Protein AF-0000000066278088 (afdb_homodimer)

Solvent-accessible surface area (backbone atoms only — not comparable to full-atom values): 30980 Å² total; per-residue (Å²): 120,44,60,29,30,32,33,33,37,39,35,31,40,43,88,44,20,31,36,42,60,39,72,58,55,70,66,58,51,49,52,48,48,49,47,31,18,70,74,55,50,83,42,47,40,24,43,49,34,44,49,68,38,63,86,48,47,46,78,40,85,68,41,81,42,78,31,87,44,71,65,58,44,49,56,46,18,45,3,29,18,60,60,17,46,69,38,49,45,57,57,69,74,70,63,68,76,54,70,72,69,80,68,68,74,64,67,61,84,84,80,57,62,74,58,71,77,78,72,58,66,72,55,47,44,51,52,55,56,70,71,38,96,59,87,71,50,62,65,61,52,48,52,75,73,47,53,78,91,60,44,66,78,55,74,53,64,61,95,52,88,46,39,73,71,42,69,67,56,41,44,68,53,22,44,65,77,59,60,71,60,46,50,52,51,48,50,49,54,34,52,76,66,72,45,72,70,44,74,40,46,69,82,42,77,70,51,78,77,35,64,70,55,52,56,53,51,71,78,48,53,71,73,55,44,66,72,37,71,47,45,31,30,44,35,67,60,48,64,47,54,52,43,50,42,59,21,46,22,14,62,26,51,32,36,36,54,52,48,52,56,49,45,54,54,48,44,42,52,41,52,51,52,51,50,57,71,72,98,121,43,60,28,32,32,32,34,35,40,36,31,42,45,89,42,21,31,37,42,60,39,71,58,55,68,66,60,50,50,50,49,50,50,48,31,20,72,74,54,50,84,42,47,40,23,44,50,35,46,50,70,36,63,87,46,48,46,79,40,86,69,42,82,42,79,31,87,46,69,64,59,43,47,56,48,17,47,4,30,18,58,60,18,45,71,38,49,44,58,58,67,74,70,62,67,76,56,67,74,69,77,67,68,73,62,69,63,83,82,79,60,61,75,60,72,75,79,72,56,67,73,56,48,43,51,52,56,57,70,74,37,96,59,85,70,50,64,65,61,53,48,53,74,74,46,53,78,90,60,44,67,76,57,74,53,66,58,96,52,86,48,38,74,69,41,70,65,55,42,44,68,52,23,46,66,78,60,61,72,58,47,50,51,52,48,49,50,54,35,51,75,66,72,45,73,70,45,74,39,45,68,82,42,76,70,52,77,77,35,64,71,56,51,57,53,52,69,79,48,54,71,72,57,44,67,72,38,68,45,45,31,31,43,37,68,60,48,64,46,54,52,42,51,42,59,22,47,22,13,63,26,51,32,36,38,54,52,48,52,57,49,46,54,55,48,46,45,52,43,52,51,53,51,51,58,72,74,96

InterPro domains:
  IPR000305 GIY-YIG endonuclease [PF01541] (4-91)
  IPR000305 GIY-YIG endonuclease [PS50164] (2-90)
  IPR000305 GIY-YIG endonuclease [SM00465] (3-96)
  IPR018879 MSV199 domain [PF10553] (135-264)
  IPR035901 GIY-YIG endonuclease superfamily [G3DSA:3.40.1440.10] (3-99)
  IPR035901 GIY-YIG endonuclease superfamily [SSF82771] (4-91)

Radius of gyration: 26.07 Å; Cα contacts (8 Å, |Δi|>4): 800; chains: 2; bounding box: 74×78×59 Å

pLDDT: mean 78.49, std 18.4, range [25.53, 97.06]

Secondary structure (DSSP, 8-state):
-EEEEEEEEEESSSS-EEEEEESS-HHHHHHHHHHHHHH---SHHHHHHHHH-GGGEEEEEEEEEEES-HHHHHHHHHHHHTTSTGGG--TTSS-TTS--S----------PPPPP-PPPHHHHHHHHHHH-SSPPPHHHHHHTTS-GGG-GGGTT--SSSSEE--HHHHHHTT--S-HHHHHHHHHHHHHHTT--EEEE-TT-GGGGG-HHHHHHHHTS-HHHHHH--EEEE-HHHHHHHGGG--STTHHHHHHHHHHHHHHHHHHHHHHHHHHHHH-/-EEEEEEEEEESSSS-EEEEEESS-HHHHHHHHHHHHHH---SHHHHHHHHH-GGGEEEEEEEEEEES-HHHHHHHHHHHHTTSTGGG--TTSS-TTS-------------PPPPP-PPPHHHHHHHHHHH-SSPPPHHHHHHTTS-GGG-GGGGG--SSSSEE--HHHHHHTT--S-HHHHHHHHHHHHHHTT--EEEE-TT-GGGGG-HHHHHHHHTS-HHHHHH--EEEE-HHHHHHHGGG--STTHHHHHHHHHHHHHHHHHHHHHHHHHHHHH-

Organism: Invertebrate iridescent virus 6 (NCBI:txid176652)

Structure (mmCIF, N/CA/C/O backbone):
data_AF-0000000066278088-model_v1
#
loop_
_entity.id
_entity.type
_entity.pdbx_description
1 polymer 'Uncharacterized protein 019R'
#
loop_
_atom_site.group_PDB
_atom_site.id
_atom_site.type_symbol
_atom_site.label_atom_id
_atom_site.label_alt_id
_atom_site.label_comp_id
_atom_site.label_asym_id
_atom_site.label_entity_id
_atom_site.label_seq_id
_atom_site.pdbx_PDB_ins_code
_atom_site.Cartn_x
_atom_site.Cartn_y
_atom_site.Cartn_z
_atom_site.occupancy
_atom_site.B_iso_or_equiv
_atom_site.auth_seq_id
_atom_site.auth_comp_id
_atom_site.auth_asym_id
_atom_site.auth_atom_id
_atom_site.pdbx_PDB_model_num
ATOM 1 N N . MET A 1 1 ? 15.164 24.781 27.109 1 73.62 1 MET A N 1
ATOM 2 C CA . MET A 1 1 ? 14.641 24.031 25.969 1 73.62 1 MET A CA 1
ATOM 3 C C . MET A 1 1 ? 14 22.719 26.438 1 73.62 1 MET A C 1
ATOM 5 O O . MET A 1 1 ? 14.508 22.047 27.328 1 73.62 1 MET A O 1
ATOM 9 N N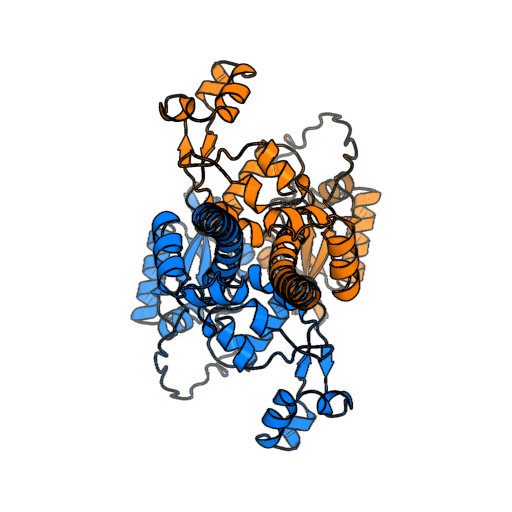 . LYS A 1 2 ? 12.695 22.578 26.125 1 79.31 2 LYS A N 1
ATOM 10 C CA . LYS A 1 2 ? 12 21.328 26.469 1 79.31 2 LYS A CA 1
ATOM 11 C C . LYS A 1 2 ? 11.82 20.453 25.234 1 79.31 2 LYS A C 1
ATOM 13 O O . LYS A 1 2 ? 11.773 20.953 24.109 1 79.31 2 LYS A O 1
ATOM 18 N N . ILE A 1 3 ? 11.797 19.156 25.5 1 87 3 ILE A N 1
ATOM 19 C CA . ILE A 1 3 ? 11.57 18.219 24.422 1 87 3 ILE A CA 1
ATOM 20 C C . ILE A 1 3 ? 10.078 18.078 24.156 1 87 3 ILE A C 1
ATOM 22 O O . ILE A 1 3 ? 9.289 17.906 25.094 1 87 3 ILE A O 1
ATOM 26 N N . GLY A 1 4 ? 9.656 18.438 22.969 1 85.44 4 GLY A N 1
ATOM 27 C CA . GLY A 1 4 ? 8.281 18.234 22.531 1 85.44 4 GLY A CA 1
ATOM 28 C C . GLY A 1 4 ? 8.141 17.172 21.453 1 85.44 4 GLY A C 1
ATOM 29 O O . GLY A 1 4 ? 9.125 16.797 20.812 1 85.44 4 GLY A O 1
ATOM 30 N N . TYR A 1 5 ? 6.84 16.562 21.391 1 83.19 5 TYR A N 1
ATOM 31 C CA . TYR A 1 5 ? 6.531 15.539 20.406 1 83.19 5 TYR A CA 1
ATOM 32 C C . TYR A 1 5 ? 5.312 15.93 19.562 1 83.19 5 TYR A C 1
ATOM 34 O O . TYR A 1 5 ? 4.336 16.453 20.109 1 83.19 5 TYR A O 1
ATOM 42 N N . ILE A 1 6 ? 5.457 15.758 18.297 1 75.69 6 ILE A N 1
ATOM 43 C CA . ILE A 1 6 ? 4.289 15.703 17.422 1 75.69 6 ILE A CA 1
ATOM 44 C C . ILE A 1 6 ? 3.945 14.242 17.125 1 75.69 6 ILE A C 1
ATOM 46 O O . ILE A 1 6 ? 4.828 13.445 16.797 1 75.69 6 ILE A O 1
ATOM 50 N N . TYR A 1 7 ? 2.615 13.945 17.344 1 79.88 7 TYR A N 1
ATOM 51 C CA . TYR A 1 7 ? 2.236 12.555 17.172 1 79.88 7 TYR A CA 1
ATOM 52 C C . TYR A 1 7 ? 0.973 12.438 16.328 1 79.88 7 TYR A C 1
ATOM 54 O O . TYR A 1 7 ? 0.246 13.414 16.141 1 79.88 7 TYR A O 1
ATOM 62 N N . ALA A 1 8 ? 0.879 11.289 15.695 1 76.75 8 ALA A N 1
ATOM 63 C CA . ALA A 1 8 ? -0.348 10.914 15 1 76.75 8 ALA A CA 1
ATOM 64 C C . ALA A 1 8 ? -1.018 9.719 15.672 1 76.75 8 ALA A C 1
ATOM 66 O O . ALA A 1 8 ? -0.339 8.828 16.188 1 76.75 8 ALA A O 1
ATOM 67 N N . ILE A 1 9 ? -2.309 9.938 15.75 1 79.06 9 ILE A N 1
ATOM 68 C CA . ILE A 1 9 ? -3.086 8.773 16.156 1 79.06 9 ILE A CA 1
ATOM 69 C C . ILE A 1 9 ? -3.885 8.25 14.961 1 79.06 9 ILE A C 1
ATOM 71 O O . ILE A 1 9 ? -4.734 8.961 14.414 1 79.06 9 ILE A O 1
ATOM 75 N N . GLU A 1 10 ? -3.424 7.148 14.484 1 75.31 10 GLU A N 1
ATOM 76 C CA . GLU A 1 10 ? -4.07 6.488 13.359 1 75.31 10 GLU A CA 1
ATOM 77 C C . GLU A 1 10 ? -5.047 5.414 13.828 1 75.31 10 GLU A C 1
ATOM 79 O O . GLU A 1 10 ? -5.008 5 14.984 1 75.31 10 GLU A O 1
ATOM 84 N N . ASN A 1 11 ? -6.008 5.207 12.938 1 70.88 11 ASN A N 1
ATOM 85 C CA . ASN A 1 11 ? -6.953 4.133 13.219 1 70.88 11 ASN A CA 1
ATOM 86 C C . ASN A 1 11 ? -7.031 3.139 12.062 1 70.88 11 ASN A C 1
ATOM 88 O O . ASN A 1 11 ? -6.488 3.389 10.984 1 70.88 11 ASN A O 1
ATOM 92 N N . ASN A 1 12 ? -7.504 2.062 12.336 1 66.12 12 ASN A N 1
ATOM 93 C CA . ASN A 1 12 ? -7.629 1.062 11.281 1 66.12 12 ASN A CA 1
ATOM 94 C C . ASN A 1 12 ? -9.062 0.979 10.758 1 66.12 12 ASN A C 1
ATOM 96 O O . ASN A 1 12 ? -9.492 -0.073 10.281 1 66.12 12 ASN A O 1
ATOM 100 N N . LEU A 1 13 ? -9.82 2.004 10.992 1 62.44 13 LEU A N 1
ATOM 101 C CA . LEU A 1 13 ? -11.219 2.059 10.586 1 62.44 13 LEU A CA 1
ATOM 102 C C . LEU A 1 13 ? -11.383 2.863 9.297 1 62.44 13 LEU A C 1
ATOM 104 O O . LEU A 1 13 ? -12.328 2.646 8.539 1 62.44 13 LEU A O 1
ATOM 108 N N . ASN A 1 14 ? -10.531 3.816 9.211 1 59.16 14 ASN A N 1
ATOM 109 C CA . ASN A 1 14 ? -10.5 4.684 8.039 1 59.16 14 ASN A CA 1
ATOM 110 C C . ASN A 1 14 ? -9.141 5.355 7.875 1 59.16 14 ASN A C 1
ATOM 112 O O . ASN A 1 14 ? -8.172 4.969 8.531 1 59.16 14 ASN A O 1
ATOM 116 N N . ASP A 1 15 ? -9.086 6.262 6.973 1 59.03 15 ASP A N 1
ATOM 117 C CA . ASP A 1 15 ? -7.793 6.871 6.664 1 59.03 15 ASP A CA 1
ATOM 118 C C . ASP A 1 15 ? -7.609 8.18 7.426 1 59.03 15 ASP A C 1
ATOM 120 O O . ASP A 1 15 ? -6.676 8.938 7.148 1 59.03 15 ASP A O 1
ATOM 124 N N . GLU A 1 16 ? -8.484 8.336 8.43 1 61.44 16 GLU A N 1
ATOM 125 C CA . GLU A 1 16 ? -8.336 9.586 9.172 1 61.44 16 GLU A CA 1
ATOM 126 C C . GLU A 1 16 ? -7.254 9.469 10.242 1 61.44 16 GLU A C 1
ATOM 128 O O . GLU A 1 16 ? -7.047 8.391 10.805 1 61.44 16 GLU A O 1
ATOM 133 N N . VAL A 1 17 ? -6.543 10.531 10.422 1 65.19 17 VAL A N 1
ATOM 134 C CA . VAL A 1 17 ? -5.453 10.555 11.391 1 65.19 17 VAL A CA 1
ATOM 135 C C . VAL A 1 17 ? -5.605 11.758 12.312 1 65.19 17 VAL A C 1
ATOM 137 O O . VAL A 1 17 ? -5.957 12.852 11.859 1 65.19 17 VAL A O 1
ATOM 140 N N . TYR A 1 18 ? -5.543 11.484 13.656 1 74.38 18 TYR A N 1
ATOM 141 C CA . TYR A 1 18 ? -5.477 12.562 14.633 1 74.38 18 TYR A CA 1
ATOM 142 C C . TYR A 1 18 ? -4.035 13.008 14.852 1 74.38 18 TYR A C 1
ATOM 144 O O . TYR A 1 18 ? -3.141 12.18 15.039 1 74.38 18 TYR A O 1
ATOM 152 N N . ILE A 1 19 ? -3.893 14.328 14.711 1 71.38 19 ILE A N 1
ATOM 153 C CA . ILE A 1 19 ? -2.568 14.891 14.961 1 71.38 19 ILE A CA 1
ATOM 154 C C . ILE A 1 19 ? -2.584 15.695 16.266 1 71.38 19 ILE A C 1
ATOM 156 O O . ILE A 1 19 ? -3.475 16.516 16.484 1 71.38 19 ILE A O 1
ATOM 160 N N . GLY A 1 20 ? -1.609 15.383 17.141 1 74.88 20 GLY A N 1
ATOM 161 C CA . GLY A 1 20 ? -1.474 16.109 18.391 1 74.88 20 GLY A CA 1
ATOM 162 C C . GLY A 1 20 ? -0.03 16.406 18.766 1 74.88 20 GLY A C 1
ATOM 163 O O . GLY A 1 20 ? 0.888 16.062 18.016 1 74.88 20 GLY A O 1
ATOM 164 N N . SER A 1 21 ? 0.137 17.25 19.766 1 79.88 21 SER A N 1
ATOM 165 C CA . SER A 1 21 ? 1.458 17.547 20.312 1 79.88 21 SER A CA 1
ATOM 166 C C . SER A 1 21 ? 1.462 17.469 21.828 1 79.88 21 SER A C 1
ATOM 168 O O . SER A 1 21 ? 0.413 17.578 22.469 1 79.88 21 SER A O 1
ATOM 170 N N . THR A 1 22 ? 2.68 17.156 22.312 1 84.19 22 THR A N 1
ATOM 171 C CA . THR A 1 22 ? 2.811 17.078 23.766 1 84.19 22 THR A CA 1
ATOM 172 C C . THR A 1 22 ? 4.234 17.406 24.203 1 84.19 22 THR A C 1
ATOM 174 O O . THR A 1 22 ? 5.188 17.172 23.453 1 84.19 22 THR A O 1
ATOM 177 N N . LEU A 1 23 ? 4.348 18.016 25.359 1 85.12 23 LEU A N 1
ATOM 178 C CA . LEU A 1 23 ? 5.652 18.234 25.984 1 85.12 23 LEU A CA 1
ATOM 179 C C . LEU A 1 23 ? 6.043 17.078 26.875 1 85.12 23 LEU A C 1
ATOM 181 O O . LEU A 1 23 ? 7.129 17.062 27.453 1 85.12 23 LEU A O 1
ATOM 185 N N . ARG A 1 24 ? 5.145 16.109 26.922 1 84 24 ARG A N 1
ATOM 186 C CA . ARG A 1 24 ? 5.41 14.875 27.656 1 84 24 ARG A CA 1
ATOM 187 C C . ARG A 1 24 ? 5.746 13.727 26.703 1 84 24 ARG A C 1
ATOM 189 O O . ARG A 1 24 ? 6.148 13.969 25.562 1 84 24 ARG A O 1
ATOM 196 N N . THR A 1 25 ? 5.703 12.531 27.219 1 88.56 25 THR A N 1
ATOM 197 C CA . THR A 1 25 ? 5.918 11.406 26.297 1 88.56 25 THR A CA 1
ATOM 198 C C . THR A 1 25 ? 4.648 11.109 25.516 1 88.56 25 THR A C 1
ATOM 200 O O . THR A 1 25 ? 3.539 11.383 25.969 1 88.56 25 THR A O 1
ATOM 203 N N . ILE A 1 26 ? 4.832 10.555 24.328 1 88.88 26 ILE A N 1
ATOM 204 C CA . ILE A 1 26 ? 3.672 10.266 23.484 1 88.88 26 ILE A CA 1
ATOM 205 C C . ILE A 1 26 ? 2.83 9.172 24.141 1 88.88 26 ILE A C 1
ATOM 207 O O . ILE A 1 26 ? 1.606 9.148 23.984 1 88.88 26 ILE A O 1
ATOM 211 N N . GLU A 1 27 ? 3.537 8.305 24.906 1 90.5 27 GLU A N 1
ATOM 212 C CA . GLU A 1 27 ? 2.811 7.242 25.594 1 90.5 27 GLU A CA 1
ATOM 213 C C . GLU A 1 27 ? 1.868 7.812 26.656 1 90.5 27 GLU A C 1
ATOM 215 O O . GLU A 1 27 ? 0.719 7.383 26.766 1 90.5 27 GLU A O 1
ATOM 220 N N . GLU A 1 28 ? 2.375 8.719 27.344 1 89.88 28 GLU A N 1
ATOM 221 C CA . GLU A 1 28 ? 1.555 9.359 28.375 1 89.88 28 GLU A CA 1
ATOM 222 C C . GLU A 1 28 ? 0.37 10.094 27.75 1 89.88 28 GLU A C 1
ATOM 224 O O . GLU A 1 28 ? -0.756 9.992 28.25 1 89.88 28 GLU A O 1
ATOM 229 N N . ARG A 1 29 ? 0.648 10.812 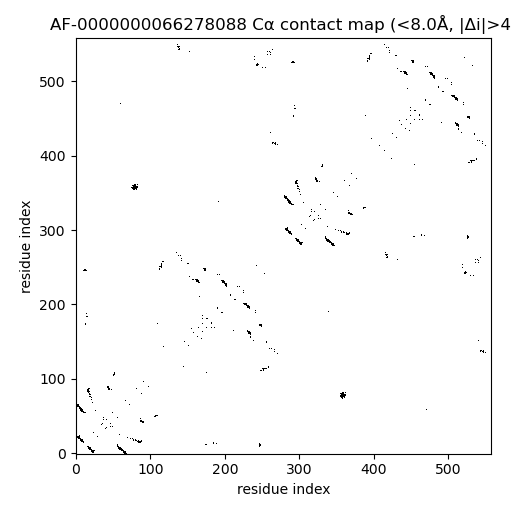26.688 1 89 29 ARG A N 1
ATOM 230 C CA . ARG A 1 29 ? -0.412 11.555 26.016 1 89 29 ARG A CA 1
ATOM 231 C C . ARG A 1 29 ? -1.465 10.617 25.438 1 89 29 ARG A C 1
ATOM 233 O O . ARG A 1 29 ? -2.662 10.906 25.5 1 89 29 ARG A O 1
ATOM 240 N N . PHE A 1 30 ? -1.032 9.562 24.875 1 91.19 30 PHE A N 1
ATOM 241 C CA . PHE A 1 30 ? -1.957 8.586 24.312 1 91.19 30 PHE A CA 1
ATOM 242 C C . PHE A 1 30 ? -2.852 8.008 25.406 1 91.19 30 PHE A C 1
ATOM 244 O O . PHE A 1 30 ? -4.059 7.844 25.203 1 91.19 30 PHE A O 1
ATOM 251 N N . SER A 1 31 ? -2.246 7.738 26.547 1 92.44 31 SER A N 1
ATOM 252 C CA . SER A 1 31 ? -3.012 7.234 27.688 1 92.44 31 SER A CA 1
ATOM 253 C C . SER A 1 31 ? -4.078 8.234 28.109 1 92.44 31 SER A C 1
ATOM 255 O O . SER A 1 31 ? -5.191 7.844 28.469 1 92.44 31 SER A O 1
ATOM 257 N N . GLU A 1 32 ? -3.77 9.461 28.062 1 87.56 32 GLU A N 1
ATOM 258 C CA . GLU A 1 32 ? -4.73 10.508 28.406 1 87.56 32 GLU A CA 1
ATOM 259 C C . GLU A 1 32 ? -5.891 10.539 27.406 1 87.56 32 GLU A C 1
ATOM 261 O O . GLU A 1 32 ? -7.047 10.695 27.812 1 87.56 32 GLU A O 1
ATOM 266 N N . HIS A 1 33 ? -5.535 10.461 26.125 1 87 33 HIS A N 1
ATOM 267 C CA . HIS A 1 33 ? -6.586 10.414 25.109 1 87 33 HIS A CA 1
ATOM 268 C C . HIS A 1 33 ? -7.52 9.227 25.344 1 87 33 HIS A C 1
ATOM 270 O O . HIS A 1 33 ? -8.742 9.367 25.266 1 87 33 HIS A O 1
ATOM 276 N N . LYS A 1 34 ? -6.895 8.125 25.641 1 91.75 34 LYS A N 1
ATOM 277 C CA . LYS A 1 34 ? -7.684 6.922 25.891 1 91.75 34 LYS A CA 1
ATOM 278 C C . LYS A 1 34 ? -8.586 7.09 27.109 1 91.75 34 LYS A C 1
ATOM 280 O O . LYS A 1 34 ? -9.75 6.688 27.078 1 91.75 34 LYS A O 1
ATOM 285 N N . ALA A 1 35 ? -8.023 7.648 28.094 1 88.75 35 ALA A N 1
ATOM 286 C CA . ALA A 1 35 ? -8.797 7.883 29.312 1 88.75 35 ALA A CA 1
ATOM 287 C C . ALA A 1 35 ? -9.961 8.828 29.047 1 88.75 35 ALA A C 1
ATOM 289 O O . ALA A 1 35 ? -11.086 8.594 29.5 1 88.75 35 ALA A O 1
ATOM 290 N N . SER A 1 36 ? -9.664 9.898 28.312 1 81.19 36 SER A N 1
ATOM 291 C CA . SER A 1 36 ? -10.711 10.852 27.984 1 81.19 36 SER A CA 1
ATOM 292 C C . SER A 1 36 ? -11.805 10.203 27.141 1 81.19 36 SER A C 1
ATOM 294 O O . SER A 1 36 ? -12.992 10.461 27.328 1 81.19 36 SER A O 1
ATOM 296 N N . ALA A 1 37 ? -11.391 9.398 26.234 1 82.69 37 ALA A N 1
ATOM 297 C CA . ALA A 1 37 ? -12.352 8.711 25.375 1 82.69 37 ALA A CA 1
ATOM 298 C C . ALA A 1 37 ? -13.258 7.797 26.203 1 82.69 37 ALA A C 1
ATOM 300 O O . ALA A 1 37 ? -14.453 7.68 25.906 1 82.69 37 ALA A O 1
ATOM 301 N N . ARG A 1 38 ? -12.75 7.191 27.219 1 86.75 38 ARG A N 1
ATOM 302 C CA . ARG A 1 38 ? -13.477 6.242 28.047 1 86.75 38 ARG A CA 1
ATOM 303 C C . ARG A 1 38 ? -14.391 6.961 29.031 1 86.75 38 ARG A C 1
ATOM 305 O O . ARG A 1 38 ? -15.516 6.523 29.281 1 86.75 38 ARG A O 1
ATOM 312 N N . ARG A 1 39 ? -13.914 8 29.562 1 82 39 ARG A N 1
ATOM 313 C CA . ARG A 1 39 ? -14.633 8.633 30.672 1 82 39 ARG A CA 1
ATOM 314 C C . ARG A 1 39 ? -15.516 9.773 30.172 1 82 39 ARG A C 1
ATOM 316 O O . ARG A 1 39 ? -16.734 9.773 30.375 1 82 39 ARG A O 1
ATOM 323 N N . ARG A 1 40 ? -14.852 10.781 29.547 1 74.38 40 ARG A N 1
ATOM 324 C CA . ARG A 1 40 ? -15.531 11.992 29.094 1 74.38 40 ARG A CA 1
ATOM 325 C C . ARG A 1 40 ? -14.922 12.5 27.797 1 74.38 40 ARG A C 1
ATOM 327 O O . ARG A 1 40 ? -14.023 13.352 27.812 1 74.38 40 ARG A O 1
ATOM 334 N N . PRO A 1 41 ? -15.477 11.945 26.719 1 70.31 41 PRO A N 1
ATOM 335 C CA . PRO A 1 41 ? -14.953 12.461 25.453 1 70.31 41 PRO A CA 1
ATOM 336 C C . PRO A 1 41 ? -15.094 13.977 25.328 1 70.31 41 PRO A C 1
ATOM 338 O O . PRO A 1 41 ? -16.188 14.523 25.531 1 70.31 41 PRO A O 1
ATOM 341 N N . THR A 1 42 ? -13.992 14.688 25.141 1 60.81 42 THR A N 1
ATOM 342 C CA . THR A 1 42 ? -13.992 16.141 25.156 1 60.81 42 THR A CA 1
ATOM 343 C C . THR A 1 42 ? -13.914 16.703 23.734 1 60.81 42 THR A C 1
ATOM 345 O O . THR A 1 42 ? -14.023 17.906 23.516 1 60.81 42 THR A O 1
ATOM 348 N N . CYS A 1 43 ? -13.594 15.859 22.797 1 64.75 43 CYS A N 1
ATOM 349 C CA . CYS A 1 43 ? -13.469 16.312 21.422 1 64.75 43 CYS A CA 1
ATOM 350 C C . CYS A 1 43 ? -13.938 15.227 20.453 1 64.75 43 CYS A C 1
ATOM 352 O O . CYS A 1 43 ? -14.273 14.117 20.875 1 64.75 43 CYS A O 1
ATOM 354 N N . THR A 1 44 ? -13.992 15.578 19.172 1 63.5 44 THR A N 1
ATOM 355 C CA . THR A 1 44 ? -14.461 14.672 18.125 1 63.5 44 THR A CA 1
ATOM 356 C C . THR A 1 44 ? -13.617 13.406 18.078 1 63.5 44 THR A C 1
ATOM 358 O O . THR A 1 44 ? -14.148 12.305 17.906 1 63.5 44 THR A O 1
ATOM 361 N N . PHE A 1 45 ? -12.422 13.586 18.344 1 75.62 45 PHE A N 1
ATOM 362 C CA . PHE A 1 45 ? -11.508 12.445 18.312 1 75.62 45 PHE A CA 1
ATOM 363 C C . PHE A 1 45 ? -11.812 11.484 19.453 1 75.62 45 PHE A C 1
ATOM 365 O O . PHE A 1 45 ? -11.891 10.273 19.25 1 75.62 45 PHE A O 1
ATOM 372 N N . HIS A 1 46 ? -12.016 12.102 20.625 1 74.44 46 HIS A N 1
ATOM 373 C CA . HIS A 1 46 ? -12.328 11.266 21.766 1 74.44 46 HIS A CA 1
ATOM 374 C C . HIS A 1 46 ? -13.641 10.508 21.562 1 74.44 46 HIS A C 1
ATOM 376 O O . HIS A 1 46 ? -13.734 9.32 21.891 1 74.44 46 HIS A O 1
ATOM 382 N N . LYS A 1 47 ? -14.539 11.141 20.969 1 70.88 47 LYS A N 1
ATOM 383 C CA . LYS A 1 47 ? -15.82 10.508 20.688 1 70.88 47 LYS A CA 1
ATOM 384 C C . LYS A 1 47 ? -15.664 9.367 19.688 1 70.88 47 LYS A C 1
ATOM 386 O O . LYS A 1 47 ? -16.266 8.297 19.844 1 70.88 47 LYS A O 1
ATOM 391 N N . PHE A 1 48 ? -14.906 9.68 18.688 1 70.62 48 PHE A N 1
ATOM 392 C CA . PHE A 1 48 ? -14.633 8.672 17.672 1 70.62 48 PHE A CA 1
ATOM 393 C C . PHE A 1 48 ? -13.953 7.457 18.281 1 70.62 48 PHE A C 1
ATOM 395 O O . PHE A 1 48 ? -14.344 6.316 18.016 1 70.62 48 PHE A O 1
ATOM 402 N N . MET A 1 49 ? -13.008 7.715 19.094 1 77.94 49 MET A N 1
ATOM 403 C CA . MET A 1 49 ? -12.266 6.652 19.781 1 77.94 49 MET A CA 1
ATOM 404 C C . MET A 1 49 ? -13.172 5.871 20.719 1 77.94 49 MET A C 1
ATOM 406 O O . MET A 1 49 ? -13.086 4.641 20.797 1 77.94 49 MET A O 1
ATOM 410 N N . SER A 1 50 ? -13.992 6.594 21.359 1 77 50 SER A N 1
ATOM 411 C CA . SER A 1 50 ? -14.93 5.965 22.281 1 77 50 SER A CA 1
ATOM 412 C C . SER A 1 50 ? -15.922 5.07 21.531 1 77 50 SER A C 1
ATOM 414 O O . SER A 1 50 ? -16.219 3.963 21.984 1 77 50 SER A O 1
ATOM 416 N N . LEU A 1 51 ? -16.281 5.531 20.453 1 69.06 51 LEU A N 1
ATOM 417 C CA . LEU A 1 51 ? -17.297 4.848 19.672 1 69.06 51 LEU A CA 1
ATOM 418 C C . LEU A 1 51 ? -16.734 3.568 19.047 1 69.06 51 LEU A C 1
ATOM 420 O O . LEU A 1 51 ? -17.422 2.555 18.984 1 69.06 51 LEU A O 1
ATOM 424 N N . HIS A 1 52 ? -15.555 3.6 18.672 1 71.06 52 HIS A N 1
ATOM 425 C CA . HIS A 1 52 ? -15.023 2.518 17.844 1 71.06 52 HIS A CA 1
ATOM 426 C C . HIS A 1 52 ? -14.078 1.625 18.656 1 71.06 52 HIS A C 1
ATOM 428 O O . HIS A 1 52 ? -13.766 0.511 18.219 1 71.06 52 HIS A O 1
ATOM 434 N N . GLY A 1 53 ? -13.711 2.094 19.828 1 77.56 53 GLY A N 1
ATOM 435 C CA . GLY A 1 53 ? -12.812 1.303 20.656 1 77.56 53 GLY A CA 1
ATOM 436 C C . GLY A 1 53 ? -11.375 1.774 20.594 1 77.56 53 GLY A C 1
ATOM 437 O O . GLY A 1 53 ? -10.836 1.995 19.5 1 77.56 53 GLY A O 1
ATOM 438 N N . ILE A 1 54 ? -10.75 1.874 21.625 1 83.5 54 ILE A N 1
ATOM 439 C CA . ILE A 1 54 ? -9.398 2.422 21.75 1 83.5 54 ILE A CA 1
ATOM 440 C C . ILE A 1 54 ? -8.398 1.476 21.094 1 83.5 54 ILE A C 1
ATOM 442 O O . ILE A 1 54 ? -7.309 1.895 20.703 1 83.5 54 ILE A O 1
ATOM 446 N N . GLU A 1 55 ? -8.781 0.179 20.953 1 80.06 55 GLU A N 1
ATOM 447 C CA . GLU A 1 55 ? -7.875 -0.831 20.422 1 80.06 55 GLU A CA 1
ATOM 448 C C . GLU A 1 55 ? -7.605 -0.605 18.938 1 80.06 55 GLU A C 1
ATOM 450 O O . GLU A 1 55 ? -6.641 -1.143 18.391 1 80.06 55 GLU A O 1
ATOM 455 N N . HIS A 1 56 ? -8.375 0.221 18.375 1 77.94 56 HIS A N 1
ATOM 456 C CA . HIS A 1 56 ? -8.242 0.437 16.938 1 77.94 56 HIS A CA 1
ATOM 457 C C . HIS A 1 56 ? -7.32 1.617 16.641 1 77.94 56 HIS A C 1
ATOM 459 O O . HIS A 1 56 ? -7.113 1.971 15.477 1 77.94 56 HIS A O 1
ATOM 465 N N . PHE A 1 57 ? -6.809 2.176 17.703 1 82.31 57 PHE A N 1
ATOM 466 C CA . PHE A 1 57 ? -6 3.373 17.516 1 82.31 57 PHE A CA 1
ATOM 467 C C . PHE A 1 57 ? -4.562 3.129 17.969 1 82.31 57 PHE A C 1
ATOM 469 O O . PHE A 1 57 ? -4.316 2.387 18.922 1 82.31 57 PHE A O 1
ATOM 476 N N . LYS A 1 58 ? -3.691 3.693 17.234 1 82.75 58 LYS A N 1
ATOM 477 C CA . LYS A 1 58 ? -2.273 3.656 17.578 1 82.75 58 LYS A CA 1
ATOM 478 C C . LYS A 1 58 ? -1.634 5.035 17.422 1 82.75 58 LYS A C 1
ATOM 480 O O . LYS A 1 58 ? -2.027 5.812 16.547 1 82.75 58 LYS A O 1
ATOM 485 N N . ILE A 1 59 ? -0.726 5.227 18.375 1 84.38 59 ILE A N 1
ATOM 486 C CA . ILE A 1 59 ? -0.034 6.508 18.328 1 84.38 59 ILE A CA 1
ATOM 487 C C . ILE A 1 59 ? 1.333 6.328 17.672 1 84.38 59 ILE A C 1
ATOM 489 O O . ILE A 1 59 ? 2.02 5.332 17.906 1 84.38 59 ILE A O 1
ATOM 493 N N . ILE A 1 60 ? 1.652 7.238 16.828 1 75.5 60 ILE A N 1
ATOM 494 C CA . ILE A 1 60 ? 2.938 7.234 16.141 1 75.5 60 ILE A CA 1
ATOM 495 C C . ILE A 1 60 ? 3.648 8.562 16.375 1 75.5 60 ILE A C 1
ATOM 497 O O . ILE A 1 60 ? 3.033 9.633 16.266 1 75.5 60 ILE A O 1
ATOM 501 N N . GLU A 1 61 ? 4.918 8.375 16.828 1 78.75 61 GLU A N 1
ATOM 502 C CA . GLU A 1 61 ? 5.719 9.586 16.922 1 78.75 61 GLU A CA 1
ATOM 503 C C . GLU A 1 61 ? 6.078 10.125 15.539 1 78.75 61 GLU A C 1
ATOM 505 O O . GLU A 1 61 ? 6.656 9.414 14.719 1 78.75 61 GLU A O 1
ATOM 510 N N . LEU A 1 62 ? 5.605 11.297 15.422 1 67.38 62 LEU A N 1
ATOM 511 C CA . LEU A 1 62 ? 5.934 11.906 14.141 1 67.38 62 LEU A CA 1
ATOM 512 C C . LEU A 1 62 ? 7.242 12.688 14.227 1 67.38 62 LEU A C 1
ATOM 514 O O . LEU A 1 62 ? 8.055 12.641 13.305 1 67.38 62 LEU A O 1
ATOM 518 N N . LYS A 1 63 ? 7.414 13.461 15.359 1 68.69 63 LYS A N 1
ATOM 519 C CA . LYS A 1 63 ? 8.586 14.32 15.5 1 68.69 63 LYS A CA 1
ATOM 520 C C . LYS A 1 63 ? 8.898 14.586 16.969 1 68.69 63 LYS A C 1
ATOM 522 O O . LYS A 1 63 ? 7.992 14.82 17.766 1 68.69 63 LYS A O 1
ATOM 527 N N . LYS A 1 64 ? 10.219 14.375 17.234 1 81 64 LYS A N 1
ATOM 528 C CA . LYS A 1 64 ? 10.75 14.836 18.516 1 81 64 LYS A CA 1
ATOM 529 C C . LYS A 1 64 ? 11.539 16.141 18.344 1 81 64 LYS A C 1
ATOM 531 O O . LYS A 1 64 ? 12.453 16.203 17.531 1 81 64 LYS A O 1
ATOM 536 N N . ILE A 1 65 ? 11.117 17.172 19.047 1 76.12 65 ILE A N 1
ATOM 537 C CA . ILE A 1 65 ? 11.727 18.469 18.781 1 76.12 65 ILE A CA 1
ATOM 538 C C . ILE A 1 65 ? 11.992 19.203 20.109 1 76.12 65 ILE A C 1
ATOM 540 O O . ILE A 1 65 ? 11.25 19.016 21.078 1 76.12 65 ILE A O 1
ATOM 544 N N . GLU A 1 66 ? 13.07 19.922 20.047 1 80.75 66 GLU A N 1
ATOM 545 C CA . GLU A 1 66 ? 13.328 20.812 21.172 1 80.75 66 GLU A CA 1
ATOM 546 C C . GLU A 1 66 ? 12.656 22.172 20.969 1 80.75 66 GLU A C 1
ATOM 548 O O . GLU A 1 66 ? 12.82 22.797 19.922 1 80.75 66 GLU A O 1
ATOM 553 N N . VAL A 1 67 ? 11.82 22.453 21.875 1 76.69 67 VAL A N 1
ATOM 554 C CA . VAL A 1 67 ? 11.086 23.703 21.734 1 76.69 67 VAL A CA 1
ATOM 555 C C . VAL A 1 67 ? 11.32 24.578 22.984 1 76.69 67 VAL A C 1
ATOM 557 O O . VAL A 1 67 ? 11.656 24.062 24.047 1 76.69 67 VAL A O 1
ATOM 560 N N . ASN A 1 68 ? 11.109 25.922 22.734 1 72.38 68 ASN A N 1
ATOM 561 C CA . ASN A 1 68 ? 11.273 26.859 23.844 1 72.38 68 ASN A CA 1
ATOM 562 C C . ASN A 1 68 ? 9.969 27.078 24.594 1 72.38 68 ASN A C 1
ATOM 564 O O . ASN A 1 68 ? 9.969 27.562 25.719 1 72.38 68 ASN A O 1
ATOM 568 N N . SER A 1 69 ? 8.82 26.812 23.875 1 69.19 69 SER A N 1
ATOM 569 C CA . SER A 1 69 ? 7.512 27.016 24.484 1 69.19 69 SER A CA 1
ATOM 570 C C . SER A 1 69 ? 6.477 26.062 23.906 1 69.19 69 SER A C 1
ATOM 572 O O . SER A 1 69 ? 6.699 25.469 22.844 1 69.19 69 SER A O 1
ATOM 574 N N . PHE A 1 70 ? 5.371 25.969 24.703 1 69.62 70 PHE A N 1
ATOM 575 C CA . PHE A 1 70 ? 4.25 25.156 24.25 1 69.62 70 PHE A CA 1
ATOM 576 C C . PHE A 1 70 ? 3.623 25.75 23 1 69.62 70 PHE A C 1
ATOM 578 O O . PHE A 1 70 ? 3.141 25 22.125 1 69.62 70 PHE A O 1
ATOM 585 N N . PHE A 1 71 ? 3.721 26.984 22.859 1 62.03 71 PHE A N 1
ATOM 586 C CA . PHE A 1 71 ? 3.131 27.656 21.703 1 62.03 71 PHE A CA 1
ATOM 587 C C . PHE A 1 71 ? 3.865 27.266 20.422 1 62.03 71 PHE A C 1
ATOM 589 O O . PHE A 1 71 ? 3.24 27.062 19.375 1 62.03 71 PHE A O 1
ATOM 596 N N . GLU A 1 72 ? 5.145 27.156 20.656 1 67.38 72 GLU A N 1
ATOM 597 C CA . GLU A 1 72 ? 5.93 26.719 19.5 1 67.38 72 GLU A CA 1
ATOM 598 C C . GLU A 1 72 ? 5.535 25.297 19.078 1 67.38 72 GLU A C 1
ATOM 600 O O . GLU A 1 72 ? 5.434 25.016 17.875 1 67.38 72 GLU A O 1
ATOM 605 N N . LEU A 1 73 ? 5.305 24.5 20.047 1 73.38 73 LEU A N 1
ATOM 606 C CA . LEU A 1 73 ? 4.898 23.125 19.781 1 73.38 73 LEU A CA 1
ATOM 607 C C . LEU A 1 73 ? 3.518 23.078 19.141 1 73.38 73 LEU A C 1
ATOM 609 O O . LEU A 1 73 ? 3.283 22.297 18.203 1 73.38 73 LEU A O 1
ATOM 613 N N . GLN A 1 74 ? 2.633 23.922 19.656 1 64.19 74 GLN A N 1
ATOM 614 C CA . GLN A 1 74 ? 1.277 23.969 19.109 1 64.19 74 GLN A CA 1
ATOM 615 C C . GLN A 1 74 ? 1.276 24.453 17.672 1 64.19 74 GLN A C 1
ATOM 617 O O . GLN A 1 74 ? 0.5 23.969 16.844 1 64.19 74 GLN A O 1
ATOM 622 N N . ALA A 1 75 ? 2.107 25.297 17.516 1 59.56 75 ALA A N 1
ATOM 623 C CA . ALA A 1 75 ? 2.217 25.812 16.156 1 59.56 75 ALA A CA 1
ATOM 624 C C . ALA A 1 75 ? 2.695 24.734 15.203 1 59.56 75 ALA A C 1
ATOM 626 O O . ALA A 1 75 ? 2.191 24.609 14.078 1 59.56 75 ALA A O 1
ATOM 627 N N . LEU A 1 76 ? 3.602 23.922 15.812 1 60.41 76 LEU A N 1
ATOM 628 C CA . LEU A 1 76 ? 4.105 22.812 15.023 1 60.41 76 LEU A CA 1
ATOM 629 C C . LEU A 1 76 ? 3.018 21.766 14.812 1 60.41 76 LEU A C 1
ATOM 631 O O . LEU A 1 76 ? 2.879 21.219 13.711 1 60.41 76 LEU A O 1
ATOM 635 N N . GLU A 1 77 ? 2.225 21.438 15.828 1 62.34 77 GLU A N 1
ATOM 636 C CA . GLU A 1 77 ? 1.111 20.5 15.773 1 62.34 77 GLU A CA 1
ATOM 637 C C . GLU A 1 77 ? 0.111 20.875 14.688 1 62.34 77 GLU A C 1
ATOM 639 O O . GLU A 1 77 ? -0.34 20.031 13.922 1 62.34 77 GLU A O 1
ATOM 644 N N . GLU A 1 78 ? -0.365 22.109 14.82 1 55.25 78 GLU A N 1
ATOM 645 C CA . GLU A 1 78 ? -1.336 22.609 13.852 1 55.25 78 GLU A CA 1
ATOM 646 C C . GLU A 1 78 ? -0.86 22.375 12.422 1 55.25 78 GLU A C 1
ATOM 648 O O . GLU A 1 78 ? -1.66 22.062 11.531 1 55.25 78 GLU A O 1
ATOM 653 N N . SER A 1 79 ? 0.441 22.344 12.469 1 49.97 79 SER A N 1
ATOM 654 C CA . SER A 1 79 ? 1.03 22.125 11.156 1 49.97 79 SER A CA 1
ATOM 655 C C . SER A 1 79 ? 0.885 20.656 10.734 1 49.97 79 SER A C 1
ATOM 657 O O . SER A 1 79 ? 0.771 20.359 9.547 1 49.97 79 SER A O 1
ATOM 659 N N . TYR A 1 80 ? 0.768 19.703 11.789 1 54.69 80 TYR A N 1
ATOM 660 C CA . TYR A 1 80 ? 0.645 18.266 11.562 1 54.69 80 TYR A CA 1
ATOM 661 C C . TYR A 1 80 ? -0.809 17.875 11.32 1 54.69 80 TYR A C 1
ATOM 663 O O . TYR A 1 80 ? -1.091 16.922 10.578 1 54.69 80 TYR A O 1
ATOM 671 N N . ILE A 1 81 ? -1.886 18.422 12.102 1 51.75 81 ILE A N 1
ATOM 672 C CA . ILE A 1 81 ? -3.307 18.078 12.086 1 51.75 81 ILE A CA 1
ATOM 673 C C . ILE A 1 81 ? -3.871 18.328 10.688 1 51.75 81 ILE A C 1
ATOM 675 O O . ILE A 1 81 ? -4.695 17.547 10.195 1 51.75 81 ILE A O 1
ATOM 679 N N . ARG A 1 82 ? -3.611 19.266 10.188 1 40.97 82 ARG A N 1
ATOM 680 C CA . ARG A 1 82 ? -4.195 19.719 8.93 1 40.97 82 ARG A CA 1
ATOM 681 C C . ARG A 1 82 ? -4.078 18.641 7.852 1 40.97 82 ARG A C 1
ATOM 683 O O . ARG A 1 82 ? -4.945 18.531 6.98 1 40.97 82 ARG A O 1
ATOM 690 N N . ASP A 1 83 ? -3.109 17.719 8.086 1 38 83 ASP A N 1
ATOM 691 C CA . ASP A 1 83 ? -2.826 16.734 7.051 1 38 83 ASP A CA 1
ATOM 692 C C . ASP A 1 83 ? -3.584 15.43 7.312 1 38 83 ASP A C 1
ATOM 694 O O . ASP A 1 83 ? -3.488 14.477 6.527 1 38 83 ASP A O 1
ATOM 698 N N . TYR A 1 84 ? -4.145 15.414 8.445 1 38.22 84 TYR A N 1
ATOM 699 C CA . TYR A 1 84 ? -4.711 14.133 8.859 1 38.22 84 TYR A CA 1
ATOM 700 C C . TYR A 1 84 ? -6.156 14.305 9.312 1 38.22 84 TYR A C 1
ATOM 702 O O . TYR A 1 84 ? -6.422 14.891 10.359 1 38.22 84 TYR A O 1
ATOM 710 N N . GLY A 1 85 ? -7.086 14.094 8.492 1 42.12 85 GLY A N 1
ATOM 711 C CA . GLY A 1 85 ? -8.516 13.852 8.617 1 42.12 85 GLY A CA 1
ATOM 712 C C . GLY A 1 85 ? -9.188 14.719 9.664 1 42.12 85 GLY A C 1
ATOM 713 O O . GLY A 1 85 ? -8.586 15.672 10.164 1 42.12 85 GLY A O 1
ATOM 714 N N . SER A 1 86 ? -10.578 14.688 9.727 1 44.22 86 SER A N 1
ATOM 715 C CA . SER A 1 86 ? -11.539 15.438 10.531 1 44.22 86 SER A CA 1
ATOM 716 C C . SER A 1 86 ? -11.383 15.109 12.016 1 44.22 86 SER A C 1
ATOM 718 O O . SER A 1 86 ? -12.055 15.711 12.859 1 44.22 86 SER A O 1
ATOM 720 N N . LEU A 1 87 ? -10.523 14.227 12.195 1 44.97 87 LEU A N 1
ATOM 721 C CA . LEU A 1 87 ? -10.539 13.82 13.594 1 44.97 87 LEU A CA 1
ATOM 722 C C . LEU A 1 87 ? -10.016 14.938 14.492 1 44.97 87 LEU A C 1
ATOM 724 O O . LEU A 1 87 ? -10.305 14.969 15.688 1 44.97 87 LEU A O 1
ATOM 728 N N . ASN A 1 88 ? -9.227 15.836 13.844 1 46.47 88 ASN A N 1
ATOM 729 C CA . ASN A 1 88 ? -8.758 16.953 14.648 1 46.47 88 ASN A CA 1
ATOM 730 C C . ASN A 1 88 ? -9.836 18.031 14.789 1 46.47 88 ASN A C 1
ATOM 732 O O . ASN A 1 88 ? -9.68 18.969 15.562 1 46.47 88 ASN A O 1
ATOM 736 N N . THR A 1 89 ? -10.781 18.094 13.844 1 40 89 THR A N 1
ATOM 737 C CA . THR A 1 89 ? -11.797 19.141 13.914 1 40 89 THR A CA 1
ATOM 738 C C . THR A 1 89 ? -12.492 19.109 15.273 1 40 89 THR A C 1
ATOM 740 O O . THR A 1 89 ? -12.758 18.047 15.828 1 40 89 THR A O 1
ATOM 743 N N . ILE A 1 90 ? -12.148 20.047 16.016 1 33.12 90 ILE A N 1
ATOM 744 C CA . ILE A 1 90 ? -12.945 20.359 17.203 1 33.12 90 ILE A CA 1
ATOM 745 C C . ILE A 1 90 ? -14.391 20.625 16.797 1 33.12 90 ILE A C 1
ATOM 747 O O . ILE A 1 90 ? -14.656 21.5 15.969 1 33.12 90 ILE A O 1
ATOM 751 N N . ASN A 1 91 ? -15.383 19.797 16.469 1 32.06 91 ASN A N 1
ATOM 752 C CA . ASN A 1 91 ? -16.719 20.391 16.516 1 32.06 91 ASN A CA 1
ATOM 753 C C . ASN A 1 91 ? -16.812 21.469 17.578 1 32.06 91 ASN A C 1
ATOM 755 O O . ASN A 1 91 ? -17.906 21.812 18.031 1 32.06 91 ASN A O 1
ATOM 759 N N . GLY A 1 92 ? -16 22.141 18.219 1 29.06 92 GLY A N 1
ATOM 760 C CA . GLY A 1 92 ? -16.719 23.188 18.938 1 29.06 92 GLY A CA 1
ATOM 761 C C . GLY A 1 92 ? -17.469 24.125 18.016 1 29.06 92 GLY A C 1
ATOM 762 O O . GLY A 1 92 ? -18.391 24.828 18.453 1 29.06 92 GLY A O 1
ATOM 763 N N . VAL A 1 93 ? -17.094 24.797 16.938 1 28.94 93 VAL A N 1
ATOM 764 C CA . VAL A 1 93 ? -17.984 25.828 16.406 1 28.94 93 VAL A CA 1
ATOM 765 C C . VAL A 1 93 ? -19.141 25.188 15.633 1 28.94 93 VAL A C 1
ATOM 767 O O . VAL A 1 93 ? -20.25 25.703 15.617 1 28.94 93 VAL A O 1
ATOM 770 N N . ASN A 1 94 ? -19.141 24.5 14.469 1 29.5 94 ASN A N 1
ATOM 771 C CA . ASN A 1 94 ? -20.547 24.188 14.227 1 29.5 94 ASN A CA 1
ATOM 772 C C . ASN A 1 94 ? -21.094 23.234 15.281 1 29.5 94 ASN A C 1
ATOM 774 O O . ASN A 1 94 ? -20.688 22.078 15.352 1 29.5 94 ASN A O 1
ATOM 778 N N . LYS A 1 95 ? -21.547 23.625 16.516 1 31.64 95 LYS A N 1
ATOM 779 C CA . LYS A 1 95 ? -22.5 23.156 17.5 1 31.64 95 LYS A CA 1
ATOM 780 C C . LYS A 1 95 ? -23.391 22.047 16.953 1 31.64 95 LYS A C 1
ATOM 782 O O . LYS A 1 95 ? -23.797 21.141 17.672 1 31.64 95 LYS A O 1
ATOM 787 N N . ALA A 1 96 ? -24.156 22.328 15.844 1 28.05 96 ALA A N 1
ATOM 788 C CA . ALA A 1 96 ? -25.375 21.625 15.453 1 28.05 96 ALA A CA 1
ATOM 789 C C . ALA A 1 96 ? -25.047 20.219 14.945 1 28.05 96 ALA A C 1
ATOM 791 O O . ALA A 1 96 ? -25.922 19.344 14.922 1 28.05 96 ALA A O 1
ATOM 792 N N . ALA A 1 97 ? -24.031 20.125 14.141 1 26.64 97 ALA A N 1
ATOM 793 C CA . ALA A 1 97 ? -24.172 18.797 13.555 1 26.64 97 ALA A CA 1
ATOM 794 C C . ALA A 1 97 ? -23.703 17.719 14.523 1 26.64 97 ALA A C 1
ATOM 796 O O . ALA A 1 97 ? -23.312 16.625 14.102 1 26.64 97 ALA A O 1
ATOM 797 N N . VAL A 1 98 ? -23.234 18.094 15.773 1 28.47 98 VAL A N 1
ATOM 798 C CA . VAL A 1 98 ? -23.344 17.094 16.812 1 28.47 98 VAL A CA 1
ATOM 799 C C . VAL A 1 98 ? -24.688 16.359 16.672 1 28.47 98 VAL A C 1
ATOM 801 O O . VAL A 1 98 ? -25.75 16.984 16.812 1 28.47 98 VAL A O 1
ATOM 804 N N . HIS A 1 99 ? -24.891 15.562 15.617 1 28.19 99 HIS A N 1
ATOM 805 C CA . HIS A 1 99 ? -26.156 14.836 15.742 1 28.19 99 HIS A CA 1
ATOM 806 C C . HIS A 1 99 ? -26.547 14.656 17.203 1 28.19 99 HIS A C 1
ATOM 808 O O . HIS A 1 99 ? -25.734 14.188 18.016 1 28.19 99 HIS A O 1
ATOM 814 N N . THR A 1 100 ? -27.109 15.57 18 1 27.39 100 THR A N 1
ATOM 815 C CA . THR A 1 100 ? -27.984 15.297 19.141 1 27.39 100 THR A CA 1
ATOM 816 C C . THR A 1 100 ? -28.547 13.883 19.062 1 27.39 100 THR A C 1
ATOM 818 O O . THR A 1 100 ? -29.344 13.484 19.906 1 27.39 100 THR A O 1
ATOM 821 N N . ARG A 1 101 ? -29.031 13.422 17.766 1 25.53 101 ARG A N 1
ATOM 822 C CA . ARG A 1 101 ? -29.891 12.281 18.016 1 25.53 101 ARG A CA 1
ATOM 823 C C . ARG A 1 101 ? -29.203 11.242 18.891 1 25.53 101 ARG A C 1
ATOM 825 O O . ARG A 1 101 ? -28 11.008 18.75 1 25.53 101 ARG A O 1
ATOM 832 N N . ASN A 1 102 ? -29.625 10.82 20.078 1 27.36 102 ASN A N 1
ATOM 833 C CA . ASN A 1 102 ? -29.656 9.609 20.891 1 27.36 102 ASN A CA 1
ATOM 834 C C . ASN A 1 102 ? -29.094 8.406 20.141 1 27.36 102 ASN A C 1
ATOM 836 O O . ASN A 1 102 ? -29.516 7.273 20.359 1 27.36 102 ASN A O 1
ATOM 840 N N . GLU A 1 103 ? -28.734 8.602 18.922 1 29.77 103 GLU A N 1
ATOM 841 C CA . GLU A 1 103 ? -28.484 7.289 18.328 1 29.77 103 GLU A CA 1
ATOM 842 C C . GLU A 1 103 ? -27.438 6.52 19.125 1 29.77 103 GLU A C 1
ATOM 844 O O . GLU A 1 103 ? -26.391 7.074 19.484 1 29.77 103 GLU A O 1
ATOM 849 N N . ILE A 1 104 ? -27.766 5.703 19.922 1 28.41 104 ILE A N 1
ATOM 850 C CA . ILE A 1 104 ? -27.125 4.625 20.656 1 28.41 104 ILE A CA 1
ATOM 851 C C . ILE A 1 104 ? -25.828 4.23 19.953 1 28.41 104 ILE A C 1
ATOM 853 O O . ILE A 1 104 ? -25.828 3.836 18.797 1 28.41 104 ILE A O 1
ATOM 857 N N . LEU A 1 105 ? -24.734 4.938 20.172 1 33.59 105 LEU A N 1
ATOM 858 C CA . LEU A 1 105 ? -23.391 4.445 19.891 1 33.59 105 LEU A CA 1
ATOM 859 C C . LEU A 1 105 ? -23.344 2.922 19.953 1 33.59 105 LEU A C 1
ATOM 861 O O . LEU A 1 105 ? -23.438 2.336 21.031 1 33.59 105 LEU A O 1
ATOM 865 N N . VAL A 1 106 ? -24.281 2.34 19.328 1 29.72 106 VAL A N 1
ATOM 866 C CA . VAL A 1 106 ? -24.172 0.885 19.359 1 29.72 106 VAL A CA 1
ATOM 867 C C . VAL A 1 106 ? -22.75 0.469 18.953 1 29.72 106 VAL A C 1
ATOM 869 O O . VAL A 1 106 ? -22.281 0.837 17.875 1 29.72 106 VAL A O 1
ATOM 872 N N . LYS A 1 107 ? -21.859 0.258 20.016 1 33.88 107 LYS A N 1
ATOM 873 C CA . LYS A 1 107 ? -20.594 -0.449 19.797 1 33.88 107 LYS A CA 1
ATOM 874 C C . LYS A 1 107 ? -20.734 -1.502 18.703 1 33.88 107 LYS A C 1
ATOM 876 O O . LYS A 1 107 ? -21.547 -2.424 18.812 1 33.88 107 LYS A O 1
ATOM 881 N N . ARG A 1 108 ? -20.562 -1.015 17.531 1 34.91 108 ARG A N 1
ATOM 882 C CA . ARG A 1 108 ? -20.578 -2.072 16.516 1 34.91 108 ARG A CA 1
ATOM 883 C C . ARG A 1 108 ? -19.312 -2.92 16.609 1 34.91 108 ARG A C 1
ATOM 885 O O . ARG A 1 108 ? -18.234 -2.404 16.891 1 34.91 108 ARG A O 1
ATOM 892 N N . LYS A 1 109 ? -19.406 -4.121 16.828 1 37.88 109 LYS A N 1
ATOM 893 C CA . LYS A 1 109 ? -18.328 -5.094 16.75 1 37.88 109 LYS A CA 1
ATOM 894 C C . LYS A 1 109 ? -17.578 -4.98 15.422 1 37.88 109 LYS A C 1
ATOM 896 O O . LYS A 1 109 ? -18.172 -5.059 14.352 1 37.88 109 LYS A O 1
ATOM 901 N N . ILE A 1 110 ? -16.438 -4.312 15.406 1 44.28 110 ILE A N 1
ATOM 902 C CA . ILE A 1 110 ? -15.578 -4.223 14.234 1 44.28 110 ILE A CA 1
ATOM 903 C C . ILE A 1 110 ? -14.977 -5.594 13.922 1 44.28 110 ILE A C 1
ATOM 905 O O . ILE A 1 110 ? -14.344 -6.211 14.781 1 44.28 110 ILE A O 1
ATOM 909 N N . TYR A 1 111 ? -15.438 -6.176 12.883 1 46.38 111 TYR A N 1
ATOM 910 C CA . TYR A 1 111 ? -14.93 -7.473 12.445 1 46.38 111 TYR A CA 1
ATOM 911 C C . TYR A 1 111 ? -13.836 -7.309 11.398 1 46.38 111 TYR A C 1
ATOM 913 O O . TYR A 1 111 ? -13.961 -6.5 10.477 1 46.38 111 TYR A O 1
ATOM 921 N N . SER A 1 112 ? -12.578 -7.703 11.734 1 59.69 112 SER A N 1
ATOM 922 C CA . SER A 1 112 ? -11.477 -7.758 10.781 1 59.69 112 SER A CA 1
ATOM 923 C C . SER A 1 112 ? -11.289 -9.172 10.227 1 59.69 112 SER A C 1
ATOM 925 O O . SER A 1 112 ? -11.508 -10.148 10.938 1 59.69 112 SER A O 1
ATOM 927 N N . LYS A 1 113 ? -11.125 -9.195 8.992 1 70.81 113 LYS A N 1
ATOM 928 C CA . LYS A 1 113 ? -10.859 -10.492 8.383 1 70.81 113 LYS A CA 1
ATOM 929 C C . LYS A 1 113 ? -9.508 -11.047 8.844 1 70.81 113 LYS A C 1
ATOM 931 O O . LYS A 1 113 ? -8.531 -10.305 8.961 1 70.81 113 LYS A O 1
ATOM 936 N N . GLU A 1 114 ? -9.562 -12.195 9.172 1 72.5 114 GLU A N 1
ATOM 937 C CA . GLU A 1 114 ? -8.328 -12.859 9.602 1 72.5 114 GLU A CA 1
ATOM 938 C C . GLU A 1 114 ? -7.379 -13.078 8.43 1 72.5 114 GLU A C 1
ATOM 940 O O . GLU A 1 114 ? -7.809 -13.398 7.324 1 72.5 114 GLU A O 1
ATOM 945 N N . CYS A 1 115 ? -6.141 -12.836 8.672 1 77.38 115 CYS A N 1
ATOM 946 C CA . CYS A 1 115 ? -5.117 -13.078 7.664 1 77.38 115 CYS A CA 1
ATOM 947 C C . CYS A 1 115 ? -4.965 -14.562 7.379 1 77.38 115 CYS A C 1
ATOM 949 O O . CYS A 1 115 ? -5.027 -15.383 8.297 1 77.38 115 CYS A O 1
ATOM 951 N N . VAL A 1 116 ? -4.859 -14.875 6.16 1 83.75 116 VAL A N 1
ATOM 952 C CA . VAL A 1 116 ? -4.582 -16.25 5.773 1 83.75 116 VAL A CA 1
ATOM 953 C C . VAL A 1 116 ? -3.195 -16.656 6.266 1 83.75 116 VAL A C 1
ATOM 955 O O . VAL A 1 116 ? -2.219 -15.938 6.062 1 83.75 116 VAL A O 1
ATOM 958 N N . LYS A 1 117 ? -3.139 -17.75 7.008 1 84.81 117 LYS A N 1
ATOM 959 C CA . LYS A 1 117 ? -1.87 -18.328 7.445 1 84.81 117 LYS A CA 1
ATOM 960 C C . LYS A 1 117 ? -1.656 -19.719 6.84 1 84.81 117 LYS A C 1
ATOM 962 O O . LYS A 1 117 ? -2.482 -20.609 7.02 1 84.81 117 LYS A O 1
ATOM 967 N N . LEU A 1 118 ? -0.564 -19.766 6.141 1 93.75 118 LEU A N 1
ATOM 968 C CA . LEU A 1 118 ? -0.282 -21.047 5.496 1 93.75 118 LEU A CA 1
ATOM 969 C C . LEU A 1 118 ? 0.548 -21.938 6.406 1 93.75 118 LEU A C 1
ATOM 971 O O . LEU A 1 118 ? 1.449 -21.453 7.102 1 93.75 118 LEU A O 1
ATOM 975 N N . PRO A 1 119 ? 0.163 -23.172 6.391 1 93.44 119 PRO A N 1
ATOM 976 C CA . PRO A 1 119 ? 1.054 -24.125 7.062 1 93.44 119 PRO A CA 1
ATOM 977 C C . PRO A 1 119 ? 2.404 -24.266 6.363 1 93.44 119 PRO A C 1
ATOM 979 O O . PRO A 1 119 ? 2.588 -23.75 5.258 1 93.44 119 PRO A O 1
ATOM 982 N N . PRO A 1 120 ? 3.395 -24.922 7.082 1 93.88 120 PRO A N 1
ATOM 983 C CA . PRO A 1 120 ? 4.676 -25.156 6.414 1 93.88 120 PRO A CA 1
ATOM 984 C C . PRO A 1 120 ? 4.543 -26.047 5.184 1 93.88 120 PRO A C 1
ATOM 986 O O . PRO A 1 120 ? 3.547 -26.766 5.039 1 93.88 120 PRO A O 1
ATOM 989 N N . LEU A 1 121 ? 5.543 -26.016 4.371 1 94.88 121 LEU A N 1
ATOM 990 C CA . LEU A 1 121 ? 5.531 -26.672 3.074 1 94.88 121 LEU A CA 1
ATOM 991 C C . LEU A 1 121 ? 5.223 -28.172 3.229 1 94.88 121 LEU A C 1
ATOM 993 O O . LEU A 1 121 ? 4.387 -28.703 2.506 1 94.88 121 LEU A O 1
ATOM 997 N N . ASP A 1 122 ? 5.887 -28.781 4.148 1 94.62 122 ASP A N 1
ATOM 998 C CA . ASP A 1 122 ? 5.723 -30.219 4.324 1 94.62 122 ASP A CA 1
ATOM 999 C C . ASP A 1 122 ? 4.273 -30.562 4.648 1 94.62 122 ASP A C 1
ATOM 1001 O O . ASP A 1 122 ? 3.74 -31.562 4.141 1 94.62 122 ASP A O 1
ATOM 1005 N N . GLU A 1 123 ? 3.678 -29.766 5.445 1 96.12 123 GLU A N 1
ATOM 1006 C CA . GLU A 1 123 ? 2.281 -29.984 5.809 1 96.12 123 GLU A CA 1
ATOM 1007 C C . GLU A 1 123 ? 1.354 -29.703 4.629 1 96.12 123 GLU A C 1
ATOM 1009 O O . GLU A 1 123 ? 0.351 -30.391 4.441 1 96.12 123 GLU A O 1
ATOM 1014 N N . VAL A 1 124 ? 1.667 -28.703 3.879 1 95.69 124 VAL A N 1
ATOM 1015 C CA . VAL A 1 124 ? 0.881 -28.344 2.701 1 95.69 124 VAL A CA 1
ATOM 1016 C C . VAL A 1 124 ? 0.863 -29.516 1.719 1 95.69 124 VAL A C 1
ATOM 1018 O O . VAL A 1 124 ? -0.192 -29.875 1.191 1 95.69 124 VAL A O 1
ATOM 1021 N N . ILE A 1 125 ? 1.999 -30.109 1.547 1 94.75 125 ILE A N 1
ATOM 1022 C CA . ILE A 1 125 ? 2.117 -31.203 0.601 1 94.75 125 ILE A CA 1
ATOM 1023 C C . ILE A 1 125 ? 1.321 -32.406 1.107 1 94.75 125 ILE A C 1
ATOM 1025 O O . ILE A 1 125 ? 0.619 -33.062 0.336 1 94.75 125 ILE A O 1
ATOM 1029 N N . LYS A 1 126 ? 1.422 -32.625 2.395 1 95.25 126 LYS A N 1
ATOM 1030 C CA . LYS A 1 126 ? 0.677 -33.75 2.998 1 95.25 126 LYS A CA 1
ATOM 1031 C C . LYS A 1 126 ? -0.827 -33.562 2.816 1 95.25 126 LYS A C 1
ATOM 1033 O O . LYS A 1 126 ? -1.533 -34.469 2.432 1 95.25 126 LYS A O 1
ATOM 1038 N N . ILE A 1 127 ? -1.259 -32.375 3.055 1 96.69 127 ILE A N 1
ATOM 1039 C CA . ILE A 1 127 ? -2.678 -32.062 2.941 1 96.69 127 ILE A CA 1
ATOM 1040 C C . ILE A 1 127 ? -3.129 -32.219 1.491 1 96.69 127 ILE A C 1
ATOM 1042 O O . ILE A 1 127 ? -4.172 -32.812 1.223 1 96.69 127 ILE A O 1
ATOM 1046 N N . ALA A 1 128 ? -2.365 -31.703 0.586 1 96 128 ALA A N 1
ATOM 1047 C CA . ALA A 1 128 ? -2.707 -31.75 -0.833 1 96 128 ALA A CA 1
ATOM 1048 C C . ALA A 1 128 ? -2.738 -33.188 -1.346 1 96 128 ALA A C 1
ATOM 1050 O O . ALA A 1 128 ? -3.613 -33.531 -2.135 1 96 128 ALA A O 1
ATOM 1051 N N . THR A 1 129 ? -1.82 -34.031 -0.915 1 94.12 129 THR A N 1
ATOM 1052 C CA . THR A 1 129 ? -1.729 -35.406 -1.362 1 94.12 129 THR A CA 1
ATOM 1053 C C . THR A 1 129 ? -2.91 -36.219 -0.843 1 94.12 129 THR A C 1
ATOM 1055 O O . THR A 1 129 ? -3.396 -37.125 -1.527 1 94.12 129 THR A O 1
ATOM 1058 N N . LYS A 1 130 ? -3.34 -35.844 0.31 1 94.19 130 LYS A N 1
ATOM 1059 C CA . LYS A 1 130 ? -4.445 -36.594 0.928 1 94.19 130 LYS A CA 1
ATOM 1060 C C . LYS A 1 130 ? -5.785 -36.156 0.339 1 94.19 130 LYS A C 1
ATOM 1062 O O . LYS A 1 130 ? -6.766 -36.875 0.391 1 94.19 130 LYS A O 1
ATOM 1067 N N . ALA A 1 131 ? -5.832 -35 -0.173 1 94.44 131 ALA A N 1
ATOM 1068 C CA . ALA A 1 131 ? -7.086 -34.406 -0.636 1 94.44 131 ALA A CA 1
ATOM 1069 C C . ALA A 1 131 ? -7.598 -35.125 -1.89 1 94.44 131 ALA A C 1
ATOM 1071 O O . ALA A 1 131 ? -8.805 -35.125 -2.146 1 94.44 131 ALA A O 1
ATOM 1072 N N . SER A 1 132 ? -6.711 -35.625 -2.717 1 90.62 132 SER A N 1
ATOM 1073 C CA . SER A 1 132 ? -7.102 -36.25 -3.971 1 90.62 132 SER A CA 1
ATOM 1074 C C . SER A 1 132 ? -6.105 -37.312 -4.379 1 90.62 132 SER A C 1
ATOM 1076 O O . SER A 1 132 ? -4.898 -37.188 -4.164 1 90.62 132 SER A O 1
ATOM 1078 N N . LEU A 1 133 ? -6.578 -38.344 -5.039 1 88.19 133 LEU A N 1
ATOM 1079 C CA . LEU A 1 133 ? -5.723 -39.406 -5.574 1 88.19 133 LEU A CA 1
ATOM 1080 C C . LEU A 1 133 ? -5.066 -38.969 -6.875 1 88.19 133 LEU A C 1
ATOM 1082 O O . LEU A 1 133 ? -3.994 -39.438 -7.238 1 88.19 133 LEU A O 1
ATOM 1086 N N . LYS A 1 134 ? -5.723 -38 -7.539 1 91.25 134 LYS A N 1
ATOM 1087 C CA . LYS A 1 134 ? -5.172 -37.406 -8.758 1 91.25 134 LYS A CA 1
ATOM 1088 C C . LYS A 1 134 ? -4.441 -36.125 -8.469 1 91.25 134 LYS A C 1
ATOM 1090 O O . LYS A 1 134 ? -4.668 -35.5 -7.434 1 91.25 134 LYS A O 1
ATOM 1095 N N . LYS A 1 135 ? -3.6 -35.812 -9.383 1 92.56 135 LYS A N 1
ATOM 1096 C CA . LYS A 1 135 ? -2.877 -34.562 -9.242 1 92.56 135 LYS A CA 1
ATOM 1097 C C . LYS A 1 135 ? -3.836 -33.375 -9.273 1 92.56 135 LYS A C 1
ATOM 1099 O O . LYS A 1 135 ? -4.652 -33.25 -10.188 1 92.56 135 LYS A O 1
ATOM 1104 N N . LEU A 1 136 ? -3.727 -32.5 -8.312 1 94.94 136 LEU A N 1
ATOM 1105 C CA . LEU A 1 136 ? -4.602 -31.344 -8.227 1 94.94 136 LEU A CA 1
ATOM 1106 C C . LEU A 1 136 ? -4.199 -30.281 -9.25 1 94.94 136 LEU A C 1
ATOM 1108 O O . LEU A 1 136 ? -3.012 -30.031 -9.453 1 94.94 136 LEU A O 1
ATOM 1112 N N . GLU A 1 137 ? -5.227 -29.75 -9.82 1 94.88 137 GLU A N 1
ATOM 1113 C CA . GLU A 1 137 ? -5.004 -28.531 -10.586 1 94.88 137 GLU A CA 1
ATOM 1114 C C . GLU A 1 137 ? -4.699 -27.344 -9.664 1 94.88 137 GLU A C 1
ATOM 1116 O O . GLU A 1 137 ? -5.066 -27.359 -8.492 1 94.88 137 GLU A O 1
ATOM 1121 N N . ILE A 1 138 ? -4.074 -26.406 -10.211 1 96.38 138 ILE A N 1
ATOM 1122 C CA . ILE A 1 138 ? -3.533 -25.328 -9.391 1 96.38 138 ILE A CA 1
ATOM 1123 C C . ILE A 1 138 ? -4.668 -24.641 -8.633 1 96.38 138 ILE A C 1
ATOM 1125 O O . ILE A 1 138 ? -4.531 -24.328 -7.453 1 96.38 138 ILE A O 1
ATOM 1129 N N . ASN A 1 139 ? -5.773 -24.406 -9.219 1 94.69 139 ASN A N 1
ATOM 1130 C CA . ASN A 1 139 ? -6.875 -23.719 -8.539 1 94.69 139 ASN A CA 1
ATOM 1131 C C . ASN A 1 139 ? -7.465 -24.594 -7.43 1 94.69 139 ASN A C 1
ATOM 1133 O O . ASN A 1 139 ? -7.852 -24.078 -6.379 1 94.69 139 ASN A O 1
ATOM 1137 N N . GLU A 1 140 ? -7.523 -25.875 -7.734 1 95.75 140 GLU A N 1
ATOM 1138 C CA . GLU A 1 140 ? -7.977 -26.797 -6.703 1 95.75 140 GLU A CA 1
ATOM 1139 C C . GLU A 1 140 ? -7.023 -26.797 -5.512 1 95.75 140 GLU A C 1
ATOM 1141 O O . GLU A 1 140 ? -7.461 -26.859 -4.359 1 95.75 140 GLU A O 1
ATOM 1146 N N . PHE A 1 141 ? -5.781 -26.828 -5.855 1 97 141 PHE A N 1
ATOM 1147 C CA . PHE A 1 141 ? -4.742 -26.781 -4.836 1 97 141 PHE A CA 1
ATOM 1148 C C . PHE A 1 141 ? -4.879 -25.531 -3.979 1 97 141 PHE A C 1
ATOM 1150 O O . PHE A 1 141 ? -4.867 -25.609 -2.748 1 97 141 PHE A O 1
ATOM 1157 N N . ILE A 1 142 ? -5.043 -24.375 -4.562 1 96.25 142 ILE A N 1
ATOM 1158 C CA . ILE A 1 142 ? -5.145 -23.094 -3.877 1 96.25 142 ILE A CA 1
ATOM 1159 C C . ILE A 1 142 ? -6.406 -23.062 -3.021 1 96.25 142 ILE A C 1
ATOM 1161 O O . ILE A 1 142 ? -6.391 -22.562 -1.896 1 96.25 142 ILE A O 1
ATOM 1165 N N . ASP A 1 143 ? -7.465 -23.641 -3.451 1 95 143 ASP A N 1
ATOM 1166 C CA . ASP A 1 143 ? -8.75 -23.641 -2.762 1 95 143 ASP A CA 1
ATOM 1167 C C . ASP A 1 143 ? -8.664 -24.391 -1.435 1 95 143 ASP A C 1
ATOM 1169 O O . ASP A 1 143 ? -9.492 -24.188 -0.544 1 95 143 ASP A O 1
ATOM 1173 N N . LEU A 1 144 ? -7.695 -25.25 -1.307 1 95.5 144 LEU A N 1
ATOM 1174 C CA . LEU A 1 144 ? -7.512 -25.984 -0.066 1 95.5 144 LEU A CA 1
ATOM 1175 C C . LEU A 1 144 ? -7.039 -25.062 1.056 1 95.5 144 LEU A C 1
ATOM 1177 O O . LEU A 1 144 ? -7.242 -25.375 2.234 1 95.5 144 LEU A O 1
ATOM 1181 N N . PHE A 1 145 ? -6.445 -23.938 0.687 1 95 145 PHE A N 1
ATOM 1182 C CA . PHE A 1 145 ? -5.738 -23.188 1.713 1 95 145 PHE A CA 1
ATOM 1183 C C . PHE A 1 145 ? -6.281 -21.766 1.806 1 95 145 PHE A C 1
ATOM 1185 O O . PHE A 1 145 ? -6.039 -21.062 2.791 1 95 145 PHE A O 1
ATOM 1192 N N . ILE A 1 146 ? -6.91 -21.312 0.752 1 93.69 146 ILE A N 1
ATOM 1193 C CA . ILE A 1 146 ? -7.508 -19.984 0.761 1 93.69 146 ILE A CA 1
ATOM 1194 C C . ILE A 1 146 ? -9.008 -20.094 0.496 1 93.69 146 ILE A C 1
ATOM 1196 O O . ILE A 1 146 ? -9.422 -20.484 -0.592 1 93.69 146 ILE A O 1
ATOM 1200 N N . GLY A 1 147 ? -9.773 -19.625 1.459 1 89.62 147 GLY A N 1
ATOM 1201 C CA . GLY A 1 147 ? -11.219 -19.625 1.297 1 89.62 147 GLY A CA 1
ATOM 1202 C C . GLY A 1 147 ? -11.711 -18.562 0.331 1 89.62 147 GLY A C 1
ATOM 1203 O O . GLY A 1 147 ? -11.016 -17.578 0.086 1 89.62 147 GLY A O 1
ATOM 1204 N N . GLU A 1 148 ? -12.867 -18.766 -0.173 1 87.62 148 GLU A N 1
ATOM 1205 C CA . GLU A 1 148 ? -13.453 -17.859 -1.162 1 87.62 148 GLU A CA 1
ATOM 1206 C C . GLU A 1 148 ? -13.562 -16.438 -0.621 1 87.62 148 GLU A C 1
ATOM 1208 O O . GLU A 1 148 ? -13.367 -15.477 -1.359 1 87.62 148 GLU A O 1
ATOM 1213 N N . GLU A 1 149 ? -13.758 -16.312 0.622 1 84.44 149 GLU A N 1
ATOM 1214 C CA . GLU A 1 149 ? -13.969 -15.008 1.246 1 84.44 149 GLU A CA 1
ATOM 1215 C C . GLU A 1 149 ? -12.656 -14.242 1.383 1 84.44 149 GLU A C 1
ATOM 1217 O O . GLU A 1 149 ? -12.664 -13.031 1.591 1 84.44 149 GLU A O 1
ATOM 1222 N N . ASN A 1 150 ? -11.57 -14.992 1.183 1 86.56 150 ASN A N 1
ATOM 1223 C CA . ASN A 1 150 ? -10.266 -14.367 1.345 1 86.56 150 ASN A CA 1
ATOM 1224 C C . ASN A 1 150 ? -9.594 -14.117 -0.002 1 86.56 150 ASN A C 1
ATOM 1226 O O . ASN A 1 150 ? -8.438 -13.688 -0.053 1 86.56 150 ASN A O 1
ATOM 1230 N N . LYS A 1 151 ? -10.328 -14.406 -1.008 1 87.81 151 LYS A N 1
ATOM 1231 C CA . LYS A 1 151 ? -9.781 -14.172 -2.342 1 87.81 151 LYS A CA 1
ATOM 1232 C C . LYS A 1 151 ? -10.055 -12.742 -2.799 1 87.81 151 LYS A C 1
ATOM 1234 O O . LYS A 1 151 ? -11.016 -12.492 -3.527 1 87.81 151 LYS A O 1
ATOM 1239 N N . TRP A 1 152 ? -9.188 -11.898 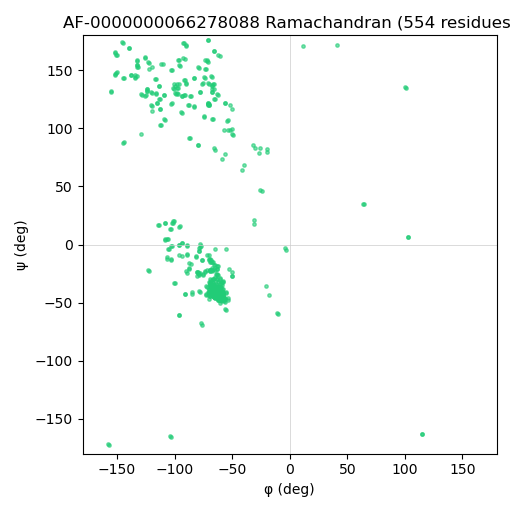-2.551 1 85.25 152 TRP A N 1
ATOM 1240 C CA . TRP A 1 152 ? -9.352 -10.461 -2.744 1 85.25 152 TRP A CA 1
ATOM 1241 C C . TRP A 1 152 ? -9.305 -10.102 -4.227 1 85.25 152 TRP A C 1
ATOM 1243 O O . TRP A 1 152 ? -9.867 -9.086 -4.645 1 85.25 152 TRP A O 1
ATOM 1253 N N . ASN A 1 153 ? -8.688 -10.953 -5.008 1 77.88 153 ASN A N 1
ATOM 1254 C CA . ASN A 1 153 ? -8.594 -10.719 -6.445 1 77.88 153 ASN A CA 1
ATOM 1255 C C . ASN A 1 153 ? -9.961 -10.82 -7.113 1 77.88 153 ASN A C 1
ATOM 1257 O O . ASN A 1 153 ? -10.18 -10.25 -8.188 1 77.88 153 ASN A O 1
ATOM 1261 N N . LYS A 1 154 ? -10.828 -11.477 -6.5 1 83.75 154 LYS A N 1
ATOM 1262 C CA . LYS A 1 154 ? -12.133 -11.719 -7.102 1 83.75 154 LYS A CA 1
ATOM 1263 C C . LYS A 1 154 ? -13.102 -10.578 -6.789 1 83.75 154 LYS A C 1
ATOM 1265 O O . LYS A 1 154 ? -14.133 -10.43 -7.449 1 83.75 154 LYS A O 1
ATOM 1270 N N . MET A 1 155 ? -12.742 -9.852 -5.879 1 84.12 155 MET A N 1
ATOM 1271 C CA . MET A 1 155 ? -13.609 -8.773 -5.426 1 84.12 155 MET A CA 1
ATOM 1272 C C . MET A 1 155 ? -13.906 -7.805 -6.566 1 84.12 155 MET A C 1
ATOM 1274 O O . MET A 1 155 ? -15.016 -7.277 -6.664 1 84.12 155 MET A O 1
ATOM 1278 N N . PHE A 1 156 ? -12.938 -7.676 -7.43 1 86.62 156 PHE A N 1
ATOM 1279 C CA . PHE A 1 156 ? -13.117 -6.676 -8.477 1 86.62 156 PHE A CA 1
ATOM 1280 C C . PHE A 1 156 ? -13.219 -7.344 -9.844 1 86.62 156 PHE A C 1
ATOM 1282 O O . PHE A 1 156 ? -12.984 -6.707 -10.875 1 86.62 156 PHE A O 1
ATOM 1289 N N . ASP A 1 157 ? -13.469 -8.586 -9.75 1 81.31 157 ASP A N 1
ATOM 1290 C CA . ASP A 1 157 ? -13.688 -9.266 -11.023 1 81.31 157 ASP A CA 1
ATOM 1291 C C . ASP A 1 157 ? -15.047 -8.914 -11.609 1 81.31 157 ASP A C 1
ATOM 1293 O O . ASP A 1 157 ? -16.078 -9.117 -10.969 1 81.31 157 ASP A O 1
ATOM 1297 N N . SER A 1 158 ? -15.008 -8.18 -12.688 1 76 158 SER A N 1
ATOM 1298 C CA . SER A 1 158 ? -16.25 -7.789 -13.367 1 76 158 SER A CA 1
ATOM 1299 C C . SER A 1 158 ? -16.047 -7.75 -14.875 1 76 158 SER A C 1
ATOM 1301 O O . SER A 1 158 ? -14.953 -7.492 -15.367 1 76 158 SER A O 1
ATOM 1303 N N . ASP A 1 159 ? -17.062 -8.156 -15.461 1 72.56 159 ASP A N 1
ATOM 1304 C CA . ASP A 1 159 ? -17.078 -8.055 -16.922 1 72.56 159 ASP A CA 1
ATOM 1305 C C . ASP A 1 159 ? -17.344 -6.621 -17.375 1 72.56 159 ASP A C 1
ATOM 1307 O O . ASP A 1 159 ? -17.281 -6.316 -18.562 1 72.56 159 ASP A O 1
ATOM 1311 N N . LEU A 1 160 ? -17.516 -5.875 -16.406 1 77.25 160 LEU A N 1
ATOM 1312 C CA . LEU A 1 160 ? -17.844 -4.488 -16.719 1 77.25 160 LEU A CA 1
ATOM 1313 C C . LEU A 1 160 ? -16.578 -3.639 -16.781 1 77.25 160 LEU A C 1
ATOM 1315 O O . LEU A 1 160 ? -15.508 -4.074 -16.359 1 77.25 160 LEU A O 1
ATOM 1319 N N . SER A 1 161 ? -16.75 -2.471 -17.469 1 79.5 161 SER A N 1
ATOM 1320 C CA . SER A 1 161 ? -15.633 -1.546 -17.641 1 79.5 161 SER A CA 1
ATOM 1321 C C . SER A 1 161 ? -15.258 -0.876 -16.328 1 79.5 161 SER A C 1
ATOM 1323 O O . SER A 1 161 ? -14.18 -0.294 -16.203 1 79.5 161 SER A O 1
ATOM 1325 N N . GLY A 1 162 ? -16.203 -1.048 -15.375 1 90.5 162 GLY A N 1
ATOM 1326 C CA . GLY A 1 162 ? -15.93 -0.405 -14.094 1 90.5 162 GLY A CA 1
ATOM 1327 C C . GLY A 1 162 ? -16.578 -1.115 -12.922 1 90.5 162 GLY A C 1
ATOM 1328 O O . GLY A 1 162 ? -17.359 -2.043 -13.109 1 90.5 162 GLY A O 1
ATOM 1329 N N . ILE A 1 163 ? -16.125 -0.752 -11.75 1 93.25 163 ILE A N 1
ATOM 1330 C CA . ILE A 1 163 ? -16.672 -1.289 -10.508 1 93.25 163 ILE A CA 1
ATOM 1331 C C . ILE A 1 163 ? -17.391 -0.185 -9.742 1 93.25 163 ILE A C 1
ATOM 1333 O O . ILE A 1 163 ? -16.844 0.901 -9.539 1 93.25 163 ILE A O 1
ATOM 1337 N N . HIS A 1 164 ? -18.641 -0.5 -9.438 1 94.69 164 HIS A N 1
ATOM 1338 C CA . HIS A 1 164 ? -19.406 0.392 -8.57 1 94.69 164 HIS A CA 1
ATOM 1339 C C . HIS A 1 164 ? -18.906 0.338 -7.137 1 94.69 164 HIS A C 1
ATOM 1341 O O . HIS A 1 164 ? -18.891 -0.729 -6.52 1 94.69 164 HIS A O 1
ATOM 1347 N N . ILE A 1 165 ? -18.484 1.484 -6.633 1 93.44 165 ILE A N 1
ATOM 1348 C CA . ILE A 1 165 ? -18.016 1.564 -5.258 1 93.44 165 ILE A CA 1
ATOM 1349 C C . ILE A 1 165 ? -19.203 1.626 -4.305 1 93.44 165 ILE A C 1
ATOM 1351 O O . ILE A 1 165 ? -19.594 2.707 -3.855 1 93.44 165 ILE A O 1
ATOM 1355 N N . SER A 1 166 ? -19.672 0.49 -3.967 1 92.44 166 SER A N 1
ATOM 1356 C CA . SER A 1 166 ? -20.859 0.357 -3.127 1 92.44 166 SER A CA 1
ATOM 1357 C C . SER A 1 166 ? -20.484 0.245 -1.653 1 92.44 166 SER A C 1
ATOM 1359 O O . SER A 1 166 ? -19.297 0.161 -1.314 1 92.44 166 SER A O 1
ATOM 1361 N N . SER A 1 167 ? -21.562 0.254 -0.793 1 89.25 167 SER A N 1
ATOM 1362 C CA . SER A 1 167 ? -21.344 0.059 0.637 1 89.25 167 SER A CA 1
ATOM 1363 C C . SER A 1 167 ? -20.75 -1.318 0.927 1 89.25 167 SER A C 1
ATOM 1365 O O . SER A 1 167 ? -19.953 -1.474 1.846 1 89.25 167 SER A O 1
ATOM 1367 N N . LEU A 1 168 ? -21.109 -2.26 0.144 1 89.56 168 LEU A N 1
ATOM 1368 C CA . LEU A 1 168 ? -20.609 -3.619 0.315 1 89.56 168 LEU A CA 1
ATOM 1369 C C . LEU A 1 168 ? -19.094 -3.674 0.074 1 89.56 168 LEU A C 1
ATOM 1371 O O . LEU A 1 168 ? -18.359 -4.285 0.852 1 89.56 168 LEU A O 1
ATOM 1375 N N . ILE A 1 169 ? -18.656 -3.035 -0.983 1 91.19 169 ILE A N 1
ATOM 1376 C CA . ILE A 1 169 ? -17.25 -3.018 -1.327 1 91.19 169 ILE A CA 1
ATOM 1377 C C . ILE A 1 169 ? -16.453 -2.33 -0.218 1 91.19 169 ILE A C 1
ATOM 1379 O O . ILE A 1 169 ? -15.414 -2.838 0.221 1 91.19 169 ILE A O 1
ATOM 1383 N N . LEU A 1 170 ? -16.969 -1.225 0.227 1 89.44 170 LEU A N 1
ATOM 1384 C CA . LEU A 1 170 ? -16.281 -0.479 1.275 1 89.44 170 LEU A CA 1
ATOM 1385 C C . LEU A 1 170 ? -16.188 -1.301 2.557 1 89.44 170 LEU A C 1
ATOM 1387 O O . LEU A 1 170 ? -15.141 -1.325 3.209 1 89.44 170 LEU A O 1
ATOM 1391 N N . ASN A 1 171 ? -17.234 -1.986 2.848 1 85.19 171 ASN A N 1
ATOM 1392 C CA . ASN A 1 171 ? -17.234 -2.846 4.027 1 85.19 171 ASN A CA 1
ATOM 1393 C C . ASN A 1 171 ? -16.219 -3.979 3.893 1 85.19 171 ASN A C 1
ATOM 1395 O O . ASN A 1 171 ? -15.523 -4.309 4.852 1 85.19 171 ASN A O 1
ATOM 1399 N N . GLN A 1 172 ? -16.172 -4.508 2.795 1 88.31 172 GLN A N 1
ATOM 1400 C CA . GLN A 1 172 ? -15.227 -5.582 2.541 1 88.31 172 GLN A CA 1
ATOM 1401 C C . GLN A 1 172 ? -13.789 -5.082 2.648 1 88.31 172 GLN A C 1
ATOM 1403 O O . GLN A 1 172 ? -12.898 -5.812 3.102 1 88.31 172 GLN A O 1
ATOM 1408 N N . LEU A 1 173 ? -13.617 -3.865 2.256 1 90.5 173 LEU A N 1
ATOM 1409 C CA . LEU A 1 173 ? -12.281 -3.281 2.295 1 90.5 173 LEU A CA 1
ATOM 1410 C C . LEU A 1 173 ? -11.914 -2.85 3.711 1 90.5 173 LEU A C 1
ATOM 1412 O O . LEU A 1 173 ? -10.797 -2.395 3.957 1 90.5 173 LEU A O 1
ATOM 1416 N N . GLY A 1 174 ? -12.844 -2.945 4.629 1 83.38 174 GLY A N 1
ATOM 1417 C CA . GLY A 1 174 ? -12.539 -2.725 6.035 1 83.38 174 GLY A CA 1
ATOM 1418 C C . GLY A 1 174 ? -12.984 -1.362 6.535 1 83.38 174 GLY A C 1
ATOM 1419 O O . GLY A 1 174 ? -12.648 -0.969 7.652 1 83.38 174 GLY A O 1
ATOM 1420 N N . TYR A 1 175 ? -13.688 -0.648 5.652 1 81.38 175 TYR A N 1
ATOM 1421 C CA . TYR A 1 175 ? -14.211 0.635 6.105 1 81.38 175 TYR A CA 1
ATOM 1422 C C . TYR A 1 175 ? -15.391 0.438 7.051 1 81.38 175 TYR A C 1
ATOM 1424 O O . TYR A 1 175 ? -16.203 -0.474 6.867 1 81.38 175 TYR A O 1
ATOM 1432 N N . GLU A 1 176 ? -15.445 1.317 8.039 1 72.38 176 GLU A N 1
ATOM 1433 C CA . GLU A 1 176 ? -16.516 1.231 9.039 1 72.38 176 GLU A CA 1
ATOM 1434 C C . GLU A 1 176 ? -17.156 2.596 9.281 1 72.38 176 GLU A C 1
ATOM 1436 O O . GLU A 1 176 ? -16.469 3.621 9.25 1 72.38 176 GLU A O 1
ATOM 1441 N N . GLY A 1 177 ? -18.531 2.533 9.547 1 69 177 GLY A N 1
ATOM 1442 C CA . GLY A 1 177 ? -19.234 3.768 9.852 1 69 177 GLY A CA 1
ATOM 1443 C C . GLY A 1 177 ? -20.266 4.145 8.797 1 69 177 GLY A C 1
ATOM 1444 O O . GLY A 1 177 ? -20.703 3.291 8.023 1 69 177 GLY A O 1
ATOM 1445 N N . GLU A 1 178 ? -20.672 5.336 8.82 1 73.44 178 GLU A N 1
ATOM 1446 C CA . GLU A 1 178 ? -21.703 5.82 7.895 1 73.44 178 GLU A CA 1
ATOM 1447 C C . GLU A 1 178 ? -21.188 5.809 6.457 1 73.44 178 GLU A C 1
ATOM 1449 O O . GLU A 1 178 ? -20.062 6.23 6.184 1 73.44 178 GLU A O 1
ATOM 1454 N N . PHE A 1 179 ? -22.016 5.395 5.547 1 81.94 179 PHE A N 1
ATOM 1455 C CA . PHE A 1 179 ? -21.641 5.164 4.16 1 81.94 179 PHE A CA 1
ATOM 1456 C C . PHE A 1 179 ? -21.109 6.441 3.523 1 81.94 179 PHE A C 1
ATOM 1458 O O . PHE A 1 179 ? -20.062 6.422 2.871 1 81.94 179 PHE A O 1
ATOM 1465 N N . LYS A 1 180 ? -21.797 7.477 3.752 1 77.94 180 LYS A N 1
ATOM 1466 C CA . LYS A 1 180 ? -21.406 8.727 3.109 1 77.94 180 LYS A CA 1
ATOM 1467 C C . LYS A 1 180 ? -20 9.141 3.516 1 77.94 180 LYS A C 1
ATOM 1469 O O . LYS A 1 180 ? -19.203 9.562 2.676 1 77.94 180 LYS A O 1
ATOM 1474 N N . ASN A 1 181 ? -19.703 8.977 4.699 1 70.44 181 ASN A N 1
ATOM 1475 C CA . ASN A 1 181 ? -18.375 9.312 5.203 1 70.44 181 ASN A CA 1
ATOM 1476 C C . ASN A 1 181 ? -17.312 8.375 4.637 1 70.44 181 ASN A C 1
ATOM 1478 O O . ASN A 1 181 ? -16.234 8.828 4.234 1 70.44 181 ASN A O 1
ATOM 1482 N N . GLN A 1 182 ? -17.641 7.098 4.602 1 78.31 182 GLN A N 1
ATOM 1483 C CA . GLN A 1 182 ? -16.688 6.113 4.105 1 78.31 182 GLN A CA 1
ATOM 1484 C C . GLN A 1 182 ? -16.422 6.312 2.615 1 78.31 182 GLN A C 1
ATOM 1486 O O . GLN A 1 182 ? -15.281 6.148 2.156 1 78.31 182 GLN A O 1
ATOM 1491 N N . GLN A 1 183 ? -17.438 6.684 1.92 1 84.81 183 GLN A N 1
ATOM 1492 C CA . GLN A 1 183 ? -17.281 6.945 0.494 1 84.81 183 GLN A CA 1
ATOM 1493 C C . GLN A 1 183 ? -16.375 8.148 0.253 1 84.81 183 GLN A C 1
ATOM 1495 O O . GLN A 1 183 ? -15.516 8.117 -0.635 1 84.81 183 GLN A O 1
ATOM 1500 N N . THR A 1 184 ? -16.562 9.117 1.078 1 75.5 184 THR A N 1
ATOM 1501 C CA . THR A 1 184 ? -15.727 10.312 0.974 1 75.5 184 THR A CA 1
ATOM 1502 C C . THR A 1 184 ? -14.266 9.992 1.28 1 75.5 184 THR A C 1
ATOM 1504 O O . THR A 1 184 ? -13.367 10.43 0.565 1 75.5 184 THR A O 1
ATOM 1507 N N . CYS A 1 185 ? -14.086 9.234 2.314 1 74.31 185 CYS A N 1
ATOM 1508 C CA . CYS A 1 185 ? -12.734 8.82 2.695 1 74.31 185 CYS A CA 1
ATOM 1509 C C . CYS A 1 185 ? -12.078 8 1.591 1 74.31 185 CYS A C 1
ATOM 1511 O O . CYS A 1 185 ? -10.914 8.227 1.256 1 74.31 185 CYS A O 1
ATOM 1513 N N . PHE A 1 186 ? -12.805 7.109 1.037 1 86.06 186 PHE A N 1
ATOM 1514 C CA . PHE A 1 186 ? -12.258 6.258 -0.013 1 86.06 186 PHE A CA 1
ATOM 1515 C C . PHE A 1 186 ? -11.969 7.07 -1.271 1 86.06 186 PHE A C 1
ATOM 1517 O O . PHE A 1 186 ? -10.961 6.848 -1.944 1 86.06 186 PHE A O 1
ATOM 1524 N N . LYS A 1 187 ? -12.859 7.953 -1.57 1 80.94 187 LYS A N 1
ATOM 1525 C CA . LYS A 1 187 ? -12.633 8.836 -2.709 1 80.94 187 LYS A CA 1
ATOM 1526 C C . LYS A 1 187 ? -11.336 9.625 -2.551 1 80.94 187 LYS A C 1
ATOM 1528 O O . LYS A 1 187 ? -10.562 9.75 -3.502 1 80.94 187 LYS A O 1
ATOM 1533 N N . ARG A 1 188 ? -11.102 10.078 -1.388 1 71.88 188 ARG A N 1
ATOM 1534 C CA . ARG A 1 188 ? -9.875 10.805 -1.095 1 71.88 188 ARG A CA 1
ATOM 1535 C C . ARG A 1 188 ? -8.656 9.898 -1.261 1 71.88 188 ARG A C 1
ATOM 1537 O O . ARG A 1 188 ? -7.637 10.32 -1.818 1 71.88 188 ARG A O 1
ATOM 1544 N N . PHE A 1 189 ? -8.781 8.688 -0.773 1 79.81 189 PHE A N 1
ATOM 1545 C CA . PHE A 1 189 ? -7.727 7.688 -0.917 1 79.81 189 PHE A CA 1
ATOM 1546 C C . PHE A 1 189 ? -7.402 7.453 -2.387 1 79.81 189 PHE A C 1
ATOM 1548 O O . PHE A 1 189 ? -6.23 7.426 -2.771 1 79.81 189 PHE A O 1
ATOM 1555 N N . LEU A 1 190 ? -8.461 7.336 -3.227 1 82.56 190 LEU A N 1
ATOM 1556 C CA . LEU A 1 190 ? -8.266 7.105 -4.656 1 82.56 190 LEU A CA 1
ATOM 1557 C C . LEU A 1 190 ? -7.605 8.312 -5.312 1 82.56 190 LEU A C 1
ATOM 1559 O O . LEU A 1 190 ? -6.664 8.156 -6.094 1 82.56 190 LEU A O 1
ATOM 1563 N N . LYS A 1 191 ? -8.008 9.445 -4.938 1 71.31 191 LYS A N 1
ATOM 1564 C CA . LYS A 1 191 ? -7.461 10.672 -5.512 1 71.31 191 LYS A CA 1
ATOM 1565 C C . LYS A 1 191 ? -5.992 10.844 -5.137 1 71.31 191 LYS A C 1
ATOM 1567 O O . LYS A 1 191 ? -5.168 11.211 -5.977 1 71.31 191 LYS A O 1
ATOM 1572 N N . ARG A 1 192 ? -5.695 10.539 -3.916 1 66.19 192 ARG A N 1
ATOM 1573 C CA . ARG A 1 192 ? -4.324 10.664 -3.43 1 66.19 192 ARG A CA 1
ATOM 1574 C C . ARG A 1 192 ? -3.391 9.711 -4.176 1 66.19 192 ARG A C 1
ATOM 1576 O O . ARG A 1 192 ? -2.189 9.969 -4.277 1 66.19 192 ARG A O 1
ATOM 1583 N N . ASN A 1 193 ? -3.979 8.68 -4.672 1 74.19 193 ASN A N 1
ATOM 1584 C CA . ASN A 1 193 ? -3.176 7.691 -5.383 1 74.19 193 ASN A CA 1
ATOM 1585 C C . ASN A 1 193 ? -3.363 7.805 -6.895 1 74.19 193 ASN A C 1
ATOM 1587 O O . ASN A 1 193 ? -3.076 6.859 -7.633 1 74.19 193 ASN A O 1
ATOM 1591 N N . ASN A 1 194 ? -3.939 8.859 -7.352 1 71.38 194 ASN A N 1
ATOM 1592 C CA . ASN A 1 194 ? -4.086 9.219 -8.758 1 71.38 194 ASN A CA 1
ATOM 1593 C C . ASN A 1 194 ? -4.945 8.203 -9.508 1 71.38 194 ASN A C 1
ATOM 1595 O O . ASN A 1 194 ? -4.629 7.828 -10.633 1 71.38 194 ASN A O 1
ATOM 1599 N N . ILE A 1 195 ? -5.891 7.727 -8.766 1 83.06 195 ILE A N 1
ATOM 1600 C CA . ILE A 1 195 ? -6.855 6.844 -9.414 1 83.06 195 ILE A CA 1
ATOM 1601 C C . ILE A 1 195 ? -8.031 7.66 -9.93 1 83.06 195 ILE A C 1
ATOM 1603 O O . ILE A 1 195 ? -8.633 8.445 -9.195 1 83.06 195 ILE A O 1
ATOM 1607 N N . ILE A 1 196 ? -8.312 7.457 -11.125 1 84.88 196 ILE A N 1
ATOM 1608 C CA . ILE A 1 196 ? -9.406 8.18 -11.758 1 84.88 196 ILE A CA 1
ATOM 1609 C C . ILE A 1 196 ? -10.742 7.559 -11.344 1 84.88 196 ILE A C 1
ATOM 1611 O O . ILE A 1 196 ? -10.914 6.34 -11.414 1 84.88 196 ILE A O 1
ATOM 1615 N N . ILE A 1 197 ? -11.656 8.383 -10.93 1 87.12 197 ILE A N 1
ATOM 1616 C CA . ILE A 1 197 ? -12.984 7.957 -10.508 1 87.12 197 ILE A CA 1
ATOM 1617 C C . ILE A 1 197 ? -14.039 8.617 -11.391 1 87.12 197 ILE A C 1
ATOM 1619 O O . ILE A 1 197 ? -13.969 9.82 -11.648 1 87.12 197 ILE A O 1
ATOM 1623 N N . GLN A 1 198 ? -14.883 7.848 -11.852 1 90.88 198 GLN A N 1
ATOM 1624 C CA . GLN A 1 198 ? -16.031 8.367 -12.594 1 90.88 198 GLN A CA 1
ATOM 1625 C C . GLN A 1 198 ? -17.25 8.5 -11.703 1 90.88 198 GLN A C 1
ATOM 1627 O O . GLN A 1 198 ? -17.516 7.629 -10.867 1 90.88 198 GLN A O 1
ATOM 1632 N N . GLU A 1 199 ? -17.938 9.602 -11.883 1 91.25 199 GLU A N 1
ATOM 1633 C CA . GLU A 1 199 ? -19.188 9.836 -11.148 1 91.25 199 GLU A CA 1
ATOM 1634 C C . GLU A 1 199 ? -20.391 9.836 -12.094 1 91.25 199 GLU A C 1
ATOM 1636 O O . GLU A 1 199 ? -20.516 10.711 -12.945 1 91.25 199 GLU A O 1
ATOM 1641 N N . PHE A 1 200 ? -21.219 8.891 -11.867 1 93.06 200 PHE A N 1
ATOM 1642 C CA . PHE A 1 200 ? -22.406 8.773 -12.695 1 93.06 200 PHE A CA 1
ATOM 1643 C C . PHE A 1 200 ? -23.609 9.414 -12.016 1 93.06 200 PHE A C 1
ATOM 1645 O O . PHE A 1 200 ? -23.906 9.125 -10.852 1 93.06 200 PHE A O 1
ATOM 1652 N N . SER A 1 201 ? -24.281 10.242 -12.734 1 92.38 201 SER A N 1
ATOM 1653 C CA . SER A 1 201 ? -25.578 10.758 -12.273 1 92.38 201 SER A CA 1
ATOM 1654 C C . SER A 1 201 ? -26.719 9.867 -12.742 1 92.38 201 SER A C 1
ATOM 1656 O O . SER A 1 201 ? -26.516 8.938 -13.531 1 92.38 201 SER A O 1
ATOM 1658 N N . SER A 1 202 ? -27.891 10.18 -12.203 1 90.56 202 SER A N 1
ATOM 1659 C CA . SER A 1 202 ? -29.062 9.375 -12.523 1 90.56 202 SER A CA 1
ATOM 1660 C C . SER A 1 202 ? -29.391 9.445 -14.008 1 90.56 202 SER A C 1
ATOM 1662 O O . SER A 1 202 ? -30.047 8.555 -14.547 1 90.56 202 SER A O 1
ATOM 1664 N N . SER A 1 203 ? -28.891 10.422 -14.695 1 90.69 203 SER A N 1
ATOM 1665 C CA . SER A 1 203 ? -29.188 10.609 -16.109 1 90.69 203 SER A CA 1
ATOM 1666 C C . SER A 1 203 ? -28.203 9.852 -16.984 1 90.69 203 SER A C 1
ATOM 1668 O O . SER A 1 203 ? -28.375 9.758 -18.203 1 90.69 203 SER A O 1
ATOM 1670 N N . ASN A 1 204 ? -27.141 9.297 -16.438 1 92.38 204 ASN A N 1
ATOM 1671 C CA . ASN A 1 204 ? -26.141 8.562 -17.203 1 92.38 204 ASN A CA 1
ATOM 1672 C C . ASN A 1 204 ? -26.688 7.23 -17.703 1 92.38 204 ASN A C 1
ATOM 1674 O O . ASN A 1 204 ? -27.094 6.383 -16.906 1 92.38 204 ASN A O 1
ATOM 1678 N N . PRO A 1 205 ? -26.688 7.031 -18.969 1 91.56 205 PRO A N 1
ATOM 1679 C CA . PRO A 1 205 ? -27.266 5.805 -19.516 1 91.56 205 PRO A CA 1
ATOM 1680 C C . PRO A 1 205 ? -26.469 4.559 -19.141 1 91.56 205 PRO A C 1
ATOM 1682 O O . PRO A 1 205 ? -27.016 3.451 -19.125 1 91.56 205 PRO A O 1
ATOM 1685 N N . GLU A 1 206 ? -25.266 4.637 -18.781 1 90.94 206 GLU A N 1
ATOM 1686 C CA . GLU A 1 206 ? -24.406 3.502 -18.453 1 90.94 206 GLU A CA 1
ATOM 1687 C C . GLU A 1 206 ? -24.812 2.875 -17.125 1 90.94 206 GLU A C 1
ATOM 1689 O O . GLU A 1 206 ? -24.375 1.763 -16.812 1 90.94 206 GLU A O 1
ATOM 1694 N N . LEU A 1 207 ? -25.688 3.48 -16.391 1 91.25 207 LEU A N 1
ATOM 1695 C CA . LEU A 1 207 ? -26.109 2.984 -15.07 1 91.25 207 LEU A CA 1
ATOM 1696 C C . LEU A 1 207 ? -26.797 1.637 -15.195 1 91.25 207 LEU A C 1
ATOM 1698 O O . LEU A 1 207 ? -26.766 0.824 -14.266 1 91.25 207 LEU A O 1
ATOM 1702 N N . LYS A 1 208 ? -27.406 1.472 -16.312 1 90.12 208 LYS A N 1
ATOM 1703 C CA . LYS A 1 208 ? -28.188 0.252 -16.516 1 90.12 208 LYS A CA 1
ATOM 1704 C C . LYS A 1 208 ? -27.281 -0.975 -16.547 1 90.12 208 LYS A C 1
ATOM 1706 O O . LYS A 1 208 ? -27.734 -2.096 -16.297 1 90.12 208 LYS A O 1
ATOM 1711 N N . LEU A 1 209 ? -26.016 -0.749 -16.75 1 91.31 209 LEU A N 1
ATOM 1712 C CA . LEU A 1 209 ? -25.062 -1.842 -16.859 1 91.31 209 LEU A CA 1
ATOM 1713 C C . LEU A 1 209 ? -24.641 -2.334 -15.484 1 91.31 209 LEU A C 1
ATOM 1715 O O . LEU A 1 209 ? -24.031 -3.4 -15.359 1 91.31 209 LEU A O 1
ATOM 1719 N N . TYR A 1 210 ? -25.016 -1.613 -14.414 1 92.38 210 TYR A N 1
ATOM 1720 C CA . TYR A 1 210 ? -24.547 -1.94 -13.07 1 92.38 210 TYR A CA 1
ATOM 1721 C C . TYR A 1 210 ? -25.703 -2.418 -12.203 1 92.38 210 TYR A C 1
ATOM 1723 O O . TYR A 1 210 ? -26.438 -1.607 -11.625 1 92.38 210 TYR A O 1
ATOM 1731 N N . PRO A 1 211 ? -25.75 -3.682 -12.023 1 89.12 211 PRO A N 1
ATOM 1732 C CA . PRO A 1 211 ? -26.875 -4.234 -11.25 1 89.12 211 PRO A CA 1
ATOM 1733 C C . PRO A 1 211 ? -26.906 -3.721 -9.812 1 89.12 211 PRO A C 1
ATOM 1735 O O . PRO A 1 211 ? -27.984 -3.506 -9.25 1 89.12 211 PRO A O 1
ATOM 1738 N N . SER A 1 212 ? -25.781 -3.59 -9.211 1 89.38 212 SER A N 1
ATOM 1739 C CA . SER A 1 212 ? -25.719 -3.111 -7.836 1 89.38 212 SER A CA 1
ATOM 1740 C C . SER A 1 212 ? -26.328 -1.718 -7.707 1 89.38 212 SER A C 1
ATOM 1742 O O . SER A 1 212 ? -26.984 -1.406 -6.707 1 89.38 212 SER A O 1
ATOM 1744 N N . ILE A 1 213 ? -26.125 -0.896 -8.703 1 93.06 213 ILE A N 1
ATOM 1745 C CA . ILE A 1 213 ? -26.672 0.454 -8.68 1 93.06 213 ILE A CA 1
ATOM 1746 C C . ILE A 1 213 ? -28.203 0.392 -8.852 1 93.06 213 ILE A C 1
ATOM 1748 O O . ILE A 1 213 ? -28.938 1.089 -8.148 1 93.06 213 ILE A O 1
ATOM 1752 N N . GLN A 1 214 ? -28.609 -0.475 -9.734 1 91.88 214 GLN A N 1
ATOM 1753 C CA . GLN A 1 214 ? -30.031 -0.648 -9.961 1 91.88 214 GLN A CA 1
ATOM 1754 C C . GLN A 1 214 ? -30.734 -1.12 -8.688 1 91.88 214 GLN A C 1
ATOM 1756 O O . GLN A 1 214 ? -31.828 -0.647 -8.367 1 91.88 214 GLN A O 1
ATOM 1761 N N . GLU A 1 215 ? -30.078 -1.991 -8.07 1 92.06 215 GLU A N 1
ATOM 1762 C CA . GLU A 1 215 ? -30.641 -2.5 -6.82 1 92.06 215 GLU A CA 1
ATOM 1763 C C . GLU A 1 215 ? -30.734 -1.4 -5.766 1 92.06 215 GLU A C 1
ATOM 1765 O O . GLU A 1 215 ? -31.719 -1.302 -5.039 1 92.06 215 GLU A O 1
ATOM 1770 N N . GLU A 1 216 ? -29.719 -0.61 -5.648 1 90.31 216 GLU A N 1
ATOM 1771 C CA . GLU A 1 216 ? -29.703 0.495 -4.695 1 90.31 216 GLU A CA 1
ATOM 1772 C C . GLU A 1 216 ? -30.812 1.504 -5 1 90.31 216 GLU A C 1
ATOM 1774 O O . GLU A 1 216 ? -31.438 2.035 -4.086 1 90.31 216 GLU A O 1
ATOM 1779 N N . MET A 1 217 ? -31.031 1.747 -6.23 1 91.56 217 MET A N 1
ATOM 1780 C CA . MET A 1 217 ? -32 2.748 -6.668 1 91.56 217 MET A CA 1
ATOM 1781 C C . MET A 1 217 ? -33.406 2.303 -6.348 1 91.56 217 MET A C 1
ATOM 1783 O O . MET A 1 217 ? -34.281 3.135 -6.105 1 91.56 217 MET A O 1
ATOM 1787 N N . LYS A 1 218 ? -33.594 1.041 -6.355 1 91.31 218 LYS A N 1
ATOM 1788 C CA . LYS A 1 218 ? -34.938 0.514 -6.07 1 91.31 218 LYS A CA 1
ATOM 1789 C C . LYS A 1 218 ? -35.406 0.927 -4.68 1 91.31 218 LYS A C 1
ATOM 1791 O O . LYS A 1 218 ? -36.594 1.083 -4.445 1 91.31 218 LYS A O 1
ATOM 1796 N N . ASN A 1 219 ? -34.5 1.111 -3.779 1 88.5 219 ASN A N 1
ATOM 1797 C CA . ASN A 1 219 ? -34.844 1.393 -2.387 1 88.5 219 ASN A CA 1
ATOM 1798 C C . ASN A 1 219 ? -34.688 2.877 -2.064 1 88.5 219 ASN A C 1
ATOM 1800 O O . ASN A 1 219 ? -34.688 3.266 -0.895 1 88.5 219 ASN A O 1
ATOM 1804 N N . MET A 1 220 ? -34.656 3.664 -3.092 1 90.5 220 MET A N 1
ATOM 1805 C CA . MET A 1 220 ? -34.438 5.09 -2.875 1 90.5 220 MET A CA 1
ATOM 1806 C C . MET A 1 220 ? -35.625 5.906 -3.404 1 90.5 220 MET A C 1
ATOM 1808 O O . MET A 1 220 ? -36.312 5.492 -4.348 1 90.5 220 MET A O 1
ATOM 1812 N N . LYS A 1 221 ? -35.812 7.078 -2.771 1 90.94 221 LYS A N 1
ATOM 1813 C CA . LYS A 1 221 ? -36.781 8.031 -3.25 1 90.94 221 LYS A CA 1
ATOM 1814 C C . LYS A 1 221 ? -36.312 8.727 -4.523 1 90.94 221 LYS A C 1
ATOM 1816 O O . LYS A 1 221 ? -35.125 8.898 -4.734 1 90.94 221 LYS A O 1
ATOM 1821 N N . THR A 1 222 ? -37.219 9.102 -5.305 1 90.5 222 THR A N 1
ATOM 1822 C CA . THR A 1 222 ? -36.938 9.695 -6.609 1 90.5 222 THR A CA 1
ATOM 1823 C C . THR A 1 222 ? -36.094 10.953 -6.453 1 90.5 222 THR A C 1
ATOM 1825 O O . THR A 1 222 ? -35.188 11.203 -7.242 1 90.5 222 THR A O 1
ATOM 1828 N N . ASN A 1 223 ? -36.406 11.727 -5.453 1 89.81 223 ASN A N 1
ATOM 1829 C CA . ASN 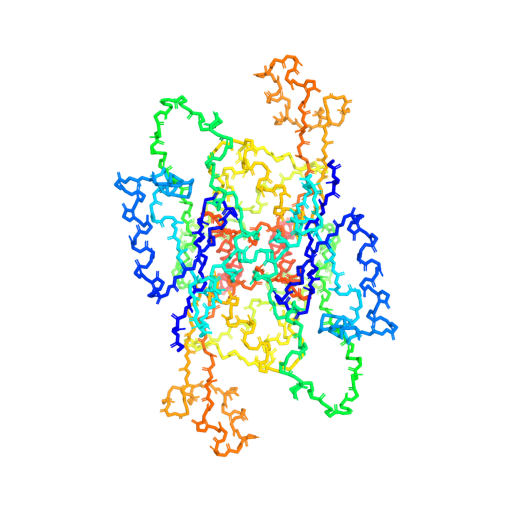A 1 223 ? -35.688 12.969 -5.238 1 89.81 223 ASN A CA 1
ATOM 1830 C C . ASN A 1 223 ? -34.219 12.703 -4.832 1 89.81 223 ASN A C 1
ATOM 1832 O O . ASN A 1 223 ? -33.312 13.469 -5.195 1 89.81 223 ASN A O 1
ATOM 1836 N N . VAL A 1 224 ? -34 11.688 -4.105 1 89.06 224 VAL A N 1
ATOM 1837 C CA . VAL A 1 224 ? -32.656 11.305 -3.676 1 89.06 224 VAL A CA 1
ATOM 1838 C C . VAL A 1 224 ? -31.859 10.805 -4.875 1 89.06 224 VAL A C 1
ATOM 1840 O O . VAL A 1 224 ? -30.672 11.148 -5.027 1 89.06 224 VAL A O 1
ATOM 1843 N N . ILE A 1 225 ? -32.5 10.047 -5.703 1 91.88 225 ILE A N 1
ATOM 1844 C CA . ILE A 1 225 ? -31.875 9.477 -6.887 1 91.88 225 ILE A CA 1
ATOM 1845 C C . ILE A 1 225 ? -31.391 10.602 -7.797 1 91.88 225 ILE A C 1
ATOM 1847 O O . ILE A 1 225 ? -30.281 10.539 -8.344 1 91.88 225 ILE A O 1
ATOM 1851 N N . ALA A 1 226 ? -32.188 11.594 -7.922 1 90.44 226 ALA A N 1
ATOM 1852 C CA . ALA A 1 226 ? -31.875 12.695 -8.836 1 90.44 226 ALA A CA 1
ATOM 1853 C C . ALA A 1 226 ? -30.609 13.43 -8.414 1 90.44 226 ALA A C 1
ATOM 1855 O O . ALA A 1 226 ? -29.875 13.953 -9.258 1 90.44 226 ALA A O 1
ATOM 1856 N N . ASN A 1 227 ? -30.297 13.375 -7.152 1 89.31 227 ASN A N 1
ATOM 1857 C CA . ASN A 1 227 ? -29.156 14.133 -6.648 1 89.31 227 ASN A CA 1
ATOM 1858 C C . ASN A 1 227 ? -27.984 13.227 -6.293 1 89.31 227 ASN A C 1
ATOM 1860 O O . ASN A 1 227 ? -26.938 13.695 -5.844 1 89.31 227 ASN A O 1
ATOM 1864 N N . ARG A 1 228 ? -28.141 11.984 -6.578 1 90 228 ARG A N 1
ATOM 1865 C CA . ARG A 1 228 ? -27.141 11.016 -6.172 1 90 228 ARG A CA 1
ATOM 1866 C C . ARG A 1 228 ? -26.094 10.812 -7.27 1 90 228 ARG A C 1
ATOM 1868 O O . ARG A 1 228 ? -26.438 10.844 -8.453 1 90 228 ARG A O 1
ATOM 1875 N N . LYS A 1 229 ? -24.828 10.664 -6.848 1 91.31 229 LYS A N 1
ATOM 1876 C CA . LYS A 1 229 ? -23.75 10.281 -7.754 1 91.31 229 LYS A CA 1
ATOM 1877 C C . LYS A 1 229 ? -23.156 8.93 -7.363 1 91.31 229 LYS A C 1
ATOM 1879 O O . LYS A 1 229 ? -22.938 8.656 -6.184 1 91.31 229 LYS A O 1
ATOM 1884 N N . TRP A 1 230 ? -23.062 8.094 -8.336 1 93.94 230 TRP A N 1
ATOM 1885 C CA . TRP A 1 230 ? -22.453 6.785 -8.109 1 93.94 230 TRP A CA 1
ATOM 1886 C C . TRP A 1 230 ? -21.016 6.754 -8.609 1 93.94 230 TRP A C 1
ATOM 1888 O O . TRP A 1 230 ? -20.734 7.195 -9.719 1 93.94 230 TRP A O 1
ATOM 1898 N N . LEU A 1 231 ? -20.156 6.23 -7.789 1 93.88 231 LEU A N 1
ATOM 1899 C CA . LEU A 1 231 ? -18.734 6.211 -8.102 1 93.88 231 LEU A CA 1
ATOM 1900 C C . LEU A 1 231 ? -18.344 4.906 -8.789 1 93.88 231 LEU A C 1
ATOM 1902 O O . LEU A 1 231 ? -18.703 3.822 -8.32 1 93.88 231 LEU 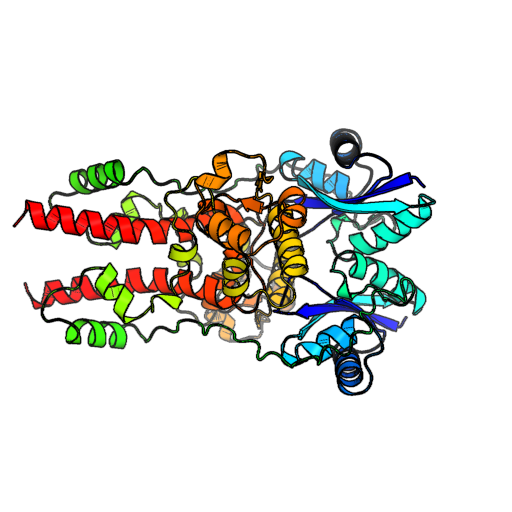A O 1
ATOM 1906 N N . ILE A 1 232 ? -17.688 5.082 -9.914 1 94 232 ILE A N 1
ATOM 1907 C CA . ILE A 1 232 ? -17.203 3.949 -10.703 1 94 232 ILE A CA 1
ATOM 1908 C C . ILE A 1 232 ? -15.703 4.066 -10.914 1 94 232 ILE A C 1
ATOM 1910 O O . ILE A 1 232 ? -15.195 5.141 -11.234 1 94 232 ILE A O 1
ATOM 1914 N N . ALA A 1 233 ? -14.984 2.965 -10.672 1 93.06 233 ALA A N 1
ATOM 1915 C CA . ALA A 1 233 ? -13.539 2.973 -10.867 1 93.06 233 ALA A CA 1
ATOM 1916 C C . ALA A 1 233 ? -13.086 1.746 -11.656 1 93.06 233 ALA A C 1
ATOM 1918 O O . ALA A 1 233 ? -13.805 0.744 -11.719 1 93.06 233 ALA A O 1
ATOM 1919 N N . ASN A 1 234 ? -11.93 1.879 -12.25 1 92.75 234 ASN A N 1
ATOM 1920 C CA . ASN A 1 234 ? -11.359 0.792 -13.039 1 92.75 234 ASN A CA 1
ATOM 1921 C C . ASN A 1 234 ? -10.969 -0.392 -12.164 1 92.75 234 ASN A C 1
ATOM 1923 O O . ASN A 1 234 ? -10.32 -0.215 -11.133 1 92.75 234 ASN A O 1
ATOM 1927 N N . PRO A 1 235 ? -11.367 -1.578 -12.547 1 91.94 235 PRO A N 1
ATOM 1928 C CA . PRO A 1 235 ? -11.125 -2.75 -11.703 1 91.94 235 PRO A CA 1
ATOM 1929 C C . PRO A 1 235 ? -9.633 -2.982 -11.43 1 91.94 235 PRO A C 1
ATOM 1931 O O . PRO A 1 235 ? -9.25 -3.244 -10.289 1 91.94 235 PRO A O 1
ATOM 1934 N N . ARG A 1 236 ? -8.812 -2.895 -12.391 1 90.88 236 ARG A N 1
ATOM 1935 C CA . ARG A 1 236 ? -7.387 -3.168 -12.219 1 90.88 236 ARG A CA 1
ATOM 1936 C C . ARG A 1 236 ? -6.73 -2.111 -11.336 1 90.88 236 ARG A C 1
ATOM 1938 O O . ARG A 1 236 ? -5.875 -2.43 -10.508 1 90.88 236 ARG A O 1
ATOM 1945 N N . ASP A 1 237 ? -7.137 -0.857 -11.516 1 91.56 237 ASP A N 1
ATOM 1946 C CA . ASP A 1 237 ? -6.637 0.209 -10.656 1 91.56 237 ASP A CA 1
ATOM 1947 C C . ASP A 1 237 ? -7.012 -0.046 -9.195 1 91.56 237 ASP A C 1
ATOM 1949 O O . ASP A 1 237 ? -6.195 0.165 -8.297 1 91.56 237 ASP A O 1
ATOM 1953 N N . LEU A 1 238 ? -8.219 -0.543 -9.039 1 92.94 238 LEU A N 1
ATOM 1954 C CA . LEU A 1 238 ? -8.672 -0.827 -7.68 1 92.94 238 LEU A CA 1
ATOM 1955 C C . LEU A 1 238 ? -7.867 -1.967 -7.066 1 92.94 238 LEU A C 1
ATOM 1957 O O . LEU A 1 238 ? -7.43 -1.875 -5.918 1 92.94 238 LEU A O 1
ATOM 1961 N N . LYS A 1 239 ? -7.625 -2.977 -7.836 1 92.44 239 LYS A N 1
ATOM 1962 C CA . LYS A 1 239 ? -6.832 -4.098 -7.344 1 92.44 239 LYS A CA 1
ATOM 1963 C C . LYS A 1 239 ? -5.449 -3.641 -6.891 1 92.44 239 LYS A C 1
ATOM 1965 O O . LYS A 1 239 ? -4.938 -4.109 -5.871 1 92.44 239 LYS A O 1
ATOM 1970 N N . LYS A 1 240 ? -4.961 -2.762 -7.609 1 91.69 240 LYS A N 1
ATOM 1971 C CA . LYS A 1 240 ? -3.605 -2.285 -7.348 1 91.69 240 LYS A CA 1
ATOM 1972 C C . LYS A 1 240 ? -3.559 -1.415 -6.094 1 91.69 240 LYS A C 1
ATOM 1974 O O . LYS A 1 240 ? -2.703 -1.61 -5.23 1 91.69 240 LYS A O 1
ATOM 1979 N N . ILE A 1 241 ? -4.508 -0.555 -5.934 1 90.31 241 ILE A N 1
ATOM 1980 C CA . ILE A 1 241 ? -4.352 0.496 -4.938 1 90.31 241 ILE A CA 1
ATOM 1981 C C . ILE A 1 241 ? -4.848 -0.002 -3.58 1 90.31 241 ILE A C 1
ATOM 1983 O O . ILE A 1 241 ? -4.461 0.527 -2.537 1 90.31 241 ILE A O 1
ATOM 1987 N N . ILE A 1 242 ? -5.68 -1.024 -3.559 1 92.88 242 ILE A N 1
ATOM 1988 C CA . ILE A 1 242 ? -6.211 -1.479 -2.279 1 92.88 242 ILE A CA 1
ATOM 1989 C C . ILE A 1 242 ? -5.098 -2.115 -1.454 1 92.88 242 ILE A C 1
ATOM 1991 O O . ILE A 1 242 ? -5.234 -2.283 -0.24 1 92.88 242 ILE A O 1
ATOM 1995 N N . MET A 1 243 ? -4.004 -2.432 -2.066 1 93.25 243 MET A N 1
ATOM 1996 C CA . MET A 1 243 ? -2.85 -2.957 -1.342 1 93.25 243 MET A CA 1
ATOM 1997 C C . MET A 1 243 ? -2.258 -1.896 -0.42 1 93.25 243 MET A C 1
ATOM 1999 O O . MET A 1 243 ? -1.487 -2.217 0.488 1 93.25 243 MET A O 1
ATOM 2003 N N . LYS A 1 244 ? -2.627 -0.685 -0.614 1 88.56 244 LYS A N 1
ATOM 2004 C CA . LYS A 1 244 ? -2.062 0.414 0.164 1 88.56 244 LYS A CA 1
ATOM 2005 C C . LYS A 1 244 ? -2.965 0.775 1.34 1 88.56 244 LYS A C 1
ATOM 2007 O O . LYS A 1 244 ? -2.635 1.66 2.133 1 88.56 244 LYS A O 1
ATOM 2012 N N . LEU A 1 245 ? -4.051 0.095 1.465 1 85.94 245 LEU A N 1
ATOM 2013 C CA . LEU A 1 245 ? -5.051 0.468 2.459 1 85.94 245 LEU A CA 1
ATOM 2014 C C . LEU A 1 245 ? -4.527 0.231 3.873 1 85.94 245 LEU A C 1
ATOM 2016 O O . LEU A 1 245 ? -3.854 -0.769 4.129 1 85.94 245 LEU A O 1
ATOM 2020 N N . ASN A 1 246 ? -4.914 1.109 4.809 1 75.62 246 ASN A N 1
ATOM 2021 C CA . ASN A 1 246 ? -4.613 0.956 6.227 1 75.62 246 ASN A CA 1
ATOM 2022 C C . ASN A 1 246 ? -5.859 0.596 7.031 1 75.62 246 ASN A C 1
ATOM 2024 O O . ASN A 1 246 ? -5.879 0.746 8.25 1 75.62 246 ASN A O 1
ATOM 2028 N N . THR A 1 247 ? -6.871 0.118 6.324 1 80.44 247 THR A N 1
ATOM 2029 C CA . THR A 1 247 ? -8.086 -0.297 7.012 1 80.44 247 THR A CA 1
ATOM 2030 C C . THR A 1 247 ? -7.855 -1.585 7.797 1 80.44 247 THR A C 1
ATOM 2032 O O . THR A 1 247 ? -6.781 -2.182 7.715 1 80.44 247 THR A O 1
ATOM 2035 N N . LYS A 1 248 ? -8.82 -2.016 8.508 1 78.19 248 LYS A N 1
ATOM 2036 C CA . LYS A 1 248 ? -8.688 -3.211 9.344 1 78.19 248 LYS A CA 1
ATOM 2037 C C . LYS A 1 248 ? -8.43 -4.449 8.484 1 78.19 248 LYS A C 1
ATOM 2039 O O . LYS A 1 248 ? -7.91 -5.449 8.977 1 78.19 248 LYS A O 1
ATOM 2044 N N . ASN A 1 249 ? -8.805 -4.348 7.203 1 85.94 249 ASN A N 1
ATOM 2045 C CA . ASN A 1 249 ? -8.594 -5.5 6.336 1 85.94 249 ASN A CA 1
ATOM 2046 C C . ASN A 1 249 ? -7.375 -5.309 5.434 1 85.94 249 ASN A C 1
ATOM 2048 O O . ASN A 1 249 ? -7.07 -6.172 4.605 1 85.94 249 ASN A O 1
ATOM 2052 N N . GLY A 1 250 ? -6.727 -4.129 5.562 1 87.88 250 GLY A N 1
ATOM 2053 C CA . GLY A 1 250 ? -5.562 -3.85 4.734 1 87.88 250 GLY A CA 1
ATOM 2054 C C . GLY A 1 250 ? -4.48 -4.906 4.848 1 87.88 250 GLY A C 1
ATOM 2055 O O . GLY A 1 250 ? -3.936 -5.355 3.836 1 87.88 250 GLY A O 1
ATOM 2056 N N . ASP A 1 251 ? -4.25 -5.363 6.027 1 87.12 251 ASP A N 1
ATOM 2057 C CA . ASP A 1 251 ? -3.229 -6.383 6.262 1 87.12 251 ASP A CA 1
ATOM 2058 C C . ASP A 1 251 ? -3.631 -7.715 5.633 1 87.12 251 ASP A C 1
ATOM 2060 O O . ASP A 1 251 ? -2.797 -8.406 5.051 1 87.12 251 ASP A O 1
ATOM 2064 N N . ALA A 1 252 ? -4.871 -7.984 5.785 1 90.5 252 ALA A N 1
ATOM 2065 C CA . ALA A 1 252 ? -5.371 -9.234 5.223 1 90.5 252 ALA A CA 1
ATOM 2066 C C . ALA A 1 252 ? -5.242 -9.242 3.701 1 90.5 252 ALA A C 1
ATOM 2068 O O . ALA A 1 252 ? -4.938 -10.273 3.102 1 90.5 252 ALA A O 1
ATOM 2069 N N . ILE A 1 253 ? -5.457 -8.141 3.09 1 93.12 253 ILE A N 1
ATOM 2070 C CA . ILE A 1 253 ? -5.34 -8.008 1.643 1 93.12 253 ILE A CA 1
ATOM 2071 C C . ILE A 1 253 ? -3.902 -8.289 1.212 1 93.12 253 ILE A C 1
ATOM 2073 O O . ILE A 1 253 ? -3.666 -9.094 0.31 1 93.12 253 ILE A O 1
ATOM 2077 N N . ARG A 1 254 ? -2.988 -7.711 1.852 1 93.62 254 ARG A N 1
ATOM 2078 C CA . ARG A 1 254 ? -1.585 -7.891 1.492 1 93.62 254 ARG A CA 1
ATOM 2079 C C . ARG A 1 254 ? -1.127 -9.32 1.779 1 93.62 254 ARG A C 1
ATOM 2081 O O . ARG A 1 254 ? -0.377 -9.906 0.995 1 93.62 254 ARG A O 1
ATOM 2088 N N . GLU A 1 255 ? -1.605 -9.859 2.869 1 93.38 255 GLU A N 1
ATOM 2089 C CA . GLU A 1 255 ? -1.267 -11.234 3.211 1 93.38 255 GLU A CA 1
ATOM 2090 C C . GLU A 1 255 ? -1.751 -12.203 2.137 1 93.38 255 GLU A C 1
ATOM 2092 O O . GLU A 1 255 ? -1.091 -13.211 1.853 1 93.38 255 GLU A O 1
ATOM 2097 N N . TYR A 1 256 ? -2.855 -11.914 1.585 1 94.62 256 TYR A N 1
ATOM 2098 C CA . TYR A 1 256 ? -3.387 -12.742 0.514 1 94.62 256 TYR A CA 1
ATOM 2099 C C . TYR A 1 256 ? -2.396 -12.852 -0.639 1 94.62 256 TYR A C 1
ATOM 2101 O O . TYR A 1 256 ? -2.115 -13.945 -1.127 1 94.62 256 TYR A O 1
ATOM 2109 N N . TYR A 1 257 ? -1.832 -11.75 -1.053 1 93.88 257 TYR A N 1
ATOM 2110 C CA . TYR A 1 257 ? -0.931 -11.75 -2.199 1 93.88 257 TYR A CA 1
ATOM 2111 C C . TYR A 1 257 ? 0.368 -12.477 -1.876 1 93.88 257 TYR A C 1
ATOM 2113 O O . TYR A 1 257 ? 0.932 -13.164 -2.73 1 93.88 257 TYR A O 1
ATOM 2121 N N . ILE A 1 258 ? 0.802 -12.367 -0.685 1 93.38 258 ILE A N 1
ATOM 2122 C CA . ILE A 1 258 ? 1.999 -13.094 -0.264 1 93.38 258 ILE A CA 1
ATOM 2123 C C . ILE A 1 258 ? 1.721 -14.594 -0.254 1 93.38 258 ILE A C 1
ATOM 2125 O O . ILE A 1 258 ? 2.529 -15.383 -0.746 1 93.38 258 ILE A O 1
ATOM 2129 N N . CYS A 1 259 ? 0.583 -14.93 0.261 1 94.31 259 CYS A N 1
ATOM 2130 C CA . CYS A 1 259 ? 0.209 -16.328 0.33 1 94.31 259 CYS A CA 1
ATOM 2131 C C . CYS A 1 259 ? 0.057 -16.922 -1.065 1 94.31 259 CYS A C 1
ATOM 2133 O O . CYS A 1 259 ? 0.451 -18.078 -1.306 1 94.31 259 CYS A O 1
ATOM 2135 N N . MET A 1 260 ? -0.527 -16.156 -1.911 1 93.69 260 MET A N 1
ATOM 2136 C CA . MET A 1 260 ? -0.668 -16.625 -3.289 1 93.69 260 MET A CA 1
ATOM 2137 C C . MET A 1 260 ? 0.694 -16.906 -3.906 1 93.69 260 MET A C 1
ATOM 2139 O O . MET A 1 260 ? 0.87 -17.938 -4.574 1 93.69 260 MET A O 1
ATOM 2143 N N . ASP A 1 261 ? 1.607 -16.016 -3.676 1 92.94 261 ASP A N 1
ATOM 2144 C CA . ASP A 1 261 ? 2.971 -16.188 -4.168 1 92.94 261 ASP A CA 1
ATOM 2145 C C . ASP A 1 261 ? 3.6 -17.453 -3.584 1 92.94 261 ASP A C 1
ATOM 2147 O O . ASP A 1 261 ? 4.234 -18.234 -4.305 1 92.94 261 ASP A O 1
ATOM 2151 N N . GLU A 1 262 ? 3.416 -17.688 -2.359 1 93.12 262 GLU A N 1
ATOM 2152 C CA . GLU A 1 262 ? 3.951 -18.859 -1.678 1 93.12 262 GLU A CA 1
ATOM 2153 C C . GLU A 1 262 ? 3.303 -20.141 -2.195 1 93.12 262 GLU A C 1
ATOM 2155 O O . GLU A 1 262 ? 3.98 -21.156 -2.385 1 93.12 262 GLU A O 1
ATOM 2160 N N . LEU A 1 263 ? 2.082 -20.062 -2.414 1 95.38 263 LEU A N 1
ATOM 2161 C CA . LEU A 1 263 ? 1.342 -21.234 -2.848 1 95.38 263 LEU A CA 1
ATOM 2162 C C . LEU A 1 263 ? 1.775 -21.672 -4.246 1 95.38 263 LEU A C 1
ATOM 2164 O O . LEU A 1 263 ? 1.763 -22.859 -4.566 1 95.38 263 LEU A O 1
ATOM 2168 N N . VAL A 1 264 ? 2.123 -20.719 -5.027 1 95.38 264 VAL A N 1
ATOM 2169 C CA . VAL A 1 264 ? 2.654 -21.047 -6.344 1 95.38 264 VAL A CA 1
ATOM 2170 C C . VAL A 1 264 ? 3.924 -21.875 -6.195 1 95.38 264 VAL A C 1
ATOM 2172 O O . VAL A 1 264 ? 4.098 -22.891 -6.883 1 95.38 264 VAL A O 1
ATOM 2175 N N . GLN A 1 265 ? 4.754 -21.5 -5.293 1 93.56 265 GLN A N 1
ATOM 2176 C CA . GLN A 1 265 ? 5.977 -22.25 -5.043 1 93.56 265 GLN A CA 1
ATOM 2177 C C . GLN A 1 265 ? 5.672 -23.625 -4.449 1 93.56 265 GLN A C 1
ATOM 2179 O O . GLN A 1 265 ? 6.293 -24.625 -4.824 1 93.56 265 GLN A O 1
ATOM 2184 N N . PHE A 1 266 ? 4.77 -23.625 -3.574 1 95.94 266 PHE A N 1
ATOM 2185 C CA . PHE A 1 266 ? 4.371 -24.875 -2.949 1 95.94 266 PHE A CA 1
ATOM 2186 C C . PHE A 1 266 ? 3.789 -25.844 -3.98 1 95.94 266 PHE A C 1
ATOM 2188 O O . PHE A 1 266 ? 4.066 -27.031 -3.945 1 95.94 266 PHE A O 1
ATOM 2195 N N . TYR A 1 267 ? 3.014 -25.281 -4.816 1 97.06 267 TYR A N 1
ATOM 2196 C CA . TYR A 1 267 ? 2.412 -26.094 -5.863 1 97.06 267 TYR A CA 1
ATOM 2197 C C . TYR A 1 267 ? 3.48 -26.703 -6.762 1 97.06 267 TYR A C 1
ATOM 2199 O O . TYR A 1 267 ? 3.346 -27.844 -7.215 1 97.06 267 TYR A O 1
ATOM 2207 N N . SER A 1 268 ? 4.438 -25.906 -7.109 1 95.62 268 SER A N 1
ATOM 2208 C CA . SER A 1 268 ? 5.547 -26.422 -7.914 1 95.62 268 SER A CA 1
ATOM 2209 C C . SER A 1 268 ? 6.188 -27.641 -7.27 1 95.62 268 SER A C 1
ATOM 2211 O O . SER A 1 268 ? 6.43 -28.641 -7.938 1 95.62 268 SER A O 1
ATOM 2213 N N . GLN A 1 269 ? 6.43 -27.547 -6.035 1 95.06 269 GLN A N 1
ATOM 2214 C CA . GLN A 1 269 ? 7.043 -28.641 -5.305 1 95.06 269 GLN A CA 1
ATOM 2215 C C . GLN A 1 269 ? 6.094 -29.844 -5.203 1 95.06 269 GLN A C 1
ATOM 2217 O O . GLN A 1 269 ? 6.512 -30.984 -5.352 1 95.06 269 GLN A O 1
ATOM 2222 N N . TYR A 1 270 ? 4.898 -29.516 -4.93 1 95.44 270 TYR A N 1
ATOM 2223 C CA . TYR A 1 270 ? 3.867 -30.547 -4.891 1 95.44 270 TYR A CA 1
ATOM 2224 C C . TYR A 1 270 ? 3.791 -31.297 -6.219 1 95.44 270 TYR A C 1
ATOM 2226 O O . TYR A 1 270 ? 3.775 -32.531 -6.242 1 95.44 270 TYR A O 1
ATOM 2234 N N . SER A 1 271 ? 3.744 -30.531 -7.285 1 94.06 271 SER A N 1
ATOM 2235 C CA . SER A 1 271 ? 3.637 -31.094 -8.625 1 94.06 271 SER A CA 1
ATOM 2236 C C . SER A 1 271 ? 4.828 -32 -8.945 1 94.06 271 SER A C 1
ATOM 2238 O O . SER A 1 271 ? 4.664 -33.094 -9.492 1 94.06 271 SER A O 1
ATOM 2240 N N . LEU A 1 272 ? 5.973 -31.562 -8.594 1 91.44 272 LEU A N 1
ATOM 2241 C CA . LEU A 1 272 ? 7.188 -32.344 -8.836 1 91.44 272 LEU A CA 1
ATOM 2242 C C . LEU A 1 272 ? 7.176 -33.625 -8.023 1 91.44 272 LEU A C 1
ATOM 2244 O O . LEU A 1 272 ? 7.562 -34.688 -8.531 1 91.44 272 LEU A O 1
ATOM 2248 N N . SER A 1 273 ? 6.816 -33.469 -6.82 1 90.44 273 SER A N 1
ATOM 2249 C CA . SER A 1 273 ? 6.754 -34.656 -5.945 1 90.44 273 SER A CA 1
ATOM 2250 C C . SER A 1 273 ? 5.746 -35.656 -6.457 1 90.44 273 SER A C 1
ATOM 2252 O O . SER A 1 273 ? 5.996 -36.875 -6.41 1 90.44 273 SER A O 1
ATOM 2254 N N . TYR A 1 274 ? 4.641 -35.188 -6.875 1 90 274 TYR A N 1
ATOM 2255 C CA . TYR A 1 274 ? 3.602 -36.062 -7.406 1 90 274 TYR A CA 1
ATOM 2256 C C . TYR A 1 274 ? 4.094 -36.812 -8.641 1 90 274 TYR A C 1
ATOM 2258 O O . TYR A 1 274 ? 3.896 -38.031 -8.766 1 90 274 TYR A O 1
ATOM 2266 N N . ASP A 1 275 ? 4.695 -36.125 -9.555 1 87.44 275 ASP A N 1
ATOM 2267 C CA . ASP A 1 275 ? 5.168 -36.719 -10.805 1 87.44 275 ASP A CA 1
ATOM 2268 C C . ASP A 1 275 ? 6.297 -37.719 -10.562 1 87.44 275 ASP A C 1
ATOM 2270 O O . ASP A 1 275 ? 6.43 -38.688 -11.289 1 87.44 275 ASP A O 1
ATOM 2274 N N . SER A 1 276 ? 7.078 -37.438 -9.617 1 85.81 276 SER A N 1
ATOM 2275 C CA . SER A 1 276 ? 8.172 -38.344 -9.281 1 85.81 276 SER A CA 1
ATOM 2276 C C . SER A 1 276 ? 7.648 -39.656 -8.695 1 85.81 276 SER A C 1
ATOM 2278 O O . SER A 1 276 ? 8.234 -40.719 -8.906 1 85.81 276 SER A O 1
ATOM 2280 N N . ASN A 1 277 ? 6.609 -39.531 -7.938 1 81.5 277 ASN A N 1
ATOM 2281 C CA . ASN A 1 277 ? 6.039 -40.719 -7.293 1 81.5 277 ASN A CA 1
ATOM 2282 C C . ASN A 1 277 ? 5.207 -41.531 -8.266 1 81.5 277 ASN A C 1
ATOM 2284 O O . ASN A 1 277 ? 4.961 -42.719 -8.031 1 81.5 277 ASN A O 1
ATOM 2288 N N . ASN A 1 278 ? 4.688 -40.906 -9.297 1 73.69 278 ASN A N 1
ATOM 2289 C CA . ASN A 1 278 ? 3.824 -41.625 -10.227 1 73.69 278 ASN A CA 1
ATOM 2290 C C . ASN A 1 278 ? 4.543 -41.906 -11.531 1 73.69 278 ASN A C 1
ATOM 2292 O O . ASN A 1 278 ? 3.941 -42.469 -12.461 1 73.69 278 ASN A O 1
ATOM 2296 N N . ASN A 1 279 ? 5.738 -41.469 -11.766 1 60.16 279 ASN A N 1
ATOM 2297 C CA . ASN A 1 279 ? 6.562 -42 -12.852 1 60.16 279 ASN A CA 1
ATOM 2298 C C . ASN A 1 279 ? 7.48 -43.125 -12.352 1 60.16 279 ASN A C 1
ATOM 2300 O O . ASN A 1 279 ? 7.977 -43.062 -11.227 1 60.16 279 ASN A O 1
ATOM 2304 N N . MET B 1 1 ? -15.211 36.625 0.942 1 73.38 1 MET B N 1
ATOM 2305 C CA . MET B 1 1 ? -14.68 35.281 1.113 1 73.38 1 MET B CA 1
ATOM 2306 C C . MET B 1 1 ? -14.031 34.781 -0.172 1 73.38 1 MET B C 1
ATOM 2308 O O . MET B 1 1 ? -14.539 35 -1.267 1 73.38 1 MET B O 1
ATOM 2312 N N . LYS B 1 2 ? -12.719 34.469 -0.086 1 78.88 2 LYS B N 1
ATOM 2313 C CA . LYS B 1 2 ? -12.016 33.906 -1.245 1 78.88 2 LYS B CA 1
ATOM 2314 C C . LYS B 1 2 ? -11.82 32.406 -1.112 1 78.88 2 LYS B C 1
ATOM 2316 O O . LYS B 1 2 ? -11.781 31.875 0 1 78.88 2 LYS B O 1
ATOM 2321 N N . ILE B 1 3 ? -11.789 31.797 -2.268 1 86.56 3 ILE B N 1
ATOM 2322 C CA . ILE B 1 3 ? -11.547 30.344 -2.277 1 86.56 3 ILE B CA 1
ATOM 2323 C C . ILE B 1 3 ? -10.047 30.078 -2.197 1 86.56 3 ILE B C 1
ATOM 2325 O O . ILE B 1 3 ? -9.258 30.688 -2.924 1 86.56 3 ILE B O 1
ATOM 2329 N N . GLY B 1 4 ? -9.625 29.391 -1.136 1 85.12 4 GLY B N 1
ATOM 2330 C CA . GLY B 1 4 ? -8.25 28.953 -0.99 1 85.12 4 GLY B CA 1
ATOM 2331 C C . GLY B 1 4 ? -8.094 27.438 -1.088 1 85.12 4 GLY B C 1
ATOM 2332 O O . GLY B 1 4 ? -9.07 26.703 -0.961 1 85.12 4 GLY B O 1
ATOM 2333 N N . TYR B 1 5 ? -6.781 27 -1.503 1 83 5 TYR B N 1
ATOM 2334 C CA . TYR B 1 5 ? -6.461 25.594 -1.636 1 83 5 TYR B CA 1
ATOM 2335 C C . TYR B 1 5 ? -5.246 25.219 -0.792 1 83 5 TYR B C 1
ATOM 2337 O O . TYR B 1 5 ? -4.273 25.984 -0.73 1 83 5 TYR B O 1
ATOM 2345 N N . ILE B 1 6 ? -5.387 24.141 -0.094 1 75.81 6 ILE B N 1
ATOM 2346 C CA . ILE B 1 6 ? -4.215 23.469 0.442 1 75.81 6 ILE B CA 1
ATOM 2347 C C . ILE B 1 6 ? -3.857 22.281 -0.452 1 75.81 6 ILE B C 1
ATOM 2349 O O . ILE B 1 6 ? -4.734 21.5 -0.846 1 75.81 6 ILE B O 1
ATOM 2353 N N . TYR B 1 7 ? -2.533 22.25 -0.818 1 79.94 7 TYR B N 1
ATOM 2354 C CA . TYR B 1 7 ? -2.137 21.203 -1.749 1 79.94 7 TYR B CA 1
ATOM 2355 C C . TYR B 1 7 ? -0.869 20.5 -1.273 1 79.94 7 TYR B C 1
ATOM 2357 O O . TYR B 1 7 ? -0.153 21.016 -0.413 1 79.94 7 TYR B O 1
ATOM 2365 N N . ALA B 1 8 ? -0.773 19.281 -1.726 1 77.5 8 ALA B N 1
ATOM 2366 C CA . ALA B 1 8 ? 0.46 18.516 -1.544 1 77.5 8 ALA B CA 1
ATOM 2367 C C . ALA B 1 8 ? 1.145 18.25 -2.883 1 77.5 8 ALA B C 1
ATOM 2369 O O . ALA B 1 8 ? 0.477 18.031 -3.896 1 77.5 8 ALA B O 1
ATOM 2370 N N . ILE B 1 9 ? 2.434 18.453 -2.77 1 79 9 ILE B N 1
ATOM 2371 C CA . ILE B 1 9 ? 3.23 18 -3.906 1 79 9 ILE B CA 1
ATOM 2372 C C . ILE B 1 9 ? 4.043 16.781 -3.514 1 79 9 ILE B C 1
ATOM 2374 O O . ILE B 1 9 ? 4.879 16.844 -2.609 1 79 9 ILE B O 1
ATOM 2378 N N . GLU B 1 10 ? 3.602 15.695 -4.051 1 75.38 10 GLU B N 1
ATOM 2379 C CA . GLU B 1 10 ? 4.262 14.422 -3.805 1 75.38 10 GLU B CA 1
ATOM 2380 C C . GLU B 1 10 ? 5.25 14.086 -4.918 1 75.38 10 GLU B C 1
ATOM 2382 O O . GLU B 1 10 ? 5.215 14.688 -5.992 1 75.38 10 GLU B O 1
ATOM 2387 N N . ASN B 1 11 ? 6.223 13.281 -4.488 1 70.31 11 ASN B N 1
ATOM 2388 C CA . ASN B 1 11 ? 7.184 12.805 -5.477 1 70.31 11 ASN B CA 1
ATOM 2389 C C . ASN B 1 11 ? 7.277 11.281 -5.473 1 70.31 11 ASN B C 1
ATOM 2391 O O . ASN B 1 11 ? 6.742 10.625 -4.574 1 70.31 11 ASN B O 1
ATOM 2395 N N . ASN B 1 12 ? 7.738 10.766 -6.465 1 66 12 ASN B N 1
ATOM 2396 C CA . ASN B 1 12 ? 7.879 9.32 -6.531 1 66 12 ASN B CA 1
ATOM 2397 C C . ASN B 1 12 ? 9.312 8.875 -6.246 1 66 12 ASN B C 1
ATOM 2399 O O . ASN B 1 12 ? 9.758 7.84 -6.734 1 66 12 ASN B O 1
ATOM 2403 N N . LEU B 1 13 ? 10.07 9.742 -5.609 1 60.69 13 LEU B N 1
ATOM 2404 C CA . LEU B 1 13 ? 11.469 9.477 -5.297 1 60.69 13 LEU B CA 1
ATOM 2405 C C . LEU B 1 13 ? 11.625 9.047 -3.842 1 60.69 13 LEU B C 1
ATOM 2407 O O . LEU B 1 13 ? 12.578 8.336 -3.502 1 60.69 13 LEU B O 1
ATOM 2411 N N . ASN B 1 14 ? 10.797 9.594 -3.045 1 58.28 14 ASN B N 1
ATOM 2412 C CA . ASN B 1 14 ? 10.766 9.289 -1.619 1 58.28 14 ASN B CA 1
ATOM 2413 C C . ASN B 1 14 ? 9.398 9.594 -1.012 1 58.28 14 ASN B C 1
ATOM 2415 O O . ASN B 1 14 ? 8.43 9.836 -1.736 1 58.28 14 ASN B O 1
ATOM 2419 N N . ASP B 1 15 ? 9.312 9.5 0.265 1 58.03 15 ASP B N 1
ATOM 2420 C CA . ASP B 1 15 ? 8.016 9.656 0.922 1 58.03 15 ASP B CA 1
ATOM 2421 C C . ASP B 1 15 ? 7.816 11.086 1.412 1 58.03 15 ASP B C 1
ATOM 2423 O O . ASP B 1 15 ? 6.891 11.367 2.178 1 58.03 15 ASP B O 1
ATOM 2427 N N . GLU B 1 16 ? 8.68 11.953 0.86 1 61.38 16 GLU B N 1
ATOM 2428 C CA . GLU B 1 16 ? 8.516 13.336 1.306 1 61.38 16 GLU B CA 1
ATOM 2429 C C . GLU B 1 16 ? 7.426 14.047 0.512 1 61.38 16 GLU B C 1
ATOM 2431 O O . GLU B 1 16 ? 7.219 13.758 -0.668 1 61.38 16 GLU B O 1
ATOM 2436 N N . VAL B 1 17 ? 6.695 14.883 1.218 1 65.38 17 VAL B N 1
ATOM 2437 C CA . VAL B 1 17 ? 5.598 15.617 0.596 1 65.38 17 VAL B CA 1
ATOM 2438 C C . VAL B 1 17 ? 5.73 17.109 0.908 1 65.38 17 VAL B C 1
ATOM 2440 O O . VAL B 1 17 ? 6.086 17.484 2.027 1 65.38 17 VAL B O 1
ATOM 2443 N N . TYR B 1 18 ? 5.641 17.922 -0.19 1 74.25 18 TYR B N 1
ATOM 2444 C CA . TYR B 1 18 ? 5.555 19.375 -0.012 1 74.25 18 TYR B CA 1
ATOM 2445 C C . TYR B 1 18 ? 4.109 19.812 0.174 1 74.25 18 TYR B C 1
ATOM 2447 O O . TYR B 1 18 ? 3.227 19.406 -0.585 1 74.25 18 TYR B O 1
ATOM 2455 N N . ILE B 1 19 ? 3.945 20.562 1.256 1 71.25 19 ILE B N 1
ATOM 2456 C CA . ILE B 1 19 ? 2.617 21.109 1.503 1 71.25 19 ILE B CA 1
ATOM 2457 C C . ILE B 1 19 ? 2.629 22.625 1.266 1 71.25 19 ILE B C 1
ATOM 2459 O O . ILE B 1 19 ? 3.51 23.328 1.762 1 71.25 19 ILE B O 1
ATOM 2463 N N . GLY B 1 20 ? 1.669 23.078 0.45 1 74.44 20 GLY B N 1
ATOM 2464 C CA . GLY B 1 20 ? 1.525 24.5 0.188 1 74.44 20 GLY B CA 1
ATOM 2465 C C . GLY B 1 20 ? 0.078 24.953 0.142 1 74.44 20 GLY B C 1
ATOM 2466 O O . GLY B 1 20 ? -0.836 24.156 0.355 1 74.44 20 GLY B O 1
ATOM 2467 N N . SER B 1 21 ? -0.107 26.266 0.136 1 79.25 21 SER B N 1
ATOM 2468 C CA . SER B 1 21 ? -1.431 26.859 -0.003 1 79.25 21 SER B CA 1
ATOM 2469 C C . SER B 1 21 ? -1.435 27.953 -1.063 1 79.25 21 SER B C 1
ATOM 2471 O O . SER B 1 21 ? -0.387 28.531 -1.381 1 79.25 21 SER B O 1
ATOM 2473 N N . THR B 1 22 ? -2.646 28.109 -1.622 1 83.69 22 THR B N 1
ATOM 2474 C CA . THR B 1 22 ? -2.779 29.156 -2.637 1 83.69 22 THR B CA 1
ATOM 2475 C C . THR B 1 22 ? -4.207 29.688 -2.684 1 83.69 22 THR B C 1
ATOM 2477 O O . THR B 1 22 ? -5.156 28.969 -2.369 1 83.69 22 THR B O 1
ATOM 2480 N N . LEU B 1 23 ? -4.324 30.953 -2.969 1 84.31 23 LEU B N 1
ATOM 2481 C CA . LEU B 1 23 ? -5.629 31.562 -3.207 1 84.31 23 LEU B CA 1
ATOM 2482 C C . LEU B 1 23 ? -6.012 31.469 -4.68 1 84.31 23 LEU B C 1
ATOM 2484 O O . LEU B 1 23 ? -7.098 31.891 -5.07 1 84.31 23 LEU B O 1
ATOM 2488 N N . ARG B 1 24 ? -5.105 30.891 -5.453 1 83.5 24 ARG B N 1
ATOM 2489 C CA . ARG B 1 24 ? -5.359 30.641 -6.867 1 83.5 24 ARG B CA 1
ATOM 2490 C C . ARG B 1 24 ? -5.68 29.172 -7.109 1 83.5 24 ARG B C 1
ATOM 2492 O O . ARG B 1 24 ? -6.07 28.453 -6.188 1 83.5 24 ARG B O 1
ATOM 2499 N N . THR B 1 25 ? -5.629 28.766 -8.367 1 88.5 25 THR B N 1
ATOM 2500 C CA . THR B 1 25 ? -5.824 27.344 -8.633 1 88.5 25 THR B CA 1
ATOM 2501 C C . THR B 1 25 ? -4.551 26.562 -8.328 1 88.5 25 THR B C 1
ATOM 2503 O O . THR B 1 25 ? -3.447 27.109 -8.422 1 88.5 25 THR B O 1
ATOM 2506 N N . ILE B 1 26 ? -4.73 25.297 -7.969 1 88.81 26 ILE B N 1
ATOM 2507 C CA . ILE B 1 26 ? -3.562 24.484 -7.629 1 88.81 26 ILE B CA 1
ATOM 2508 C C . ILE B 1 26 ? -2.707 24.266 -8.875 1 88.81 26 ILE B C 1
ATOM 2510 O O . ILE B 1 26 ? -1.483 24.156 -8.781 1 88.81 26 ILE B O 1
ATOM 2514 N N . GLU B 1 27 ? -3.414 24.266 -10.031 1 90.44 27 GLU B N 1
ATOM 2515 C CA . GLU B 1 27 ? -2.676 24.109 -11.281 1 90.44 27 GLU B CA 1
ATOM 2516 C C . GLU B 1 27 ? -1.745 25.297 -11.531 1 90.44 27 GLU B C 1
ATOM 2518 O O . GLU B 1 27 ? -0.59 25.109 -11.914 1 90.44 27 GLU B O 1
ATOM 2523 N N . GLU B 1 28 ? -2.273 26.406 -11.305 1 89.62 28 GLU B N 1
ATOM 2524 C CA . GLU B 1 28 ? -1.465 27.609 -11.484 1 89.62 28 GLU B CA 1
ATOM 2525 C C . GLU B 1 28 ? -0.29 27.641 -10.508 1 89.62 28 GLU B C 1
ATOM 2527 O O . GLU B 1 28 ? 0.835 27.969 -10.898 1 89.62 28 GLU B O 1
ATOM 2532 N N . ARG B 1 29 ? -0.583 27.297 -9.273 1 88.88 29 ARG B N 1
ATOM 2533 C CA . ARG B 1 29 ? 0.467 27.281 -8.258 1 88.88 29 ARG B CA 1
ATOM 2534 C C . ARG B 1 29 ? 1.537 26.25 -8.578 1 88.88 29 ARG B C 1
ATOM 2536 O O . ARG B 1 29 ? 2.729 26.5 -8.391 1 88.88 29 ARG B O 1
ATOM 2543 N N . PHE B 1 30 ? 1.118 25.125 -9.023 1 90.75 30 PHE B N 1
ATOM 2544 C CA . PHE B 1 30 ? 2.061 24.078 -9.398 1 90.75 30 PHE B CA 1
ATOM 2545 C C . PHE B 1 30 ? 2.959 24.531 -10.539 1 90.75 30 PHE B C 1
ATOM 2547 O O . PHE B 1 30 ? 4.168 24.297 -10.523 1 90.75 30 PHE B O 1
ATOM 2554 N N . SER B 1 31 ? 2.354 25.219 -11.477 1 92.5 31 SER B N 1
ATOM 2555 C CA . SER B 1 31 ? 3.123 25.75 -12.594 1 92.5 31 SER B CA 1
ATOM 2556 C C . SER B 1 31 ? 4.172 26.75 -12.109 1 92.5 31 SER B C 1
ATOM 2558 O O . SER B 1 31 ? 5.289 26.781 -12.625 1 92.5 31 SER B O 1
ATOM 2560 N N . GLU B 1 32 ? 3.838 27.516 -11.141 1 87.12 32 GLU B N 1
ATOM 2561 C CA . GLU B 1 32 ? 4.777 28.469 -10.562 1 87.12 32 GLU B CA 1
ATOM 2562 C C . GLU B 1 32 ? 5.941 27.75 -9.883 1 87.12 32 GLU B C 1
ATOM 2564 O O . GLU B 1 32 ? 7.094 28.172 -10.016 1 87.12 32 GLU B O 1
ATOM 2569 N N . HIS B 1 33 ? 5.586 26.703 -9.109 1 86.62 33 HIS B N 1
ATOM 2570 C CA . HIS B 1 33 ? 6.641 25.922 -8.469 1 86.62 33 HIS B CA 1
ATOM 2571 C C . HIS B 1 33 ? 7.59 25.344 -9.508 1 86.62 33 HIS B C 1
ATOM 2573 O O . HIS B 1 33 ? 8.812 25.391 -9.336 1 86.62 33 HIS B O 1
ATOM 2579 N N . LYS B 1 34 ? 6.977 24.844 -10.547 1 91.69 34 LYS B N 1
ATOM 2580 C CA . LYS B 1 34 ? 7.785 24.25 -11.609 1 91.69 34 LYS B CA 1
ATOM 2581 C C . LYS B 1 34 ? 8.688 25.297 -12.258 1 91.69 34 LYS B C 1
ATOM 2583 O O . LYS B 1 34 ? 9.859 25.031 -12.539 1 91.69 34 LYS B O 1
ATOM 2588 N N . ALA B 1 35 ? 8.109 26.422 -12.492 1 88.75 35 ALA B N 1
ATOM 2589 C CA . ALA B 1 35 ? 8.875 27.5 -13.102 1 88.75 35 ALA B CA 1
ATOM 2590 C C . ALA B 1 35 ? 10.023 27.938 -12.195 1 88.75 35 ALA B C 1
ATOM 2592 O O . ALA B 1 35 ? 11.141 28.141 -12.656 1 88.75 35 ALA B O 1
ATOM 2593 N N . SER B 1 36 ? 9.711 28.062 -10.914 1 80.88 36 SER B N 1
ATOM 2594 C CA . SER B 1 36 ? 10.742 28.453 -9.961 1 80.88 36 SER B CA 1
ATOM 2595 C C . SER B 1 36 ? 11.844 27.406 -9.883 1 80.88 36 SER B C 1
ATOM 2597 O O . SER B 1 36 ? 13.023 27.734 -9.805 1 80.88 36 SER B O 1
ATOM 2599 N N . ALA B 1 37 ? 11.445 26.188 -9.922 1 82 37 ALA B N 1
ATOM 2600 C CA . ALA B 1 37 ? 12.422 25.094 -9.875 1 82 37 ALA B CA 1
ATOM 2601 C C . ALA B 1 37 ? 13.344 25.141 -11.094 1 82 37 ALA B C 1
ATOM 2603 O O . ALA B 1 37 ? 14.539 24.859 -10.984 1 82 37 ALA B O 1
ATOM 2604 N N . ARG B 1 38 ? 12.836 25.5 -12.227 1 86.44 38 ARG B N 1
ATOM 2605 C CA . ARG B 1 38 ? 13.578 25.531 -13.477 1 86.44 38 ARG B CA 1
ATOM 2606 C C . ARG B 1 38 ? 14.477 26.75 -13.562 1 86.44 38 ARG B C 1
ATOM 2608 O O . ARG B 1 38 ? 15.609 26.672 -14.047 1 86.44 38 ARG B O 1
ATOM 2615 N N . ARG B 1 39 ? 13.977 27.844 -13.125 1 81.88 39 ARG B N 1
ATOM 2616 C CA . ARG B 1 39 ? 14.672 29.094 -13.359 1 81.88 39 ARG B CA 1
ATOM 2617 C C . ARG B 1 39 ? 15.523 29.484 -12.156 1 81.88 39 ARG B C 1
ATOM 2619 O O . ARG B 1 39 ? 16.734 29.672 -12.281 1 81.88 39 ARG B O 1
ATOM 2626 N N . ARG B 1 40 ? 14.859 29.672 -11 1 74.25 40 ARG B N 1
ATOM 2627 C CA . ARG B 1 40 ? 15.516 30.125 -9.781 1 74.25 40 ARG B CA 1
ATOM 2628 C C . ARG B 1 40 ? 14.906 29.469 -8.547 1 74.25 40 ARG B C 1
ATOM 2630 O O . ARG B 1 40 ? 13.992 30.016 -7.93 1 74.25 40 ARG B O 1
ATOM 2637 N N . PRO B 1 41 ? 15.484 28.312 -8.266 1 69.25 41 PRO B N 1
ATOM 2638 C CA . PRO B 1 41 ? 14.961 27.672 -7.051 1 69.25 41 PRO B CA 1
ATOM 2639 C C . PRO B 1 41 ? 15.07 28.578 -5.82 1 69.25 41 PRO B C 1
ATOM 2641 O O . PRO B 1 41 ? 16.156 29.094 -5.531 1 69.25 41 PRO B O 1
ATOM 2644 N N . THR B 1 42 ? 13.961 28.875 -5.168 1 60.22 42 THR B N 1
ATOM 2645 C CA . THR B 1 42 ? 13.938 29.828 -4.066 1 60.22 42 THR B CA 1
ATOM 2646 C C . THR B 1 42 ? 13.859 29.109 -2.725 1 60.22 42 THR B C 1
ATOM 2648 O O . THR B 1 42 ? 13.945 29.734 -1.669 1 60.22 42 THR B O 1
ATOM 2651 N N . CYS B 1 43 ? 13.57 27.844 -2.77 1 63.84 43 CYS B N 1
ATOM 2652 C CA . CYS B 1 43 ? 13.453 27.094 -1.529 1 63.84 43 CYS B CA 1
ATOM 2653 C C . CYS B 1 43 ? 13.938 25.656 -1.715 1 63.84 43 CYS B C 1
ATOM 2655 O O . CYS B 1 43 ? 14.289 25.25 -2.824 1 63.84 43 CYS B O 1
ATOM 2657 N N . THR B 1 44 ? 13.984 24.906 -0.605 1 62.78 44 THR B N 1
ATOM 2658 C CA . THR B 1 44 ? 14.477 23.531 -0.607 1 62.78 44 THR B CA 1
ATOM 2659 C C . THR B 1 44 ? 13.648 22.656 -1.553 1 62.78 44 THR B C 1
ATOM 2661 O O . THR B 1 44 ? 14.195 21.812 -2.27 1 62.78 44 THR B O 1
ATOM 2664 N N . PHE B 1 45 ? 12.453 22.969 -1.597 1 74.75 45 PHE B N 1
ATOM 2665 C CA . PHE B 1 45 ? 11.555 22.188 -2.449 1 74.75 45 PHE B CA 1
ATOM 2666 C C . PHE B 1 45 ? 11.867 22.422 -3.92 1 74.75 45 PHE B C 1
ATOM 2668 O O . PHE B 1 45 ? 11.969 21.484 -4.699 1 74.75 45 PHE B O 1
ATOM 2675 N N . HIS B 1 46 ? 12.062 23.703 -4.223 1 73.69 46 HIS B N 1
ATOM 2676 C CA . HIS B 1 46 ? 12.383 24.031 -5.609 1 73.69 46 HIS B CA 1
ATOM 2677 C C . HIS B 1 46 ? 13.703 23.391 -6.031 1 73.69 46 HIS B C 1
ATOM 2679 O O . HIS B 1 46 ? 13.812 22.875 -7.141 1 73.69 46 HIS B O 1
ATOM 2685 N N . LYS B 1 47 ? 14.594 23.375 -5.145 1 70.25 47 LYS B N 1
ATOM 2686 C CA . LYS B 1 47 ? 15.891 22.766 -5.426 1 70.25 47 LYS B CA 1
ATOM 2687 C C . LYS B 1 47 ? 15.766 21.25 -5.633 1 70.25 47 LYS B C 1
ATOM 2689 O O . LYS B 1 47 ? 16.375 20.688 -6.543 1 70.25 47 LYS B O 1
ATOM 2694 N N . PHE B 1 48 ? 15 20.688 -4.75 1 70.44 48 PHE B N 1
ATOM 2695 C CA . PHE B 1 48 ? 14.75 19.266 -4.852 1 70.44 48 PHE B CA 1
ATOM 2696 C C . PHE B 1 48 ? 14.086 18.922 -6.18 1 70.44 48 PHE B C 1
ATOM 2698 O O . PHE B 1 48 ? 14.5 17.984 -6.867 1 70.44 48 PHE B O 1
ATOM 2705 N N . MET B 1 49 ? 13.125 19.688 -6.547 1 77.81 49 MET B N 1
ATOM 2706 C CA . MET B 1 49 ? 12.398 19.5 -7.797 1 77.81 49 MET B CA 1
ATOM 2707 C C . MET B 1 49 ? 13.312 19.719 -9 1 77.81 49 MET B C 1
ATOM 2709 O O . MET B 1 49 ? 13.25 18.969 -9.977 1 77.81 49 MET B O 1
ATOM 2713 N N . SER B 1 50 ? 14.133 20.688 -8.859 1 76.69 50 SER B N 1
ATOM 2714 C CA . SER B 1 50 ? 15.07 20.984 -9.93 1 76.69 50 SER B CA 1
ATOM 2715 C C . SER B 1 50 ? 16.078 19.859 -10.117 1 76.69 50 SER B C 1
ATOM 2717 O O . SER B 1 50 ? 16.391 19.484 -11.242 1 76.69 50 SER B O 1
ATOM 2719 N N . LEU B 1 51 ? 16.438 19.359 -9.055 1 69.06 51 LEU B N 1
ATOM 2720 C CA . LEU B 1 51 ? 17.469 18.328 -9.047 1 69.06 51 LEU B CA 1
ATOM 2721 C C . LEU B 1 51 ? 16.938 17.016 -9.617 1 69.06 51 LEU B C 1
ATOM 2723 O O . LEU B 1 51 ? 17.656 16.312 -10.336 1 69.06 51 LEU B O 1
ATOM 2727 N N . HIS B 1 52 ? 15.758 16.719 -9.352 1 70.88 52 HIS B N 1
ATOM 2728 C CA . HIS B 1 52 ? 15.258 15.383 -9.641 1 70.88 52 HIS B CA 1
ATOM 2729 C C . HIS B 1 52 ? 14.328 15.391 -10.844 1 70.88 52 HIS B C 1
ATOM 2731 O O . HIS B 1 52 ? 14.047 14.336 -11.422 1 70.88 52 HIS B O 1
ATOM 2737 N N . GLY B 1 53 ? 13.945 16.594 -11.281 1 77.5 53 GLY B N 1
ATOM 2738 C CA . GLY B 1 53 ? 13.055 16.688 -12.422 1 77.5 53 GLY B CA 1
ATOM 2739 C C . GLY B 1 53 ? 11.609 16.922 -12.039 1 77.5 53 GLY B C 1
ATOM 2740 O O . GLY B 1 53 ? 11.07 16.219 -11.172 1 77.5 53 GLY B O 1
ATOM 2741 N N . ILE B 1 54 ? 10.969 17.75 -12.641 1 83.69 54 ILE B N 1
ATOM 2742 C CA . ILE B 1 54 ? 9.609 18.172 -12.312 1 83.69 54 ILE B CA 1
ATOM 2743 C C . ILE B 1 54 ? 8.625 17.047 -12.609 1 83.69 54 ILE B C 1
ATOM 2745 O O . ILE B 1 54 ? 7.535 17 -12.039 1 83.69 54 ILE B O 1
ATOM 2749 N N . GLU B 1 55 ? 9.031 16.109 -13.516 1 79.81 55 GLU B N 1
ATOM 2750 C CA . GLU B 1 55 ? 8.141 15.023 -13.938 1 79.81 55 GLU B CA 1
ATOM 2751 C C . GLU B 1 55 ? 7.879 14.047 -12.797 1 79.81 55 GLU B C 1
ATOM 2753 O O . GLU B 1 55 ? 6.93 13.258 -12.852 1 79.81 55 GLU B O 1
ATOM 2758 N N . HIS B 1 56 ? 8.641 14.156 -11.789 1 77.62 56 HIS B N 1
ATOM 2759 C CA . HIS B 1 56 ? 8.508 13.211 -10.688 1 77.62 56 HIS B CA 1
ATOM 2760 C C . HIS B 1 56 ? 7.57 13.75 -9.609 1 77.62 56 HIS B C 1
ATOM 2762 O O . HIS B 1 56 ? 7.359 13.094 -8.586 1 77.62 56 HIS B O 1
ATOM 2768 N N . PHE B 1 57 ? 7.055 14.93 -9.891 1 82.31 57 PHE B N 1
ATOM 2769 C CA . PHE B 1 57 ? 6.227 15.555 -8.867 1 82.31 57 PHE B CA 1
ATOM 2770 C C . PHE B 1 57 ? 4.793 15.719 -9.359 1 82.31 57 PHE B C 1
ATOM 2772 O O . PHE B 1 57 ? 4.559 15.953 -10.547 1 82.31 57 PHE B O 1
ATOM 2779 N N . LYS B 1 58 ? 3.92 15.523 -8.461 1 83.31 58 LYS B N 1
ATOM 2780 C CA . LYS B 1 58 ? 2.5 15.742 -8.727 1 83.31 58 LYS B CA 1
ATOM 2781 C C . LYS B 1 58 ? 1.842 16.516 -7.59 1 83.31 58 LYS B C 1
ATOM 2783 O O . LYS B 1 58 ? 2.234 16.391 -6.43 1 83.31 58 LYS B O 1
ATOM 2788 N N . ILE B 1 59 ? 0.911 17.359 -8.07 1 84.56 59 ILE B N 1
ATOM 2789 C CA . ILE B 1 59 ? 0.203 18.141 -7.066 1 84.56 59 ILE B CA 1
ATOM 2790 C C . ILE B 1 59 ? -1.162 17.516 -6.785 1 84.56 59 ILE B C 1
ATOM 2792 O O . ILE B 1 59 ? -1.835 17.047 -7.707 1 84.56 59 ILE B O 1
ATOM 2796 N N . ILE B 1 60 ? -1.479 17.484 -5.547 1 76.06 60 ILE B N 1
ATOM 2797 C CA . ILE B 1 60 ? -2.764 16.938 -5.117 1 76.06 60 ILE B CA 1
ATOM 2798 C C . ILE B 1 60 ? -3.494 17.969 -4.258 1 76.06 60 ILE B C 1
ATOM 2800 O O . ILE B 1 60 ? -2.895 18.594 -3.379 1 76.06 60 ILE B O 1
ATOM 2804 N N . GLU B 1 61 ? -4.754 18.172 -4.711 1 79.06 61 GLU B N 1
ATOM 2805 C CA . GLU B 1 61 ? -5.578 19.031 -3.867 1 79.06 61 GLU B CA 1
ATOM 2806 C C . GLU B 1 61 ? -5.941 18.344 -2.557 1 79.06 61 GLU B C 1
ATOM 2808 O O . GLU B 1 61 ? -6.512 17.25 -2.564 1 79.06 61 GLU B O 1
ATOM 2813 N N . LEU B 1 62 ? -5.488 19.031 -1.586 1 68.06 62 LEU B N 1
ATOM 2814 C CA . LEU B 1 62 ? -5.824 18.453 -0.286 1 68.06 62 LEU B CA 1
ATOM 2815 C C . LEU B 1 62 ? -7.141 19.016 0.234 1 68.06 62 LEU B C 1
ATOM 2817 O O . LEU B 1 62 ? -7.953 18.297 0.804 1 68.06 62 LEU B O 1
ATOM 2821 N N . LYS B 1 63 ? -7.32 20.391 0.069 1 69.62 63 LYS B N 1
ATOM 2822 C CA . LYS B 1 63 ? -8.5 21.047 0.617 1 69.62 63 LYS B CA 1
ATOM 2823 C C . LYS B 1 63 ? -8.812 22.328 -0.147 1 69.62 63 LYS B C 1
ATOM 2825 O O . LYS B 1 63 ? -7.91 23.094 -0.491 1 69.62 63 LYS B O 1
ATOM 2830 N N . LYS B 1 64 ? -10.125 22.391 -0.482 1 81.06 64 LYS B N 1
ATOM 2831 C CA . LYS B 1 64 ? -10.664 23.656 -0.975 1 81.06 64 LYS B CA 1
ATOM 2832 C C . LYS B 1 64 ? -11.469 24.375 0.111 1 81.06 64 LYS B C 1
ATOM 2834 O O . LYS B 1 64 ? -12.383 23.797 0.695 1 81.06 64 LYS B O 1
ATOM 2839 N N . ILE B 1 65 ? -11.062 25.594 0.449 1 76.06 65 ILE B N 1
ATOM 2840 C CA . ILE B 1 65 ? -11.688 26.234 1.599 1 76.06 65 ILE B CA 1
ATOM 2841 C C . ILE B 1 65 ? -11.953 27.703 1.283 1 76.06 65 ILE B C 1
ATOM 2843 O O . ILE B 1 65 ? -11.219 28.328 0.51 1 76.06 65 ILE B O 1
ATOM 2847 N N . GLU B 1 66 ? -13.039 28.125 1.854 1 80.69 66 GLU B N 1
ATOM 2848 C CA . GLU B 1 66 ? -13.305 29.562 1.796 1 80.69 66 GLU B CA 1
ATOM 2849 C C . GLU B 1 66 ? -12.641 30.297 2.963 1 80.69 66 GLU B C 1
ATOM 2851 O O . GLU B 1 66 ? -12.812 29.906 4.121 1 80.69 66 GLU B O 1
ATOM 2856 N N . VAL B 1 67 ? -11.805 31.172 2.609 1 76.56 67 VAL B N 1
ATOM 2857 C CA . VAL B 1 67 ? -11.094 31.906 3.652 1 76.56 67 VAL B CA 1
ATOM 2858 C C . VAL B 1 67 ? -11.336 33.406 3.496 1 76.56 67 VAL B C 1
ATOM 2860 O O . VAL B 1 67 ? -11.664 33.875 2.402 1 76.56 67 VAL B O 1
ATOM 2863 N N . ASN B 1 68 ? -11.156 34.094 4.684 1 72.31 68 ASN B N 1
ATOM 2864 C CA . ASN B 1 68 ? -11.328 35.562 4.672 1 72.31 68 ASN B CA 1
ATOM 2865 C C . ASN B 1 68 ? -10.023 36.281 4.348 1 72.31 68 ASN B C 1
ATOM 2867 O O . ASN B 1 68 ? -10.031 37.438 3.971 1 72.31 68 ASN B O 1
ATOM 2871 N N . SER B 1 69 ? -8.875 35.594 4.633 1 68.5 69 SER B N 1
ATOM 2872 C CA . SER B 1 69 ? -7.57 36.188 4.395 1 68.5 69 SER B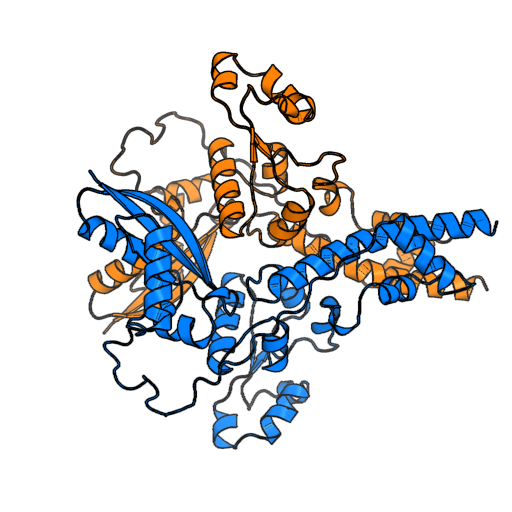 CA 1
ATOM 2873 C C . SER B 1 69 ? -6.523 35.125 4.066 1 68.5 69 SER B C 1
ATOM 2875 O O . SER B 1 69 ? -6.738 33.938 4.312 1 68.5 69 SER B O 1
ATOM 2877 N N . PHE B 1 70 ? -5.422 35.688 3.488 1 68.62 70 PHE B N 1
ATOM 2878 C CA . PHE B 1 70 ? -4.293 34.812 3.176 1 68.62 70 PHE B CA 1
ATOM 2879 C C . PHE B 1 70 ? -3.672 34.25 4.449 1 68.62 70 PHE B C 1
ATOM 2881 O O . PHE B 1 70 ? -3.184 33.125 4.465 1 68.62 70 PHE B O 1
ATOM 2888 N N . PHE B 1 71 ? -3.76 34.969 5.469 1 61.69 71 PHE B N 1
ATOM 2889 C CA . PHE B 1 71 ? -3.174 34.562 6.734 1 61.69 71 PHE B CA 1
ATOM 2890 C C . PHE B 1 71 ? -3.902 33.344 7.281 1 61.69 71 PHE B C 1
ATOM 2892 O O . PHE B 1 71 ? -3.275 32.406 7.812 1 61.69 71 PHE B O 1
ATOM 2899 N N . GLU B 1 72 ? -5.188 33.438 7.039 1 66.81 72 GLU B N 1
ATOM 2900 C CA . GLU B 1 72 ? -5.969 32.25 7.457 1 66.81 72 GLU B CA 1
ATOM 2901 C C . GLU B 1 72 ? -5.566 31.016 6.676 1 66.81 72 GLU B C 1
ATOM 2903 O O . GLU B 1 72 ? -5.465 29.922 7.242 1 66.81 72 GLU B O 1
ATOM 2908 N N . LEU B 1 73 ? -5.328 31.219 5.418 1 73 73 LEU B N 1
ATOM 2909 C CA . LEU B 1 73 ? -4.91 30.125 4.555 1 73 73 LEU B CA 1
ATOM 2910 C C . LEU B 1 73 ? -3.527 29.609 4.949 1 73 73 LEU B C 1
ATOM 2912 O O . LEU B 1 73 ? -3.287 28.406 4.969 1 73 73 LEU B O 1
ATOM 2916 N N . GLN B 1 74 ? -2.656 30.562 5.254 1 63.91 74 GLN B N 1
ATOM 2917 C CA . GLN B 1 74 ? -1.3 30.203 5.656 1 63.91 74 GLN B CA 1
ATOM 2918 C C . GLN B 1 74 ? -1.304 29.422 6.973 1 63.91 74 GLN B C 1
ATOM 2920 O O . GLN B 1 74 ? -0.521 28.5 7.152 1 63.91 74 GLN B O 1
ATOM 2925 N N . ALA B 1 75 ? -2.131 29.875 7.688 1 59.16 75 ALA B N 1
ATOM 2926 C CA . ALA B 1 75 ? -2.244 29.188 8.969 1 59.16 75 ALA B CA 1
ATOM 2927 C C . ALA B 1 75 ? -2.715 27.75 8.773 1 59.16 75 ALA B C 1
ATOM 2929 O O . ALA B 1 75 ? -2.211 26.828 9.422 1 59.16 75 ALA B O 1
ATOM 2930 N N . LEU B 1 76 ? -3.621 27.672 7.734 1 60.41 76 LEU B N 1
ATOM 2931 C CA . LEU B 1 76 ? -4.113 26.344 7.395 1 60.41 76 LEU B CA 1
ATOM 2932 C C . LEU B 1 76 ? -3.016 25.5 6.75 1 60.41 76 LEU B C 1
ATOM 2934 O O . LEU B 1 76 ? -2.873 24.312 7.055 1 60.41 76 LEU B O 1
ATOM 2938 N N . GLU B 1 77 ? -2.219 26.062 5.852 1 62.38 77 GLU B N 1
ATOM 2939 C CA . GLU B 1 77 ? -1.097 25.406 5.176 1 62.38 77 GLU B CA 1
ATOM 2940 C C . GLU B 1 77 ? -0.098 24.844 6.184 1 62.38 77 GLU B C 1
ATOM 2942 O O . GLU B 1 77 ? 0.366 23.719 6.039 1 62.38 77 GLU B O 1
ATOM 2947 N N . GLU B 1 78 ? 0.358 25.766 7.047 1 55.22 78 GLU B N 1
ATOM 2948 C CA . GLU B 1 78 ? 1.324 25.375 8.07 1 55.22 78 GLU B CA 1
ATOM 2949 C C . GLU B 1 78 ? 0.853 24.141 8.82 1 55.22 78 GLU B C 1
ATOM 2951 O O . GLU B 1 78 ? 1.658 23.266 9.172 1 55.22 78 GLU B O 1
ATOM 2956 N N . SER B 1 79 ? -0.432 24.125 8.773 1 49.69 79 SER B N 1
ATOM 2957 C CA . SER B 1 79 ? -1.016 22.969 9.445 1 49.69 79 SER B CA 1
ATOM 2958 C C . SER B 1 79 ? -0.854 21.703 8.602 1 49.69 79 SER B C 1
ATOM 2960 O O . SER B 1 79 ? -0.724 20.609 9.148 1 49.69 79 SER B O 1
ATOM 2962 N N . TYR B 1 80 ? -0.741 21.891 7.184 1 54.28 80 TYR B N 1
ATOM 2963 C CA . TYR B 1 80 ? -0.602 20.797 6.242 1 54.28 80 TYR B CA 1
ATOM 2964 C C . TYR B 1 80 ? 0.858 20.375 6.102 1 54.28 80 TYR B C 1
ATOM 2966 O O . TYR B 1 80 ? 1.154 19.203 5.852 1 54.28 80 TYR B O 1
ATOM 2974 N N . ILE B 1 81 ? 1.927 21.328 6.043 1 51.72 81 ILE B N 1
ATOM 2975 C CA . ILE B 1 81 ? 3.352 21.125 5.816 1 51.72 81 ILE B CA 1
ATOM 2976 C C . ILE B 1 81 ? 3.92 20.219 6.914 1 51.72 81 ILE B C 1
ATOM 2978 O O . ILE B 1 81 ? 4.777 19.375 6.648 1 51.72 81 ILE B O 1
ATOM 2982 N N . ARG B 1 82 ? 3.662 20.469 7.965 1 41.06 82 ARG B N 1
ATOM 2983 C CA . ARG B 1 82 ? 4.262 19.844 9.133 1 41.06 82 ARG B CA 1
ATOM 2984 C C . ARG B 1 82 ? 4.215 18.328 9.023 1 41.06 82 ARG B C 1
ATOM 2986 O O . ARG B 1 82 ? 5.105 17.625 9.523 1 41.06 82 ARG B O 1
ATOM 2993 N N . ASP B 1 83 ? 3.291 17.875 8.242 1 38.06 83 ASP B N 1
ATOM 2994 C CA . ASP B 1 83 ? 3.105 16.438 8.164 1 38.06 83 ASP B CA 1
ATOM 2995 C C . ASP B 1 83 ? 3.9 15.836 7.004 1 38.06 83 ASP B C 1
ATOM 2997 O O . ASP B 1 83 ? 3.893 14.625 6.801 1 38.06 83 ASP B O 1
ATOM 3001 N N . TYR B 1 84 ? 4.414 16.719 6.188 1 40.44 84 TYR B N 1
ATOM 3002 C CA . TYR B 1 84 ? 5.055 16.219 4.973 1 40.44 84 TYR B CA 1
ATOM 3003 C C . TYR B 1 84 ? 6.523 16.625 4.926 1 40.44 84 TYR B C 1
ATOM 3005 O O . TYR B 1 84 ? 6.855 17.797 5.168 1 40.44 84 TYR B O 1
ATOM 3013 N N . GLY B 1 85 ? 7.398 15.781 4.969 1 42 85 GLY B N 1
ATOM 3014 C CA . GLY B 1 85 ? 8.836 15.672 4.785 1 42 85 GLY B CA 1
ATOM 3015 C C . GLY B 1 85 ? 9.531 17.016 4.707 1 42 85 GLY B C 1
ATOM 3016 O O . GLY B 1 85 ? 8.93 18.047 5.02 1 42 85 GLY B O 1
ATOM 3017 N N . SER B 1 86 ? 10.875 17.031 4.723 1 44.41 86 SER B N 1
ATOM 3018 C CA . SER B 1 86 ? 11.852 18.125 4.711 1 44.41 86 SER B CA 1
ATOM 3019 C C . SER B 1 86 ? 11.633 19.047 3.51 1 44.41 86 SER B C 1
ATOM 3021 O O . SER B 1 86 ? 12.281 20.094 3.398 1 44.41 86 SER B O 1
ATOM 3023 N N . LEU B 1 87 ? 10.711 18.594 2.768 1 46.16 87 LEU B N 1
ATOM 3024 C CA . LEU B 1 87 ? 10.648 19.406 1.555 1 46.16 87 LEU B CA 1
ATOM 3025 C C . LEU B 1 87 ? 10.07 20.781 1.852 1 46.16 87 LEU B C 1
ATOM 3027 O O . LEU B 1 87 ? 10.297 21.734 1.097 1 46.16 87 LEU B O 1
ATOM 3031 N N . ASN B 1 88 ? 9.312 20.828 2.998 1 46.69 88 ASN B N 1
ATOM 3032 C CA . ASN B 1 88 ? 8.797 22.141 3.354 1 46.69 88 ASN B CA 1
ATOM 3033 C C . ASN B 1 88 ? 9.852 22.984 4.062 1 46.69 88 ASN B C 1
ATOM 3035 O O . ASN B 1 88 ? 9.672 24.188 4.262 1 46.69 88 ASN B O 1
ATOM 3039 N N . THR B 1 89 ? 10.82 22.328 4.746 1 40.06 89 THR B N 1
ATOM 3040 C CA . THR B 1 89 ? 11.828 23.078 5.484 1 40.06 89 THR B CA 1
ATOM 3041 C C . THR B 1 89 ? 12.516 24.094 4.574 1 40.06 89 THR B C 1
ATOM 3043 O O . THR B 1 89 ? 12.781 23.812 3.406 1 40.06 89 THR B O 1
ATOM 3046 N N . ILE B 1 90 ? 12.18 25.25 4.812 1 33.19 90 ILE B N 1
ATOM 3047 C CA . ILE B 1 90 ? 13 26.328 4.277 1 33.19 90 ILE B CA 1
ATOM 3048 C C . ILE B 1 90 ? 14.43 26.203 4.805 1 33.19 90 ILE B C 1
ATOM 3050 O O . ILE B 1 90 ? 14.648 26.203 6.02 1 33.19 90 ILE B O 1
ATOM 3054 N N . ASN B 1 91 ? 15.406 25.344 4.484 1 31.91 91 ASN B N 1
ATOM 3055 C CA . ASN B 1 91 ? 16.734 25.75 4.938 1 31.91 91 ASN B CA 1
ATOM 3056 C C . ASN B 1 91 ? 16.891 27.266 4.969 1 31.91 91 ASN B C 1
ATOM 3058 O O . ASN B 1 91 ? 18 27.781 4.922 1 31.91 91 ASN B O 1
ATOM 3062 N N . GLY B 1 92 ? 16.094 28.188 5.02 1 29.5 92 GLY B N 1
ATOM 3063 C CA . GLY B 1 92 ? 16.797 29.438 5.297 1 29.5 92 GLY B CA 1
ATOM 3064 C C . GLY B 1 92 ? 17.531 29.422 6.621 1 29.5 92 GLY B C 1
ATOM 3065 O O . GLY B 1 92 ? 18.406 30.266 6.859 1 29.5 92 GLY B O 1
ATOM 3066 N N . VAL B 1 93 ? 17.172 29.062 7.824 1 29.11 93 VAL B N 1
ATOM 3067 C CA . VAL B 1 93 ? 18.047 29.406 8.938 1 29.11 93 VAL B CA 1
ATOM 3068 C C . VAL B 1 93 ? 19.25 28.453 8.953 1 29.11 93 VAL B C 1
ATOM 3070 O O . VAL B 1 93 ? 20.359 28.844 9.336 1 29.11 93 VAL B O 1
ATOM 3073 N N . ASN B 1 94 ? 19.297 27.125 9.242 1 29.39 94 ASN B N 1
ATOM 3074 C CA . ASN B 1 94 ? 20.719 26.766 9.148 1 29.39 94 ASN B CA 1
ATOM 3075 C C . ASN B 1 94 ? 21.234 26.922 7.727 1 29.39 94 ASN B C 1
ATOM 3077 O O . ASN B 1 94 ? 20.828 26.188 6.82 1 29.39 94 ASN B O 1
ATOM 3081 N N . LYS B 1 95 ? 21.609 28.109 7.211 1 32 95 LYS B N 1
ATOM 3082 C CA . LYS B 1 95 ? 22.531 28.578 6.184 1 32 95 LYS B CA 1
ATOM 3083 C C . LYS B 1 95 ? 23.438 27.438 5.699 1 32 95 LYS B C 1
ATOM 3085 O O . LYS B 1 95 ? 23.812 27.406 4.527 1 32 95 LYS B O 1
ATOM 3090 N N . ALA B 1 96 ? 24.234 26.828 6.641 1 28.5 96 ALA B N 1
ATOM 3091 C CA . ALA B 1 96 ? 25.469 26.094 6.352 1 28.5 96 ALA B CA 1
ATOM 3092 C C . ALA B 1 96 ? 25.156 24.781 5.629 1 28.5 96 ALA B C 1
ATOM 3094 O O . ALA B 1 96 ? 26 24.266 4.898 1 28.5 96 ALA B O 1
ATOM 3095 N N . ALA B 1 97 ? 24.203 24.047 6.125 1 26.81 97 ALA B N 1
ATOM 3096 C CA . ALA B 1 97 ? 24.375 22.734 5.508 1 26.81 97 ALA B CA 1
ATOM 3097 C C . ALA B 1 97 ? 23.812 22.719 4.09 1 26.81 97 ALA B C 1
ATOM 3099 O O . ALA B 1 97 ? 23.531 21.641 3.537 1 26.81 97 ALA B O 1
ATOM 3100 N N . VAL B 1 98 ? 23.188 23.844 3.582 1 29.03 98 VAL B N 1
ATOM 3101 C CA . VAL B 1 98 ? 23.234 23.953 2.129 1 29.03 98 VAL B CA 1
ATOM 3102 C C . VAL B 1 98 ? 24.625 23.547 1.626 1 29.03 98 VAL B C 1
ATOM 3104 O O . VAL B 1 98 ? 25.625 24.188 1.938 1 29.03 98 VAL B O 1
ATOM 3107 N N . HIS B 1 99 ? 25.016 22.266 1.817 1 28.53 99 HIS B N 1
ATOM 3108 C CA . HIS B 1 99 ? 26.297 22 1.166 1 28.53 99 HIS B CA 1
ATOM 3109 C C . HIS B 1 99 ? 26.531 22.938 -0.008 1 28.53 99 HIS B C 1
ATOM 3111 O O . HIS B 1 99 ? 25.656 23.078 -0.875 1 28.53 99 HIS B O 1
ATOM 3117 N N . THR B 1 100 ? 27.016 24.172 0.057 1 28.06 100 THR B N 1
ATOM 3118 C CA . THR B 1 100 ? 27.812 24.844 -0.958 1 28.06 100 THR B CA 1
ATOM 3119 C C . THR B 1 100 ? 28.469 23.828 -1.893 1 28.06 100 THR B C 1
ATOM 3121 O O . THR B 1 100 ? 29.281 24.188 -2.742 1 28.06 100 THR B O 1
ATOM 3124 N N . ARG B 1 101 ? 28.922 22.578 -1.32 1 26.12 101 ARG B N 1
ATOM 3125 C CA . ARG B 1 101 ? 29.797 21.984 -2.326 1 26.12 101 ARG B CA 1
ATOM 3126 C C . ARG B 1 101 ? 29.125 21.953 -3.691 1 26.12 101 ARG B C 1
ATOM 3128 O O . ARG B 1 101 ? 27.922 21.672 -3.789 1 26.12 101 ARG B O 1
ATOM 3135 N N . ASN B 1 102 ? 29.531 22.609 -4.785 1 27.25 102 ASN B N 1
ATOM 3136 C CA . ASN B 1 102 ? 29.578 22.406 -6.23 1 27.25 102 ASN B CA 1
ATOM 3137 C C . ASN B 1 102 ? 29.078 21.031 -6.629 1 27.25 102 ASN B C 1
ATOM 3139 O O . ASN B 1 102 ? 29.547 20.453 -7.617 1 27.25 102 ASN B O 1
ATOM 3143 N N . GLU B 1 103 ? 28.781 20.234 -5.684 1 30.06 103 GLU B N 1
ATOM 3144 C CA . GLU B 1 103 ? 28.562 18.922 -6.277 1 30.06 103 GLU B CA 1
ATOM 3145 C C . GLU B 1 103 ? 27.531 18.984 -7.402 1 30.06 103 GLU B C 1
ATOM 3147 O O . GLU B 1 103 ? 26.484 19.594 -7.254 1 30.06 103 GLU B O 1
ATOM 3152 N N . ILE B 1 104 ? 27.922 19.031 -8.523 1 28.5 104 ILE B N 1
ATOM 3153 C CA . ILE B 1 104 ? 27.297 18.844 -9.836 1 28.5 104 ILE B CA 1
ATOM 3154 C C . ILE B 1 104 ? 26 18.062 -9.695 1 28.5 104 ILE B C 1
ATOM 3156 O O . ILE B 1 104 ? 26.016 16.922 -9.219 1 28.5 104 ILE B O 1
ATOM 3160 N N . LEU B 1 105 ? 24.922 18.672 -9.312 1 33.22 105 LEU B N 1
ATOM 3161 C CA . LEU B 1 105 ? 23.578 18.141 -9.531 1 33.22 105 LEU B CA 1
ATOM 3162 C C . LEU B 1 105 ? 23.578 17.172 -10.711 1 33.22 105 LEU B C 1
ATOM 3164 O O . LEU B 1 105 ? 23.688 17.594 -11.867 1 33.22 105 LEU B O 1
ATOM 3168 N N . VAL B 1 106 ? 24.531 16.344 -10.695 1 30.02 106 VAL B N 1
ATOM 3169 C CA . VAL B 1 106 ? 24.453 15.406 -11.805 1 30.02 106 VAL B CA 1
ATOM 3170 C C . VAL B 1 106 ? 23.047 14.82 -11.883 1 30.02 106 VAL B C 1
ATOM 3172 O O . VAL B 1 106 ? 22.547 14.273 -10.906 1 30.02 106 VAL B O 1
ATOM 3175 N N . LYS B 1 107 ? 22.188 15.484 -12.766 1 33.47 107 LYS B N 1
ATOM 3176 C CA . LYS B 1 107 ? 20.938 14.852 -13.195 1 33.47 107 LYS B CA 1
ATOM 3177 C C . LYS B 1 107 ? 21.078 13.328 -13.227 1 33.47 107 LYS B C 1
ATOM 3179 O O . LYS B 1 107 ? 21.906 12.797 -13.961 1 33.47 107 LYS B O 1
ATOM 3184 N N . ARG B 1 108 ? 20.891 12.82 -12.055 1 34.84 108 ARG B N 1
ATOM 3185 C CA . ARG B 1 108 ? 20.922 11.367 -12.172 1 34.84 108 ARG B CA 1
ATOM 3186 C C . ARG B 1 108 ? 19.672 10.859 -12.898 1 34.84 108 ARG B C 1
ATOM 3188 O O . ARG B 1 108 ? 18.594 11.422 -12.758 1 34.84 108 ARG B O 1
ATOM 3195 N N . LYS B 1 109 ? 19.797 10.211 -13.93 1 37.84 109 LYS B N 1
ATOM 3196 C CA . LYS B 1 109 ? 18.734 9.508 -14.641 1 37.84 109 LYS B CA 1
ATOM 3197 C C . LYS B 1 109 ? 17.953 8.586 -13.695 1 37.84 109 LYS B C 1
ATOM 3199 O O . LYS B 1 109 ? 18.547 7.734 -13.031 1 37.84 109 LYS B O 1
ATOM 3204 N N . ILE B 1 110 ? 16.812 9.031 -13.211 1 44.22 110 ILE B N 1
ATOM 3205 C CA . ILE B 1 110 ? 15.938 8.195 -12.391 1 44.22 110 ILE B CA 1
ATOM 3206 C C . ILE B 1 110 ? 15.367 7.059 -13.234 1 44.22 110 ILE B C 1
ATOM 3208 O O . ILE B 1 110 ? 14.758 7.297 -14.281 1 44.22 110 ILE B O 1
ATOM 3212 N N . TYR B 1 111 ? 15.836 5.895 -12.977 1 47.12 111 TYR B N 1
ATOM 3213 C CA . TYR B 1 111 ? 15.359 4.707 -13.672 1 47.12 111 TYR B CA 1
ATOM 3214 C C . TYR B 1 111 ? 14.242 4.027 -12.891 1 47.12 111 TYR B C 1
ATOM 3216 O O . TYR B 1 111 ? 14.336 3.863 -11.68 1 47.12 111 TYR B O 1
ATOM 3224 N N . SER B 1 112 ? 12.992 4.023 -13.438 1 60.69 112 SER B N 1
ATOM 3225 C CA . SER B 1 112 ? 11.883 3.268 -12.875 1 60.69 112 SER B CA 1
ATOM 3226 C C . SER B 1 112 ? 11.695 1.938 -13.602 1 60.69 112 SER B C 1
ATOM 3228 O O . SER B 1 112 ? 11.906 1.852 -14.812 1 60.69 112 SER B O 1
ATOM 3230 N N . LYS B 1 113 ? 11.516 0.974 -12.82 1 71.62 113 LYS B N 1
ATOM 3231 C CA . LYS B 1 113 ? 11.25 -0.331 -13.422 1 71.62 113 LYS B CA 1
ATOM 3232 C C . LYS B 1 113 ? 9.898 -0.345 -14.133 1 71.62 113 LYS B C 1
ATOM 3234 O O . LYS B 1 113 ? 8.922 0.221 -13.633 1 71.62 113 LYS B O 1
ATOM 3239 N N . GLU B 1 114 ? 9.938 -0.843 -15.219 1 73 114 GLU B N 1
ATOM 3240 C CA . GLU B 1 114 ? 8.711 -0.942 -16 1 73 114 GLU B CA 1
ATOM 3241 C C . GLU B 1 114 ? 7.766 -1.984 -15.414 1 73 114 GLU B C 1
ATOM 3243 O O . GLU B 1 114 ? 8.203 -3.037 -14.945 1 73 114 GLU B O 1
ATOM 3248 N N . CYS B 1 115 ? 6.527 -1.652 -15.406 1 77.88 115 CYS B N 1
ATOM 3249 C CA . CYS B 1 115 ? 5.508 -2.588 -14.938 1 77.88 115 CYS B CA 1
ATOM 3250 C C . CYS B 1 115 ? 5.375 -3.768 -15.891 1 77.88 115 CYS B C 1
ATOM 3252 O O . CYS B 1 115 ? 5.441 -3.598 -17.109 1 77.88 115 CYS B O 1
ATOM 3254 N N . VAL B 1 116 ? 5.273 -4.895 -15.328 1 84.19 116 VAL B N 1
ATOM 3255 C CA . VAL B 1 116 ? 5.016 -6.09 -16.125 1 84.19 116 VAL B CA 1
ATOM 3256 C C . VAL B 1 116 ? 3.627 -5.996 -16.766 1 84.19 116 VAL B C 1
ATOM 3258 O O . VAL B 1 116 ? 2.645 -5.703 -16.078 1 84.19 116 VAL B O 1
ATOM 3261 N N . LYS B 1 117 ? 3.582 -6.133 -18.078 1 85 117 LYS B N 1
ATOM 3262 C CA . LYS B 1 117 ? 2.312 -6.191 -18.797 1 85 117 LYS B CA 1
ATOM 3263 C C . LYS B 1 117 ? 2.115 -7.555 -19.453 1 85 117 LYS B C 1
ATOM 3265 O O . LYS B 1 117 ? 2.945 -7.988 -20.25 1 85 117 LYS B O 1
ATOM 3270 N N . LEU B 1 118 ? 1.031 -8.125 -19.047 1 93.88 118 LEU B N 1
ATOM 3271 C CA . LEU B 1 118 ? 0.763 -9.453 -19.594 1 93.88 118 LEU B CA 1
ATOM 3272 C C . LEU B 1 118 ? -0.064 -9.352 -20.875 1 93.88 118 LEU B C 1
ATOM 3274 O O . LEU B 1 118 ? -0.972 -8.523 -20.969 1 93.88 118 LEU B O 1
ATOM 3278 N N . PRO B 1 119 ? 0.34 -10.172 -21.797 1 93.56 119 PRO B N 1
ATOM 3279 C CA . PRO B 1 119 ? -0.548 -10.289 -22.969 1 93.56 119 PRO B CA 1
ATOM 3280 C C . PRO B 1 119 ? -1.894 -10.922 -22.609 1 93.56 119 PRO B C 1
ATOM 3282 O O . PRO B 1 119 ? -2.074 -11.43 -21.5 1 93.56 119 PRO B O 1
ATOM 3285 N N . PRO B 1 120 ? -2.893 -10.805 -23.562 1 93.94 120 PRO B N 1
ATOM 3286 C CA . PRO B 1 120 ? -4.168 -11.484 -23.328 1 93.94 120 PRO B CA 1
ATOM 3287 C C . PRO B 1 120 ? -4.02 -13 -23.203 1 93.94 120 PRO B C 1
ATOM 3289 O O . PRO B 1 120 ? -3.02 -13.562 -23.656 1 93.94 120 PRO B O 1
ATOM 3292 N N . LEU B 1 121 ? -5.012 -13.602 -22.656 1 95 121 LEU B N 1
ATOM 3293 C CA . LEU B 1 121 ? -4.984 -15.023 -22.312 1 95 121 LEU B CA 1
ATOM 3294 C C . LEU B 1 121 ? -4.668 -15.867 -23.547 1 95 121 LEU B C 1
ATOM 3296 O O . LEU B 1 121 ? -3.822 -16.766 -23.484 1 95 121 LEU B O 1
ATOM 3300 N N . ASP B 1 122 ? -5.324 -15.57 -24.609 1 94.75 122 ASP B N 1
ATOM 3301 C CA . ASP B 1 122 ? -5.152 -16.375 -25.828 1 94.75 122 ASP B CA 1
ATOM 3302 C C . ASP B 1 122 ? -3.699 -16.344 -26.297 1 94.75 122 ASP B C 1
ATOM 3304 O O . ASP B 1 122 ? -3.156 -17.359 -26.719 1 94.75 122 ASP B O 1
ATOM 3308 N N . GLU B 1 123 ? -3.115 -15.211 -26.203 1 96.19 123 GLU B N 1
ATOM 3309 C CA . GLU B 1 123 ? -1.719 -15.062 -26.594 1 96.19 123 GLU B CA 1
ATOM 3310 C C . GLU B 1 123 ? -0.789 -15.766 -25.609 1 96.19 123 GLU B C 1
ATOM 3312 O O . GLU B 1 123 ? 0.222 -16.344 -26.016 1 96.19 123 GLU B O 1
ATOM 3317 N N . VAL B 1 124 ? -1.12 -15.688 -24.375 1 95.75 124 VAL B N 1
ATOM 3318 C CA . VAL B 1 124 ? -0.331 -16.344 -23.344 1 95.75 124 VAL B CA 1
ATOM 3319 C C . VAL B 1 124 ? -0.297 -17.844 -23.594 1 95.75 124 VAL B C 1
ATOM 3321 O O . VAL B 1 124 ? 0.764 -18.469 -23.516 1 95.75 124 VAL B O 1
ATOM 3324 N N . ILE B 1 125 ? -1.423 -18.375 -23.922 1 94.81 125 ILE B N 1
ATOM 3325 C CA . ILE B 1 125 ? -1.526 -19.812 -24.156 1 94.81 125 ILE B CA 1
ATOM 3326 C C . ILE B 1 125 ? -0.722 -20.203 -25.391 1 94.81 125 ILE B C 1
ATOM 3328 O O . ILE B 1 125 ? -0.01 -21.203 -25.391 1 94.81 125 ILE B O 1
ATOM 3332 N N . LYS B 1 126 ? -0.821 -19.375 -26.406 1 95.31 126 LYS B N 1
ATOM 3333 C CA . LYS B 1 126 ? -0.07 -19.609 -27.625 1 95.31 126 LYS B CA 1
ATOM 3334 C C . LYS B 1 126 ? 1.433 -19.609 -27.359 1 95.31 126 LYS B C 1
ATOM 3336 O O . LYS B 1 126 ? 2.15 -20.5 -27.828 1 95.31 126 LYS B O 1
ATOM 3341 N N . ILE B 1 127 ? 1.854 -18.656 -26.625 1 96.75 127 ILE B N 1
ATOM 3342 C CA . ILE B 1 127 ? 3.273 -18.531 -26.312 1 96.75 127 ILE B CA 1
ATOM 3343 C C . ILE B 1 127 ? 3.734 -19.734 -25.484 1 96.75 127 ILE B C 1
ATOM 3345 O O . ILE B 1 127 ? 4.785 -20.312 -25.766 1 96.75 127 ILE B O 1
ATOM 3349 N N . ALA B 1 128 ? 2.969 -20.094 -24.516 1 96.06 128 ALA B N 1
ATOM 3350 C CA . ALA B 1 128 ? 3.32 -21.203 -23.625 1 96.06 128 ALA B CA 1
ATOM 3351 C C . ALA B 1 128 ? 3.367 -22.516 -24.391 1 96.06 128 ALA B C 1
ATOM 3353 O O . ALA B 1 128 ? 4.246 -23.344 -24.156 1 96.06 128 ALA B O 1
ATOM 3354 N N . THR B 1 129 ? 2.447 -22.75 -25.297 1 94.12 129 THR B N 1
ATOM 3355 C CA . THR B 1 129 ? 2.369 -23.984 -26.062 1 94.12 129 THR B CA 1
ATOM 3356 C C . THR B 1 129 ? 3.553 -24.109 -27.016 1 94.12 129 THR B C 1
ATOM 3358 O O . THR B 1 129 ? 4.051 -25.219 -27.266 1 94.12 129 THR B O 1
ATOM 3361 N N . LYS B 1 130 ? 3.973 -23 -27.5 1 94.25 130 LYS B N 1
ATOM 3362 C CA . LYS B 1 130 ? 5.086 -22.984 -28.453 1 94.25 130 LYS B CA 1
ATOM 3363 C C . LYS B 1 130 ? 6.422 -23.141 -27.734 1 94.25 130 LYS B C 1
ATOM 3365 O O . LYS B 1 130 ? 7.402 -23.578 -28.328 1 94.25 130 LYS B O 1
ATOM 3370 N N . ALA B 1 131 ? 6.477 -22.766 -26.531 1 94.56 131 ALA B N 1
ATOM 3371 C CA . ALA B 1 131 ? 7.727 -22.734 -25.766 1 94.56 131 ALA B CA 1
ATOM 3372 C C . ALA B 1 131 ? 8.242 -24.141 -25.484 1 94.56 131 ALA B C 1
ATOM 3374 O O . ALA B 1 131 ? 9.453 -24.344 -25.359 1 94.56 131 ALA B O 1
ATOM 3375 N N . SER B 1 132 ? 7.359 -25.094 -25.328 1 90.75 132 SER B N 1
ATOM 3376 C CA . SER B 1 132 ? 7.758 -26.453 -25 1 90.75 132 SER B CA 1
ATOM 3377 C C . SER B 1 132 ? 6.77 -27.469 -25.562 1 90.75 132 SER B C 1
ATOM 3379 O O . SER B 1 132 ? 5.562 -27.219 -25.594 1 90.75 132 SER B O 1
ATOM 3381 N N . LEU B 1 133 ? 7.258 -28.625 -25.906 1 88.31 133 LEU B N 1
ATOM 3382 C CA . LEU B 1 133 ? 6.406 -29.719 -26.375 1 88.31 133 LEU B CA 1
ATOM 3383 C C . LEU B 1 133 ? 5.762 -30.438 -25.188 1 88.31 133 LEU B C 1
ATOM 3385 O O . LEU B 1 133 ? 4.695 -31.047 -25.328 1 88.31 133 LEU B O 1
ATOM 3389 N N . LYS B 1 134 ? 6.418 -30.312 -24.031 1 91.31 134 LYS B N 1
ATOM 3390 C CA . LYS B 1 134 ? 5.871 -30.875 -22.797 1 91.31 134 LYS B CA 1
ATOM 3391 C C . LYS B 1 134 ? 5.129 -29.812 -21.984 1 91.31 134 LYS B C 1
ATOM 3393 O O . LYS B 1 134 ? 5.336 -28.609 -22.188 1 91.31 134 LYS B O 1
ATOM 3398 N N . LYS B 1 135 ? 4.297 -30.297 -21.172 1 92.62 135 LYS B N 1
ATOM 3399 C CA . LYS B 1 135 ? 3.564 -29.391 -20.297 1 92.62 135 LYS B CA 1
ATOM 3400 C C . LYS B 1 135 ? 4.512 -28.641 -19.375 1 92.62 135 LYS B C 1
ATOM 3402 O O . LYS B 1 135 ? 5.336 -29.25 -18.688 1 92.62 135 LYS B O 1
ATOM 3407 N N . LEU B 1 136 ? 4.387 -27.375 -19.344 1 95.06 136 LEU B N 1
ATOM 3408 C CA . LEU B 1 136 ? 5.246 -26.547 -18.5 1 95.06 136 LEU B CA 1
ATOM 3409 C C . LEU B 1 136 ? 4.844 -26.641 -17.047 1 95.06 136 LEU B C 1
ATOM 3411 O O . LEU B 1 136 ? 3.65 -26.641 -16.719 1 95.06 136 LEU B O 1
ATOM 3415 N N . GLU B 1 137 ? 5.871 -26.703 -16.25 1 94.88 137 GLU B N 1
ATOM 3416 C CA . GLU B 1 137 ? 5.633 -26.5 -14.828 1 94.88 137 GLU B CA 1
ATOM 3417 C C . GLU B 1 137 ? 5.312 -25.031 -14.531 1 94.88 137 GLU B C 1
ATOM 3419 O O . GLU B 1 137 ? 5.68 -24.141 -15.297 1 94.88 137 GLU B O 1
ATOM 3424 N N . ILE B 1 138 ? 4.68 -24.844 -13.461 1 96.44 138 ILE B N 1
ATOM 3425 C CA . ILE B 1 138 ? 4.125 -23.531 -13.172 1 96.44 138 ILE B CA 1
ATOM 3426 C C . ILE B 1 138 ? 5.25 -22.5 -13.133 1 96.44 138 ILE B C 1
ATOM 3428 O O . ILE B 1 138 ? 5.105 -21.391 -13.664 1 96.44 138 ILE B O 1
ATOM 3432 N N . ASN B 1 139 ? 6.359 -22.781 -12.562 1 94.81 139 ASN B N 1
ATOM 3433 C CA . ASN B 1 139 ? 7.445 -21.797 -12.484 1 94.81 139 ASN B CA 1
ATOM 3434 C C . ASN B 1 139 ? 8.039 -21.531 -13.867 1 94.81 139 ASN B C 1
ATOM 3436 O O . ASN B 1 139 ? 8.422 -20.391 -14.164 1 94.81 139 ASN B O 1
ATOM 3440 N N . GLU B 1 140 ? 8.102 -22.578 -14.633 1 95.88 140 GLU B N 1
ATOM 3441 C CA . GLU B 1 140 ? 8.562 -22.391 -16.016 1 95.88 140 GLU B CA 1
ATOM 3442 C C . GLU B 1 140 ? 7.605 -21.5 -16.797 1 95.88 140 GLU B C 1
ATOM 3444 O O . GLU B 1 140 ? 8.039 -20.656 -17.578 1 95.88 140 GLU B O 1
ATOM 3449 N N . PHE B 1 141 ? 6.371 -21.797 -16.594 1 97 141 PHE B N 1
ATOM 3450 C CA . PHE B 1 141 ? 5.328 -21.016 -17.234 1 97 141 PHE B CA 1
ATOM 3451 C C . PHE B 1 141 ? 5.449 -19.547 -16.828 1 97 141 PHE B C 1
ATOM 3453 O O . PHE B 1 141 ? 5.438 -18.656 -17.688 1 97 141 PHE B O 1
ATOM 3460 N N . ILE B 1 142 ? 5.602 -19.25 -15.578 1 96.38 142 ILE B N 1
ATOM 3461 C CA . ILE B 1 142 ? 5.684 -17.891 -15.047 1 96.38 142 ILE B CA 1
ATOM 3462 C C . ILE B 1 142 ? 6.945 -17.203 -15.57 1 96.38 142 ILE B C 1
ATOM 3464 O O . ILE B 1 142 ? 6.914 -16.016 -15.93 1 96.38 142 ILE B O 1
ATOM 3468 N N . ASP B 1 143 ? 8.008 -17.891 -15.734 1 95.12 143 ASP B N 1
ATOM 3469 C CA . ASP B 1 143 ? 9.289 -17.344 -16.172 1 95.12 143 ASP B CA 1
ATOM 3470 C C . ASP B 1 143 ? 9.203 -16.828 -17.609 1 95.12 143 ASP B C 1
ATOM 3472 O O . ASP B 1 143 ? 10.016 -16 -18.016 1 95.12 143 ASP B O 1
ATOM 3476 N N . LEU B 1 144 ? 8.258 -17.297 -18.344 1 95.5 144 LEU B N 1
ATOM 3477 C CA . LEU B 1 144 ? 8.07 -16.844 -19.719 1 95.5 144 LEU B CA 1
ATOM 3478 C C . LEU B 1 144 ? 7.586 -15.391 -19.75 1 95.5 144 LEU B C 1
ATOM 3480 O O . LEU B 1 144 ? 7.785 -14.688 -20.734 1 95.5 144 LEU B O 1
ATOM 3484 N N . PHE B 1 145 ? 6.977 -14.938 -18.656 1 94.94 145 PHE B N 1
ATOM 3485 C CA . PHE B 1 145 ? 6.262 -13.672 -18.75 1 94.94 145 PHE B CA 1
ATOM 3486 C C . PHE B 1 145 ? 6.797 -12.672 -17.734 1 94.94 145 PHE B C 1
ATOM 3488 O O . PHE B 1 145 ? 6.547 -11.469 -17.844 1 94.94 145 PHE B O 1
ATOM 3495 N N . ILE B 1 146 ? 7.418 -13.18 -16.688 1 93.75 146 ILE B N 1
ATOM 3496 C CA . ILE B 1 146 ? 8.008 -12.305 -15.688 1 93.75 146 ILE B CA 1
ATOM 3497 C C . ILE B 1 146 ? 9.508 -12.562 -15.594 1 93.75 146 ILE B C 1
ATOM 3499 O O . ILE B 1 146 ? 9.93 -13.648 -15.18 1 93.75 146 ILE B O 1
ATOM 3503 N N . GLY B 1 147 ? 10.273 -11.539 -15.883 1 89.69 147 GLY B N 1
ATOM 3504 C CA . GLY B 1 147 ? 11.719 -11.648 -15.766 1 89.69 147 GLY B CA 1
ATOM 3505 C C . GLY B 1 147 ? 12.203 -11.688 -14.328 1 89.69 147 GLY B C 1
ATOM 3506 O O . GLY B 1 147 ? 11.508 -11.234 -13.422 1 89.69 147 GLY B O 1
ATOM 3507 N N . GLU B 1 148 ? 13.352 -12.188 -14.148 1 87.56 148 GLU B N 1
ATOM 3508 C CA . GLU B 1 148 ? 13.938 -12.352 -12.82 1 87.56 148 GLU B CA 1
ATOM 3509 C C . GLU B 1 148 ? 14.039 -11.016 -12.086 1 87.56 148 GLU B C 1
ATOM 3511 O O . GLU B 1 148 ? 13.844 -10.953 -10.875 1 87.56 148 GLU B O 1
ATOM 3516 N N . GLU B 1 149 ? 14.234 -9.984 -12.805 1 84.38 149 GLU B N 1
ATOM 3517 C CA . GLU B 1 149 ? 14.43 -8.664 -12.219 1 84.38 149 GLU B CA 1
ATOM 3518 C C . GLU B 1 149 ? 13.109 -8.07 -11.734 1 84.38 149 GLU B C 1
ATOM 3520 O O . GLU B 1 149 ? 13.102 -7.125 -10.945 1 84.38 149 GLU B O 1
ATOM 3525 N N . ASN B 1 150 ? 12.039 -8.719 -12.172 1 86.62 150 ASN B N 1
ATOM 3526 C CA . ASN B 1 150 ? 10.727 -8.203 -11.805 1 86.62 150 ASN B CA 1
ATOM 3527 C C . ASN B 1 150 ? 10.055 -9.062 -10.75 1 86.62 150 ASN B C 1
ATOM 3529 O O . ASN B 1 150 ? 8.891 -8.844 -10.398 1 86.62 150 ASN B O 1
ATOM 3533 N N . LYS B 1 151 ? 10.789 -10.016 -10.305 1 88 151 LYS B N 1
ATOM 3534 C CA . LYS B 1 151 ? 10.25 -10.875 -9.258 1 88 151 LYS B CA 1
ATOM 3535 C C . LYS B 1 151 ? 10.516 -10.289 -7.871 1 88 151 LYS B C 1
ATOM 3537 O O . LYS B 1 151 ? 11.477 -10.664 -7.203 1 88 151 LYS B O 1
ATOM 3542 N N . TRP B 1 152 ? 9.648 -9.555 -7.398 1 85.56 152 TRP B N 1
ATOM 3543 C CA . TRP B 1 152 ? 9.805 -8.766 -6.184 1 85.56 152 TRP B CA 1
ATOM 3544 C C . TRP B 1 152 ? 9.766 -9.648 -4.945 1 85.56 152 TRP B C 1
ATOM 3546 O O . TRP B 1 152 ? 10.328 -9.305 -3.906 1 85.56 152 TRP B O 1
ATOM 3556 N N . ASN B 1 153 ? 9.156 -10.789 -5.066 1 78.12 153 ASN B N 1
ATOM 3557 C CA . ASN B 1 153 ? 9.078 -11.727 -3.949 1 78.12 153 ASN B CA 1
ATOM 3558 C C . ASN B 1 153 ? 10.445 -12.297 -3.596 1 78.12 153 ASN B C 1
ATOM 3560 O O . ASN B 1 153 ? 10.672 -12.727 -2.463 1 78.12 153 ASN B O 1
ATOM 3564 N N . LYS B 1 154 ? 11.305 -12.273 -4.5 1 84.19 154 LYS B N 1
ATOM 3565 C CA . LYS B 1 154 ? 12.609 -12.883 -4.293 1 84.19 154 LYS B CA 1
ATOM 3566 C C . LYS B 1 154 ? 13.57 -11.906 -3.621 1 84.19 154 LYS B C 1
ATOM 3568 O O . LYS B 1 154 ? 14.602 -12.32 -3.074 1 84.19 154 LYS B O 1
ATOM 3573 N N . MET B 1 155 ? 13.211 -10.75 -3.666 1 84.38 155 MET B N 1
ATOM 3574 C CA . MET B 1 155 ? 14.07 -9.703 -3.121 1 84.38 155 MET B CA 1
ATOM 3575 C C . MET B 1 155 ? 14.352 -9.945 -1.642 1 84.38 155 MET B C 1
ATOM 3577 O O . MET B 1 155 ? 15.453 -9.664 -1.16 1 84.38 155 MET B O 1
ATOM 3581 N N . PHE B 1 156 ? 13.375 -10.516 -1.01 1 86.75 156 PHE B N 1
ATOM 3582 C CA . PHE B 1 156 ? 13.531 -10.672 0.432 1 86.75 156 PHE B CA 1
ATOM 3583 C C . PHE B 1 156 ? 13.641 -12.141 0.812 1 86.75 156 PHE B C 1
ATOM 3585 O O . PHE B 1 156 ? 13.391 -12.516 1.961 1 86.75 156 PHE B O 1
ATOM 3592 N N . ASP B 1 157 ? 13.914 -12.883 -0.189 1 81.44 157 ASP B N 1
ATOM 3593 C CA . ASP B 1 157 ? 14.133 -14.289 0.115 1 81.44 157 ASP B CA 1
ATOM 3594 C C . ASP B 1 157 ? 15.492 -14.5 0.778 1 81.44 157 ASP B C 1
ATOM 3596 O O . ASP B 1 157 ? 16.531 -14.148 0.21 1 81.44 157 ASP B O 1
ATOM 3600 N N . SER B 1 158 ? 15.445 -14.82 2.039 1 75.88 158 SER B N 1
ATOM 3601 C CA . SER B 1 158 ? 16.672 -15.086 2.781 1 75.88 158 SER B CA 1
ATOM 3602 C C . SER B 1 158 ? 16.469 -16.203 3.805 1 75.88 158 SER B C 1
ATOM 3604 O O . SER B 1 158 ? 15.367 -16.391 4.316 1 75.88 158 SER B O 1
ATOM 3606 N N . ASP B 1 159 ? 17.484 -16.906 3.889 1 71.94 159 ASP B N 1
ATOM 3607 C CA . ASP B 1 159 ? 17.484 -17.953 4.914 1 71.94 159 ASP B CA 1
ATOM 3608 C C . ASP B 1 159 ? 17.75 -17.359 6.297 1 71.94 159 ASP B C 1
ATOM 3610 O O . ASP B 1 159 ? 17.672 -18.062 7.305 1 71.94 159 ASP B O 1
ATOM 3614 N N . LEU B 1 160 ? 17.938 -16.141 6.23 1 77 160 LEU B N 1
ATOM 3615 C CA . LEU B 1 160 ? 18.25 -15.469 7.492 1 77 160 LEU B CA 1
ATOM 3616 C C . LEU B 1 160 ? 16.969 -14.969 8.172 1 77 160 LEU B C 1
ATOM 3618 O O . LEU B 1 160 ? 15.906 -14.922 7.551 1 77 160 LEU B O 1
ATOM 3622 N N . SER B 1 161 ? 17.141 -14.75 9.516 1 79.44 161 SER B N 1
ATOM 3623 C CA . SER B 1 161 ? 16.016 -14.281 10.32 1 79.44 161 SER B CA 1
ATOM 3624 C C . SER B 1 161 ? 15.656 -12.836 9.977 1 79.44 161 SER B C 1
ATOM 3626 O O . SER B 1 161 ? 14.57 -12.367 10.328 1 79.44 161 SER B O 1
ATOM 3628 N N . GLY B 1 162 ? 16.594 -12.219 9.227 1 90.38 162 GLY B N 1
ATOM 3629 C CA . GLY B 1 162 ? 16.328 -10.828 8.883 1 90.38 162 GLY B CA 1
ATOM 3630 C C . GLY B 1 162 ? 16.969 -10.391 7.586 1 90.38 162 GLY B C 1
ATOM 3631 O O . GLY B 1 162 ? 17.781 -11.133 7.008 1 90.38 162 GLY B O 1
ATOM 3632 N N . ILE B 1 163 ? 16.531 -9.289 7.094 1 93 163 ILE B N 1
ATOM 3633 C CA . ILE B 1 163 ? 17.078 -8.688 5.879 1 93 163 ILE B CA 1
ATOM 3634 C C . ILE B 1 163 ? 17.766 -7.371 6.219 1 93 163 ILE B C 1
ATOM 3636 O O . ILE B 1 163 ? 17.203 -6.52 6.91 1 93 163 ILE B O 1
ATOM 3640 N N . HIS B 1 164 ? 19.031 -7.336 5.793 1 94.62 164 HIS B N 1
ATOM 3641 C CA . HIS B 1 164 ? 19.781 -6.09 5.91 1 94.62 164 HIS B CA 1
ATOM 3642 C C . HIS B 1 164 ? 19.266 -5.039 4.938 1 94.62 164 HIS B C 1
ATOM 3644 O O . HIS B 1 164 ? 19.234 -5.266 3.725 1 94.62 164 HIS B O 1
ATOM 3650 N N . ILE B 1 165 ? 18.828 -3.91 5.484 1 93.44 165 ILE B N 1
ATOM 3651 C CA . ILE B 1 165 ? 18.344 -2.814 4.648 1 93.44 165 ILE B CA 1
ATOM 3652 C C . ILE B 1 165 ? 19.531 -2.041 4.082 1 93.44 165 ILE B C 1
ATOM 3654 O O . ILE B 1 165 ? 19.906 -0.993 4.613 1 93.44 165 ILE B O 1
ATOM 3658 N N . SER B 1 166 ? 20.016 -2.525 2.996 1 92.44 166 SER B N 1
ATOM 3659 C CA . SER B 1 166 ? 21.188 -1.963 2.352 1 92.44 166 SER B CA 1
ATOM 3660 C C . SER B 1 166 ? 20.812 -0.916 1.312 1 92.44 166 SER B C 1
ATOM 3662 O O . SER B 1 166 ? 19.625 -0.718 1.028 1 92.44 166 SER B O 1
ATOM 3664 N N . SER B 1 167 ? 21.891 -0.246 0.771 1 89.25 167 SER B N 1
ATOM 3665 C CA . SER B 1 167 ? 21.672 0.713 -0.309 1 89.25 167 SER B CA 1
ATOM 3666 C C . SER B 1 167 ? 21.094 0.034 -1.544 1 89.25 167 SER B C 1
ATOM 3668 O O . SER B 1 167 ? 20.281 0.625 -2.26 1 89.25 167 SER B O 1
ATOM 3670 N N . LEU B 1 168 ? 21.453 -1.174 -1.75 1 89.56 168 LEU B N 1
ATOM 3671 C CA . LEU B 1 168 ? 20.953 -1.93 -2.896 1 89.56 168 LEU B CA 1
ATOM 3672 C C . LEU B 1 168 ? 19.453 -2.162 -2.787 1 89.56 168 LEU B C 1
ATOM 3674 O O . LEU B 1 168 ? 18.719 -1.977 -3.76 1 89.56 168 LEU B O 1
ATOM 3678 N N . ILE B 1 169 ? 19.016 -2.553 -1.61 1 91.19 169 ILE B N 1
ATOM 3679 C CA . ILE B 1 169 ? 17.609 -2.814 -1.379 1 91.19 169 ILE B CA 1
ATOM 3680 C C . ILE B 1 169 ? 16.797 -1.531 -1.581 1 91.19 169 ILE B C 1
ATOM 3682 O O . ILE B 1 169 ? 15.766 -1.537 -2.256 1 91.19 169 ILE B O 1
ATOM 3686 N N . LEU B 1 170 ? 17.312 -0.478 -1.038 1 89.38 170 LEU B N 1
ATOM 3687 C CA . LEU B 1 170 ? 16.609 0.797 -1.154 1 89.38 170 LEU B CA 1
ATOM 3688 C C . LEU B 1 170 ? 16.516 1.236 -2.611 1 89.38 170 LEU B C 1
ATOM 3690 O O . LEU B 1 170 ? 15.469 1.707 -3.059 1 89.38 170 LEU B O 1
ATOM 3694 N N . ASN B 1 171 ? 17.578 1.02 -3.318 1 84.88 171 ASN B N 1
ATOM 3695 C CA . ASN B 1 171 ? 17.578 1.359 -4.738 1 84.88 171 ASN B CA 1
ATOM 3696 C C . ASN B 1 171 ? 16.578 0.511 -5.52 1 84.88 171 ASN B C 1
ATOM 3698 O O . ASN B 1 171 ? 15.883 1.02 -6.398 1 84.88 171 ASN B O 1
ATOM 3702 N N . GLN B 1 172 ? 16.531 -0.657 -5.195 1 88.38 172 GLN B N 1
ATOM 3703 C CA . GLN B 1 172 ? 15.602 -1.558 -5.859 1 88.38 172 GLN B CA 1
ATOM 3704 C C . GLN B 1 172 ? 14.156 -1.169 -5.551 1 88.38 172 GLN B C 1
ATOM 3706 O O . GLN B 1 172 ? 13.273 -1.305 -6.406 1 88.38 172 GLN B O 1
ATOM 3711 N N . LEU B 1 173 ? 13.977 -0.687 -4.375 1 90.62 173 LEU B N 1
ATOM 3712 C CA . LEU B 1 173 ? 12.633 -0.295 -3.959 1 90.62 173 LEU B CA 1
ATOM 3713 C C . LEU B 1 173 ? 12.25 1.059 -4.551 1 90.62 173 LEU B C 1
ATOM 3715 O O . LEU B 1 173 ? 11.125 1.528 -4.367 1 90.62 173 LEU B O 1
ATOM 3719 N N . GLY B 1 174 ? 13.188 1.7 -5.219 1 83.56 174 GLY B N 1
ATOM 3720 C CA . GLY B 1 174 ? 12.867 2.906 -5.969 1 83.56 174 GLY B CA 1
ATOM 3721 C C . GLY B 1 174 ? 13.289 4.176 -5.262 1 83.56 174 GLY B C 1
ATOM 3722 O O . GLY B 1 174 ? 12.945 5.281 -5.691 1 83.56 174 GLY B O 1
ATOM 3723 N N . TYR B 1 175 ? 14.008 3.98 -4.141 1 81.19 175 TYR B N 1
ATOM 3724 C CA . TYR B 1 175 ? 14.523 5.164 -3.461 1 81.19 175 TYR B CA 1
ATOM 3725 C C . TYR B 1 175 ? 15.703 5.758 -4.227 1 81.19 175 TYR B C 1
ATOM 3727 O O . TYR B 1 175 ? 16.5 5.023 -4.805 1 81.19 175 TYR B O 1
ATOM 3735 N N . GLU B 1 176 ? 15.758 7.086 -4.195 1 71.88 176 GLU B N 1
ATOM 3736 C CA . GLU B 1 176 ? 16.828 7.789 -4.895 1 71.88 176 GLU B CA 1
ATOM 3737 C C . GLU B 1 176 ? 17.438 8.875 -4.016 1 71.88 176 GLU B C 1
ATOM 3739 O O . GLU B 1 176 ? 16.734 9.5 -3.219 1 71.88 176 GLU B O 1
ATOM 3744 N N . GLY B 1 177 ? 18.812 9.055 -4.223 1 69.06 177 GLY B N 1
ATOM 3745 C CA . GLY B 1 177 ? 19.5 10.102 -3.475 1 69.06 177 GLY B CA 1
ATOM 3746 C C . GLY B 1 177 ? 20.531 9.555 -2.494 1 69.06 177 GLY B C 1
ATOM 3747 O O . GLY B 1 177 ? 20.984 8.422 -2.641 1 69.06 177 GLY B O 1
ATOM 3748 N N . GLU B 1 178 ? 20.922 10.352 -1.598 1 73.38 178 GLU B N 1
ATOM 3749 C CA . GLU B 1 178 ? 21.938 9.977 -0.62 1 73.38 178 GLU B CA 1
ATOM 3750 C C . GLU B 1 178 ? 21.438 8.867 0.303 1 73.38 178 GLU B C 1
ATOM 3752 O O . GLU B 1 178 ? 20.312 8.922 0.798 1 73.38 178 GLU B O 1
ATOM 3757 N N . PHE B 1 179 ? 22.266 7.934 0.582 1 82.06 179 PHE B N 1
ATOM 3758 C CA . PHE B 1 179 ? 21.906 6.723 1.308 1 82.06 179 PHE B CA 1
ATOM 3759 C C . PHE B 1 179 ? 21.359 7.062 2.689 1 82.06 179 PHE B C 1
ATOM 3761 O O . PHE B 1 179 ? 20.312 6.547 3.094 1 82.06 179 PHE B O 1
ATOM 3768 N N . LYS B 1 180 ? 22.062 7.902 3.342 1 77.88 180 LYS B N 1
ATOM 3769 C CA . LYS B 1 180 ? 21.672 8.227 4.711 1 77.88 180 LYS B CA 1
ATOM 3770 C C . LYS B 1 180 ? 20.25 8.789 4.75 1 77.88 180 LYS B C 1
ATOM 3772 O O . LYS B 1 180 ? 19.453 8.422 5.617 1 77.88 180 LYS B O 1
ATOM 3777 N N . ASN B 1 181 ? 19.953 9.578 3.852 1 70.06 181 ASN B N 1
ATOM 3778 C CA . ASN B 1 181 ? 18.625 10.164 3.773 1 70.06 181 ASN B CA 1
ATOM 3779 C C . ASN B 1 181 ? 17.562 9.125 3.43 1 70.06 181 ASN B C 1
ATOM 3781 O O . ASN B 1 181 ? 16.5 9.094 4.031 1 70.06 181 ASN B O 1
ATOM 3785 N N . GLN B 1 182 ? 17.891 8.266 2.486 1 78.06 182 GLN B N 1
ATOM 3786 C CA . GLN B 1 182 ? 16.938 7.246 2.059 1 78.06 182 GLN B CA 1
ATOM 3787 C C . GLN B 1 182 ? 16.672 6.238 3.174 1 78.06 182 GLN B C 1
ATOM 3789 O O . GLN B 1 182 ? 15.547 5.77 3.34 1 78.06 182 GLN B O 1
ATOM 3794 N N . GLN B 1 183 ? 17.719 5.957 3.902 1 84.81 183 GLN B N 1
ATOM 3795 C CA . GLN B 1 183 ? 17.547 5.039 5.027 1 84.81 183 GLN B CA 1
ATOM 3796 C C . GLN B 1 183 ? 16.625 5.629 6.09 1 84.81 183 GLN B C 1
ATOM 3798 O O . GLN B 1 183 ? 15.773 4.926 6.633 1 84.81 183 GLN B O 1
ATOM 3803 N N . THR B 1 184 ? 16.797 6.879 6.316 1 75.12 184 THR B N 1
ATOM 3804 C CA . THR B 1 184 ? 15.961 7.57 7.289 1 75.12 184 THR B CA 1
ATOM 3805 C C . THR B 1 184 ? 14.5 7.578 6.836 1 75.12 184 THR B C 1
ATOM 3807 O O . THR B 1 184 ? 13.602 7.312 7.629 1 75.12 184 THR B O 1
ATOM 3810 N N . CYS B 1 185 ? 14.312 7.871 5.57 1 73.44 185 CYS B N 1
ATOM 3811 C CA . CYS B 1 185 ? 12.969 7.883 5.008 1 73.44 185 CYS B CA 1
ATOM 3812 C C . CYS B 1 185 ? 12.32 6.508 5.105 1 73.44 185 CYS B C 1
ATOM 3814 O O . CYS B 1 185 ? 11.156 6.387 5.48 1 73.44 185 CYS B O 1
ATOM 3816 N N . PHE B 1 186 ? 13.07 5.5 4.773 1 85.88 186 PHE B N 1
ATOM 3817 C CA . PHE B 1 186 ? 12.539 4.145 4.805 1 85.88 186 PHE B CA 1
ATOM 3818 C C . PHE B 1 186 ? 12.258 3.707 6.238 1 85.88 186 PHE B C 1
ATOM 3820 O O . PHE B 1 186 ? 11.25 3.047 6.504 1 85.88 186 PHE B O 1
ATOM 3827 N N . LYS B 1 187 ? 13.133 4.07 7.117 1 80.75 187 LYS B N 1
ATOM 3828 C CA . LYS B 1 187 ? 12.906 3.775 8.531 1 80.75 187 LYS B CA 1
ATOM 3829 C C . LYS B 1 187 ? 11.594 4.391 9.016 1 80.75 187 LYS B C 1
ATOM 3831 O O . LYS B 1 187 ? 10.828 3.746 9.734 1 80.75 187 LYS B O 1
ATOM 3836 N N . ARG B 1 188 ? 11.359 5.586 8.617 1 71.81 188 ARG B N 1
ATOM 3837 C CA . ARG B 1 188 ? 10.117 6.266 8.977 1 71.81 188 ARG B CA 1
ATOM 3838 C C . ARG B 1 188 ? 8.914 5.539 8.391 1 71.81 188 ARG B C 1
ATOM 3840 O O . ARG B 1 188 ? 7.891 5.379 9.062 1 71.81 188 ARG B O 1
ATOM 3847 N N . PHE B 1 189 ? 9.039 5.113 7.152 1 79.31 189 PHE B N 1
ATOM 3848 C CA . PHE B 1 189 ? 7.996 4.348 6.477 1 79.31 189 PHE B CA 1
ATOM 3849 C C . PHE B 1 189 ? 7.68 3.07 7.246 1 79.31 189 PHE B C 1
ATOM 3851 O O . PHE B 1 189 ? 6.508 2.744 7.465 1 79.31 189 PHE B O 1
ATOM 3858 N N . LEU B 1 190 ? 8.742 2.373 7.688 1 82.5 190 LEU B N 1
ATOM 3859 C CA . LEU B 1 190 ? 8.562 1.136 8.438 1 82.5 190 LEU B CA 1
ATOM 3860 C C . LEU B 1 190 ? 7.883 1.407 9.773 1 82.5 190 LEU B C 1
ATOM 3862 O O . LEU B 1 190 ? 6.945 0.705 10.156 1 82.5 190 LEU B O 1
ATOM 3866 N N . LYS B 1 191 ? 8.273 2.441 10.391 1 71 191 LYS B N 1
ATOM 3867 C CA . LYS B 1 191 ? 7.715 2.795 11.695 1 71 191 LYS B CA 1
ATOM 3868 C C . LYS B 1 191 ? 6.242 3.18 11.57 1 71 191 LYS B C 1
ATOM 3870 O O . LYS B 1 191 ? 5.418 2.764 12.391 1 71 191 LYS B O 1
ATOM 3875 N N . ARG B 1 192 ? 5.953 3.902 10.555 1 66.38 192 ARG B N 1
ATOM 3876 C CA . ARG B 1 192 ? 4.578 4.336 10.328 1 66.38 192 ARG B CA 1
ATOM 3877 C C . ARG B 1 192 ? 3.66 3.145 10.086 1 66.38 192 ARG B C 1
ATOM 3879 O O . ARG B 1 192 ? 2.459 3.217 10.352 1 66.38 192 ARG B O 1
ATOM 3886 N N . ASN B 1 193 ? 4.246 2.104 9.609 1 74.44 193 ASN B N 1
ATOM 3887 C CA . ASN B 1 193 ? 3.459 0.912 9.32 1 74.44 193 ASN B CA 1
ATOM 3888 C C . ASN B 1 193 ? 3.648 -0.163 10.383 1 74.44 193 ASN B C 1
ATOM 3890 O O . ASN B 1 193 ? 3.367 -1.338 10.148 1 74.44 193 ASN B O 1
ATOM 3894 N N . ASN B 1 194 ? 4.23 0.181 11.484 1 71.75 194 ASN B N 1
ATOM 3895 C CA . ASN B 1 194 ? 4.375 -0.658 12.664 1 71.75 194 ASN B CA 1
ATOM 3896 C C . ASN B 1 194 ? 5.25 -1.877 12.383 1 71.75 194 ASN B C 1
ATOM 3898 O O . ASN B 1 194 ? 4.938 -2.984 12.828 1 71.75 194 ASN B O 1
ATOM 3902 N N . ILE B 1 195 ? 6.191 -1.619 11.555 1 83.06 195 ILE B N 1
ATOM 3903 C CA . ILE B 1 195 ? 7.164 -2.678 11.305 1 83.06 195 ILE B CA 1
ATOM 3904 C C . ILE B 1 195 ? 8.336 -2.537 12.273 1 83.06 195 ILE B C 1
ATOM 3906 O O . ILE B 1 195 ? 8.93 -1.46 12.391 1 83.06 195 ILE B O 1
ATOM 3910 N N . ILE B 1 196 ? 8.625 -3.566 12.891 1 84.62 196 ILE B N 1
ATOM 3911 C CA . ILE B 1 196 ? 9.711 -3.572 13.852 1 84.62 196 ILE B CA 1
ATOM 3912 C C . ILE B 1 196 ? 11.055 -3.643 13.125 1 84.62 196 ILE B C 1
ATOM 3914 O O . ILE B 1 196 ? 11.242 -4.484 12.242 1 84.62 196 ILE B O 1
ATOM 3918 N N . ILE B 1 197 ? 11.953 -2.791 13.492 1 87.12 197 ILE B N 1
ATOM 3919 C CA . ILE B 1 197 ? 13.281 -2.734 12.898 1 87.12 197 ILE B CA 1
ATOM 3920 C C . ILE B 1 197 ? 14.344 -2.963 13.977 1 87.12 197 ILE B C 1
ATOM 3922 O O . ILE B 1 197 ? 14.25 -2.402 15.07 1 87.12 197 ILE B O 1
ATOM 3926 N N . GLN B 1 198 ? 15.203 -3.787 13.695 1 90.88 198 GLN B N 1
ATOM 3927 C CA . GLN B 1 198 ? 16.344 -4.008 14.578 1 90.88 198 GLN B CA 1
ATOM 3928 C C . GLN B 1 198 ? 17.562 -3.234 14.102 1 90.88 198 GLN B C 1
ATOM 3930 O O . GLN B 1 198 ? 17.828 -3.162 12.898 1 90.88 198 GLN B O 1
ATOM 3935 N N . GLU B 1 199 ? 18.234 -2.65 15.062 1 91.44 199 GLU B N 1
ATOM 3936 C CA . GLU B 1 199 ? 19.469 -1.935 14.766 1 91.44 199 GLU B CA 1
ATOM 3937 C C . GLU B 1 199 ? 20.688 -2.643 15.383 1 91.44 199 GLU B C 1
ATOM 3939 O O . GLU B 1 199 ? 20.797 -2.725 16.609 1 91.44 199 GLU B O 1
ATOM 3944 N N . PHE B 1 200 ? 21.516 -3.068 14.516 1 93.06 200 PHE B N 1
ATOM 3945 C CA . PHE B 1 200 ? 22.719 -3.764 14.977 1 93.06 200 PHE B CA 1
ATOM 3946 C C . PHE B 1 200 ? 23.906 -2.816 15.016 1 93.06 200 PHE B C 1
ATOM 3948 O O . PHE B 1 200 ? 24.188 -2.119 14.047 1 93.06 200 PHE B O 1
ATOM 3955 N N . SER B 1 201 ? 24.594 -2.811 16.125 1 92.44 201 SER B N 1
ATOM 3956 C CA . SER B 1 201 ? 25.875 -2.119 16.219 1 92.44 201 SER B CA 1
ATOM 3957 C C . SER B 1 201 ? 27.031 -3.041 15.852 1 92.44 201 SER B C 1
ATOM 3959 O O . SER B 1 201 ? 26.828 -4.242 15.648 1 92.44 201 SER B O 1
ATOM 3961 N N . SER B 1 202 ? 28.188 -2.424 15.758 1 90.56 202 SER B N 1
ATOM 3962 C CA . SER B 1 202 ? 29.359 -3.176 15.352 1 90.56 202 SER B CA 1
ATOM 3963 C C . SER B 1 202 ? 29.703 -4.266 16.359 1 90.56 202 SER B C 1
ATOM 3965 O O . SER B 1 202 ? 30.359 -5.25 16.031 1 90.56 202 SER B O 1
ATOM 3967 N N . SER B 1 203 ? 29.188 -4.152 17.547 1 90.75 203 SER B N 1
ATOM 3968 C CA . SER B 1 203 ? 29.484 -5.113 18.594 1 90.75 203 SER B CA 1
ATOM 3969 C C . SER B 1 203 ? 28.5 -6.277 18.594 1 90.75 203 SER B C 1
ATOM 3971 O O . SER B 1 203 ? 28.703 -7.262 19.312 1 90.75 203 SER B O 1
ATOM 3973 N N . ASN B 1 204 ? 27.453 -6.227 17.812 1 92.44 204 ASN B N 1
ATOM 3974 C CA . ASN B 1 204 ? 26.469 -7.297 17.75 1 92.44 204 ASN B CA 1
ATOM 3975 C C . ASN B 1 204 ? 27.031 -8.539 17.062 1 92.44 204 ASN B C 1
ATOM 3977 O O . ASN B 1 204 ? 27.438 -8.477 15.906 1 92.44 204 ASN B O 1
ATOM 3981 N N . PRO B 1 205 ? 27.031 -9.633 17.719 1 91.5 205 PRO B N 1
ATOM 3982 C CA . PRO B 1 205 ? 27.625 -10.844 17.141 1 91.5 205 PRO B CA 1
ATOM 3983 C C . PRO B 1 205 ? 26.828 -11.359 15.945 1 91.5 205 PRO B C 1
ATOM 3985 O O . PRO B 1 205 ? 27.391 -12.055 15.086 1 91.5 205 PRO B O 1
ATOM 3988 N N . GLU B 1 206 ? 25.625 -11.062 15.781 1 90.69 206 GLU B N 1
ATOM 3989 C CA . GLU B 1 206 ? 24.766 -11.547 14.695 1 90.69 206 GLU B CA 1
ATOM 3990 C C . GLU B 1 206 ? 25.172 -10.938 13.359 1 90.69 206 GLU B C 1
ATOM 3992 O O . GLU B 1 206 ? 24.75 -11.414 12.305 1 90.69 206 GLU B O 1
ATOM 3997 N N . LEU B 1 207 ? 26.047 -9.969 13.344 1 91.19 207 LEU B N 1
ATOM 3998 C CA . LEU B 1 207 ? 26.453 -9.281 12.117 1 91.19 207 LEU B CA 1
ATOM 3999 C C . LEU B 1 207 ? 27.156 -10.242 11.172 1 91.19 207 LEU B C 1
ATOM 4001 O O . LEU B 1 207 ? 27.125 -10.062 9.953 1 91.19 207 LEU B O 1
ATOM 4005 N N . LYS B 1 208 ? 27.781 -11.188 11.766 1 89.94 208 LYS B N 1
ATOM 4006 C CA . LYS B 1 208 ? 28.562 -12.133 10.969 1 89.94 208 LYS B CA 1
ATOM 4007 C C . LYS B 1 208 ? 27.656 -12.961 10.055 1 89.94 208 LYS B C 1
ATOM 4009 O O . LYS B 1 208 ? 28.125 -13.492 9.047 1 89.94 208 LYS B O 1
ATOM 4014 N N . LEU B 1 209 ? 26.406 -12.977 10.367 1 91.06 209 LEU B N 1
ATOM 4015 C CA . LEU B 1 209 ? 25.453 -13.781 9.602 1 91.06 209 LEU B CA 1
ATOM 4016 C C . LEU B 1 209 ? 25.031 -13.055 8.328 1 91.06 209 LEU B C 1
ATOM 4018 O O . LEU B 1 209 ? 24.438 -13.656 7.434 1 91.06 209 LEU B O 1
ATOM 4022 N N . TYR B 1 210 ? 25.375 -11.781 8.203 1 92.19 210 TYR B N 1
ATOM 4023 C CA . TYR B 1 210 ? 24.922 -10.977 7.078 1 92.19 210 TYR B CA 1
ATOM 4024 C C . TYR B 1 210 ? 26.078 -10.617 6.152 1 92.19 210 TYR B C 1
ATOM 4026 O O . TYR B 1 210 ? 26.797 -9.648 6.402 1 92.19 210 TYR B O 1
ATOM 4034 N N . PRO B 1 211 ? 26.141 -11.289 5.074 1 89.06 211 PRO B N 1
ATOM 4035 C CA . PRO B 1 211 ? 27.266 -11.055 4.156 1 89.06 211 PRO B CA 1
ATOM 4036 C C . PRO B 1 211 ? 27.297 -9.625 3.615 1 89.06 211 PRO B C 1
ATOM 4038 O O . PRO B 1 211 ? 28.375 -9.055 3.426 1 89.06 211 PRO B O 1
ATOM 4041 N N . SER B 1 212 ? 26.156 -9.094 3.332 1 89.31 212 SER B N 1
ATOM 4042 C CA . SER B 1 212 ? 26.094 -7.734 2.801 1 89.31 212 SER B CA 1
ATOM 4043 C C . SER B 1 212 ? 26.688 -6.73 3.783 1 89.31 212 SER B C 1
ATOM 4045 O O . SER B 1 212 ? 27.328 -5.758 3.375 1 89.31 212 SER B O 1
ATOM 4047 N N . ILE B 1 213 ? 26.484 -6.953 5.047 1 93 213 ILE B N 1
ATOM 4048 C CA . ILE B 1 213 ? 27.031 -6.059 6.062 1 93 213 ILE B CA 1
ATOM 4049 C C . ILE B 1 213 ? 28.547 -6.211 6.133 1 93 213 ILE B C 1
ATOM 4051 O O . ILE B 1 213 ? 29.281 -5.219 6.211 1 93 213 ILE B O 1
ATOM 4055 N N . GLN B 1 214 ? 28.953 -7.449 6.043 1 91.81 214 GLN B N 1
ATOM 4056 C CA . GLN B 1 214 ? 30.391 -7.719 6.062 1 91.81 214 GLN B CA 1
ATOM 4057 C C . GLN B 1 214 ? 31.094 -7.051 4.883 1 91.81 214 GLN B C 1
ATOM 4059 O O . GLN B 1 214 ? 32.188 -6.488 5.039 1 91.81 214 GLN B O 1
ATOM 4064 N N . GLU B 1 215 ? 30.469 -7.145 3.822 1 92 215 GLU B N 1
ATOM 4065 C CA . GLU B 1 215 ? 31.016 -6.52 2.629 1 92 215 GLU B CA 1
ATOM 4066 C C . GLU B 1 215 ? 31.094 -5.004 2.781 1 92 215 GLU B C 1
ATOM 4068 O O . GLU B 1 215 ? 32.094 -4.379 2.395 1 92 215 GLU B O 1
ATOM 4073 N N . GLU B 1 216 ? 30.078 -4.406 3.312 1 90.19 216 GLU B N 1
ATOM 4074 C CA . GLU B 1 216 ? 30.047 -2.965 3.537 1 90.19 216 GLU B CA 1
ATOM 4075 C C . GLU B 1 216 ? 31.141 -2.533 4.508 1 90.19 216 GLU B C 1
ATOM 4077 O O . GLU B 1 216 ? 31.766 -1.485 4.324 1 90.19 216 GLU B O 1
ATOM 4082 N N . MET B 1 217 ? 31.359 -3.314 5.48 1 91.56 217 MET B N 1
ATOM 4083 C CA . MET B 1 217 ? 32.312 -2.99 6.531 1 91.56 217 MET B CA 1
ATOM 4084 C C . MET B 1 217 ? 33.75 -3.021 5.992 1 91.56 217 MET B C 1
ATOM 4086 O O . MET B 1 217 ? 34.625 -2.293 6.477 1 91.56 217 MET B O 1
ATOM 4090 N N . LYS B 1 218 ? 33.938 -3.84 5.023 1 91.25 218 LYS B N 1
ATOM 4091 C CA . LYS B 1 218 ? 35.281 -3.955 4.445 1 91.25 218 LYS B CA 1
ATOM 4092 C C . LYS B 1 218 ? 35.75 -2.623 3.861 1 91.25 218 LYS B C 1
ATOM 4094 O O . LYS B 1 218 ? 36.938 -2.334 3.836 1 91.25 218 LYS B O 1
ATOM 4099 N N . ASN B 1 219 ? 34.844 -1.835 3.424 1 88.31 219 ASN B N 1
ATOM 4100 C CA . ASN B 1 219 ? 35.156 -0.59 2.74 1 88.31 219 ASN B CA 1
ATOM 4101 C C . ASN B 1 219 ? 35 0.616 3.662 1 88.31 219 ASN B C 1
ATOM 4103 O O . ASN B 1 219 ? 35 1.759 3.203 1 88.31 219 ASN B O 1
ATOM 4107 N N . MET B 1 220 ? 35 0.353 4.93 1 90.31 220 MET B N 1
ATOM 4108 C CA . MET B 1 220 ? 34.75 1.439 5.875 1 90.31 220 MET B CA 1
ATOM 4109 C C . MET B 1 220 ? 35.938 1.571 6.848 1 90.31 220 MET B C 1
ATOM 4111 O O . MET B 1 220 ? 36.625 0.588 7.137 1 90.31 220 MET B O 1
ATOM 4115 N N . LYS B 1 221 ? 36.125 2.789 7.305 1 91.06 221 LYS B N 1
ATOM 4116 C CA . LYS B 1 221 ? 37.094 3.045 8.344 1 91.06 221 LYS B CA 1
ATOM 4117 C C . LYS B 1 221 ? 36.625 2.523 9.695 1 91.06 221 LYS B C 1
ATOM 4119 O O . LYS B 1 221 ? 35.406 2.459 9.953 1 91.06 221 LYS B O 1
ATOM 4124 N N . THR B 1 222 ? 37.531 2.17 10.5 1 90.56 222 THR B N 1
ATOM 4125 C CA . THR B 1 222 ? 37.25 1.557 11.797 1 90.56 222 THR B CA 1
ATOM 4126 C C . THR B 1 222 ? 36.375 2.486 12.656 1 90.56 222 THR B C 1
ATOM 4128 O O . THR B 1 222 ? 35.469 2.037 13.352 1 90.56 222 THR B O 1
ATOM 4131 N N . ASN B 1 223 ? 36.688 3.746 12.594 1 90.06 223 ASN B N 1
ATOM 4132 C CA . ASN B 1 223 ? 35.938 4.711 13.398 1 90.06 223 ASN B CA 1
ATOM 4133 C C . ASN B 1 223 ? 34.5 4.84 12.93 1 90.06 223 ASN B C 1
ATOM 4135 O O . ASN B 1 223 ? 33.594 5.039 13.734 1 90.06 223 ASN B O 1
ATOM 4139 N N . VAL B 1 224 ? 34.281 4.734 11.68 1 89 224 VAL B N 1
ATOM 4140 C CA . VAL B 1 224 ? 32.938 4.812 11.102 1 89 224 VAL B CA 1
ATOM 4141 C C . VAL B 1 224 ? 32.156 3.572 11.492 1 89 224 VAL B C 1
ATOM 4143 O O . VAL B 1 224 ? 30.969 3.672 11.844 1 89 224 VAL B O 1
ATOM 4146 N N . ILE B 1 225 ? 32.812 2.457 11.461 1 91.88 225 ILE B N 1
ATOM 4147 C CA . ILE B 1 225 ? 32.156 1.186 11.789 1 91.88 225 ILE B CA 1
ATOM 4148 C C . ILE B 1 225 ? 31.656 1.215 13.227 1 91.88 225 ILE B C 1
ATOM 4150 O O . ILE B 1 225 ? 30.562 0.75 13.523 1 91.88 225 ILE B O 1
ATOM 4154 N N . ALA B 1 226 ? 32.469 1.773 14.07 1 90.5 226 ALA B N 1
ATOM 4155 C CA . ALA B 1 226 ? 32.156 1.785 15.492 1 90.5 226 ALA B CA 1
ATOM 4156 C C . ALA B 1 226 ? 30.859 2.566 15.773 1 90.5 226 ALA B C 1
ATOM 4158 O O . ALA B 1 226 ? 30.125 2.256 16.719 1 90.5 226 ALA B O 1
ATOM 4159 N N . ASN B 1 227 ? 30.547 3.488 14.914 1 89.31 227 ASN B N 1
ATOM 4160 C CA . ASN B 1 227 ? 29.406 4.355 15.164 1 89.31 227 ASN B CA 1
ATOM 4161 C C . ASN B 1 227 ? 28.234 4.027 14.234 1 89.31 227 ASN B C 1
ATOM 4163 O O . ASN B 1 227 ? 27.188 4.668 14.289 1 89.31 227 ASN B O 1
ATOM 4167 N N . ARG B 1 228 ? 28.406 3.016 13.461 1 89.94 228 ARG B N 1
ATOM 4168 C CA . ARG B 1 228 ? 27.406 2.686 12.461 1 89.94 228 ARG B CA 1
ATOM 4169 C C . ARG B 1 228 ? 26.375 1.718 13.016 1 89.94 228 ARG B C 1
ATOM 4171 O O . ARG B 1 228 ? 26.703 0.84 13.82 1 89.94 228 ARG B O 1
ATOM 4178 N N . LYS B 1 229 ? 25.109 1.938 12.625 1 91.19 229 LYS B N 1
ATOM 4179 C CA . LYS B 1 229 ? 24.031 1 12.914 1 91.19 229 LYS B CA 1
ATOM 4180 C C . LYS B 1 229 ? 23.453 0.415 11.633 1 91.19 229 LYS B C 1
ATOM 4182 O O . LYS B 1 229 ? 23.219 1.14 10.664 1 91.19 229 LYS B O 1
ATOM 4187 N N . TRP B 1 230 ? 23.359 -0.866 11.625 1 93.75 230 TRP B N 1
ATOM 4188 C CA . TRP B 1 230 ? 22.766 -1.547 10.484 1 93.75 230 TRP B CA 1
ATOM 4189 C C . TRP B 1 230 ? 21.328 -1.959 10.781 1 93.75 230 TRP B C 1
ATOM 4191 O O . TRP B 1 230 ? 21.031 -2.516 11.844 1 93.75 230 TRP B O 1
ATOM 4201 N N . LEU B 1 231 ? 20.469 -1.696 9.836 1 93.81 231 LEU B N 1
ATOM 4202 C CA . LEU B 1 231 ? 19.047 -1.962 10.016 1 93.81 231 LEU B CA 1
ATOM 4203 C C . LEU B 1 231 ? 18.672 -3.34 9.469 1 93.81 231 LEU B C 1
ATOM 4205 O O . LEU B 1 231 ? 19.031 -3.682 8.344 1 93.81 231 LEU B O 1
ATOM 4209 N N . ILE B 1 232 ? 18.016 -4.078 10.336 1 93.94 232 ILE B N 1
ATOM 4210 C CA . ILE B 1 232 ? 17.562 -5.418 9.984 1 93.94 232 ILE B CA 1
ATOM 4211 C C . ILE B 1 232 ? 16.047 -5.516 10.203 1 93.94 232 ILE B C 1
ATOM 4213 O O . ILE B 1 232 ? 15.531 -5.07 11.234 1 93.94 232 ILE B O 1
ATOM 4217 N N . ALA B 1 233 ? 15.336 -6.059 9.203 1 93 233 ALA B N 1
ATOM 4218 C CA . ALA B 1 233 ? 13.891 -6.219 9.328 1 93 233 ALA B CA 1
ATOM 4219 C C . ALA B 1 233 ? 13.453 -7.617 8.906 1 93 233 ALA B C 1
ATOM 4221 O O . ALA B 1 233 ? 14.188 -8.312 8.195 1 93 233 ALA B O 1
ATOM 4222 N N . ASN B 1 234 ? 12.305 -7.992 9.398 1 92.75 234 ASN B N 1
ATOM 4223 C CA . ASN B 1 234 ? 11.75 -9.305 9.078 1 92.75 234 ASN B CA 1
ATOM 4224 C C . ASN B 1 234 ? 11.359 -9.406 7.609 1 92.75 234 ASN B C 1
ATOM 4226 O O . ASN B 1 234 ? 10.703 -8.516 7.07 1 92.75 234 ASN B O 1
ATOM 4230 N N . PRO B 1 235 ? 11.773 -10.469 6.953 1 91.81 235 PRO B N 1
ATOM 4231 C CA . PRO B 1 235 ? 11.539 -10.586 5.512 1 91.81 235 PRO B CA 1
ATOM 4232 C C . PRO B 1 235 ? 10.055 -10.547 5.152 1 91.81 235 PRO B C 1
ATOM 4234 O O . PRO B 1 235 ? 9.656 -9.859 4.211 1 91.81 235 PRO B O 1
ATOM 4237 N N . ARG B 1 236 ? 9.234 -11.234 5.848 1 90.88 236 ARG B N 1
ATOM 4238 C CA . ARG B 1 236 ? 7.816 -11.297 5.52 1 90.88 236 ARG B CA 1
ATOM 4239 C C . ARG B 1 236 ? 7.145 -9.945 5.746 1 90.88 236 ARG B C 1
ATOM 4241 O O . ARG B 1 236 ? 6.289 -9.531 4.957 1 90.88 236 ARG B O 1
ATOM 4248 N N . ASP B 1 237 ? 7.531 -9.266 6.824 1 91.56 237 ASP B N 1
ATOM 4249 C CA . ASP B 1 237 ? 7.016 -7.922 7.074 1 91.56 237 ASP B CA 1
ATOM 4250 C C . ASP B 1 237 ? 7.383 -6.973 5.934 1 91.56 237 ASP B C 1
ATOM 4252 O O . ASP B 1 237 ? 6.562 -6.16 5.512 1 91.56 237 ASP B O 1
ATOM 4256 N N . LEU B 1 238 ? 8.602 -7.16 5.453 1 92.88 238 LEU B N 1
ATOM 4257 C CA . LEU B 1 238 ? 9.047 -6.309 4.355 1 92.88 238 LEU B CA 1
ATOM 4258 C C . LEU B 1 238 ? 8.25 -6.59 3.086 1 92.88 238 LEU B C 1
ATOM 4260 O O . LEU B 1 238 ? 7.809 -5.66 2.408 1 92.88 238 LEU B O 1
ATOM 4264 N N . LYS B 1 239 ? 8.016 -7.832 2.82 1 92.5 239 LYS B N 1
ATOM 4265 C CA . LYS B 1 239 ? 7.234 -8.195 1.646 1 92.5 239 LYS B CA 1
ATOM 4266 C C . LYS B 1 239 ? 5.844 -7.566 1.697 1 92.5 239 LYS B C 1
ATOM 4268 O O . LYS B 1 239 ? 5.332 -7.102 0.678 1 92.5 239 LYS B O 1
ATOM 4273 N N . LYS B 1 240 ? 5.359 -7.547 2.824 1 91.81 240 LYS B N 1
ATOM 4274 C CA . LYS B 1 240 ? 4 -7.051 3.016 1 91.81 240 LYS B CA 1
ATOM 4275 C C . LYS B 1 240 ? 3.939 -5.535 2.859 1 91.81 240 LYS B C 1
ATOM 4277 O O . LYS B 1 240 ? 3.082 -5.012 2.141 1 91.81 240 LYS B O 1
ATOM 4282 N N . ILE B 1 241 ? 4.871 -4.84 3.416 1 90.38 241 ILE B N 1
ATOM 4283 C CA . ILE B 1 241 ? 4.699 -3.4 3.562 1 90.38 241 ILE B CA 1
ATOM 4284 C C . ILE B 1 241 ? 5.199 -2.691 2.305 1 90.38 241 ILE B C 1
ATOM 4286 O O . ILE B 1 241 ? 4.809 -1.554 2.029 1 90.38 241 ILE B O 1
ATOM 4290 N N . ILE B 1 242 ? 6.043 -3.336 1.512 1 92.88 242 ILE B N 1
ATOM 4291 C CA . ILE B 1 242 ? 6.574 -2.656 0.335 1 92.88 242 ILE B CA 1
ATOM 4292 C C . ILE B 1 242 ? 5.457 -2.445 -0.685 1 92.88 242 ILE B C 1
ATOM 4294 O O . ILE B 1 242 ? 5.59 -1.628 -1.6 1 92.88 242 ILE B O 1
ATOM 4298 N N . MET B 1 243 ? 4.367 -3.117 -0.523 1 93.31 243 MET B N 1
ATOM 4299 C CA . MET B 1 243 ? 3.213 -2.914 -1.395 1 93.31 243 MET B CA 1
ATOM 4300 C C . MET B 1 243 ? 2.609 -1.53 -1.185 1 93.31 243 MET B C 1
ATOM 4302 O O . MET B 1 243 ? 1.84 -1.05 -2.02 1 93.31 243 MET B O 1
ATOM 4306 N N . LYS B 1 244 ? 2.967 -0.891 -0.138 1 88.69 244 LYS B N 1
ATOM 4307 C CA . LYS B 1 244 ? 2.393 0.409 0.196 1 88.69 244 LYS B CA 1
ATOM 4308 C C . LYS B 1 244 ? 3.287 1.546 -0.288 1 88.69 244 LYS B C 1
ATOM 4310 O O . LYS B 1 244 ? 2.947 2.721 -0.13 1 88.69 244 LYS B O 1
ATOM 4315 N N . LEU B 1 245 ? 4.383 1.204 -0.883 1 85.88 245 LEU B N 1
ATOM 4316 C CA . LEU B 1 245 ? 5.379 2.211 -1.241 1 85.88 245 LEU B CA 1
ATOM 4317 C C . LEU B 1 245 ? 4.848 3.129 -2.338 1 85.88 245 LEU B C 1
ATOM 4319 O O . LEU B 1 245 ? 4.176 2.674 -3.266 1 85.88 245 LEU B O 1
ATOM 4323 N N . ASN B 1 246 ? 5.223 4.414 -2.273 1 75.5 246 ASN B N 1
ATOM 4324 C CA . ASN B 1 246 ? 4.922 5.395 -3.311 1 75.5 246 ASN B CA 1
ATOM 4325 C C . ASN B 1 246 ? 6.168 5.781 -4.102 1 75.5 246 ASN B C 1
ATOM 4327 O O . ASN B 1 246 ? 6.188 6.812 -4.773 1 75.5 246 ASN B O 1
ATOM 4331 N N . THR B 1 247 ? 7.199 4.941 -4.008 1 80.06 247 THR B N 1
ATOM 4332 C CA . THR B 1 247 ? 8.422 5.203 -4.758 1 80.06 247 THR B CA 1
ATOM 4333 C C . THR B 1 247 ? 8.203 4.977 -6.25 1 80.06 247 THR B C 1
ATOM 4335 O O . THR B 1 247 ? 7.129 4.531 -6.66 1 80.06 247 THR B O 1
ATOM 4338 N N . LYS B 1 248 ? 9.164 5.238 -7.039 1 77.75 248 LYS B N 1
ATOM 4339 C CA . LYS B 1 248 ? 9.047 5.105 -8.484 1 77.75 248 LYS B CA 1
ATOM 4340 C C . LYS B 1 248 ? 8.797 3.65 -8.883 1 77.75 248 LYS B C 1
ATOM 4342 O O . LYS B 1 248 ? 8.297 3.377 -9.977 1 77.75 248 LYS B O 1
ATOM 4347 N N . ASN B 1 249 ? 9.156 2.732 -7.977 1 85.81 249 ASN B N 1
ATOM 4348 C CA . ASN B 1 249 ? 8.953 1.324 -8.297 1 85.81 249 ASN B CA 1
ATOM 4349 C C . ASN B 1 249 ? 7.734 0.754 -7.578 1 85.81 249 ASN B C 1
ATOM 4351 O O . ASN B 1 249 ? 7.438 -0.436 -7.699 1 85.81 249 ASN B O 1
ATOM 4355 N N . GLY B 1 250 ? 7.074 1.618 -6.77 1 88.06 250 GLY B N 1
ATOM 4356 C CA . GLY B 1 250 ? 5.91 1.16 -6.023 1 88.06 250 GLY B CA 1
ATOM 4357 C C . GLY B 1 250 ? 4.84 0.551 -6.906 1 88.06 250 GLY B C 1
ATOM 4358 O O . GLY B 1 250 ? 4.301 -0.512 -6.594 1 88.06 250 GLY B O 1
ATOM 4359 N N . ASP B 1 251 ? 4.594 1.148 -8.023 1 87 251 ASP B N 1
ATOM 4360 C CA . ASP B 1 251 ? 3.582 0.655 -8.953 1 87 251 ASP B CA 1
ATOM 4361 C C . ASP B 1 251 ? 3.996 -0.686 -9.562 1 87 251 ASP B C 1
ATOM 4363 O O . ASP B 1 251 ? 3.17 -1.586 -9.711 1 87 251 ASP B O 1
ATOM 4367 N N . ALA B 1 252 ? 5.242 -0.728 -9.852 1 90.44 252 ALA B N 1
ATOM 4368 C CA . ALA B 1 252 ? 5.758 -1.964 -10.43 1 90.44 252 ALA B CA 1
ATOM 4369 C C . ALA B 1 252 ? 5.637 -3.125 -9.445 1 90.44 252 ALA B C 1
ATOM 4371 O O . ALA B 1 252 ? 5.336 -4.254 -9.844 1 90.44 252 ALA B O 1
ATOM 4372 N N . ILE B 1 253 ? 5.844 -2.867 -8.211 1 93.19 253 ILE B N 1
ATOM 4373 C CA . ILE B 1 253 ? 5.734 -3.883 -7.168 1 93.19 253 ILE B CA 1
ATOM 4374 C C . ILE B 1 253 ? 4.301 -4.406 -7.105 1 93.19 253 ILE B C 1
ATOM 4376 O O . ILE B 1 253 ? 4.074 -5.617 -7.137 1 93.19 253 ILE B O 1
ATOM 4380 N N . ARG B 1 254 ? 3.379 -3.557 -7.082 1 93.69 254 ARG B N 1
ATOM 4381 C CA . ARG B 1 254 ? 1.979 -3.959 -6.992 1 93.69 254 ARG B CA 1
ATOM 4382 C C . ARG B 1 254 ? 1.531 -4.668 -8.266 1 93.69 254 ARG B C 1
ATOM 4384 O O . ARG B 1 254 ? 0.788 -5.652 -8.203 1 93.69 254 ARG B O 1
ATOM 4391 N N . GLU B 1 255 ? 2.012 -4.188 -9.383 1 93.38 255 GLU B N 1
ATOM 4392 C CA . GLU B 1 255 ? 1.686 -4.828 -10.656 1 93.38 255 GLU B CA 1
ATOM 4393 C C . GLU B 1 255 ? 2.182 -6.27 -10.688 1 93.38 255 GLU B C 1
ATOM 4395 O O . GLU B 1 255 ? 1.529 -7.145 -11.258 1 93.38 255 GLU B O 1
ATOM 4400 N N . TYR B 1 256 ? 3.279 -6.492 -10.109 1 94.56 256 TYR B N 1
ATOM 4401 C CA . TYR B 1 256 ? 3.824 -7.844 -10.039 1 94.56 256 TYR B CA 1
ATOM 4402 C C . TYR B 1 256 ? 2.844 -8.797 -9.367 1 94.56 256 TYR B C 1
ATOM 4404 O O . TYR B 1 256 ? 2.574 -9.883 -9.883 1 94.56 256 TYR B O 1
ATOM 4412 N N . TYR B 1 257 ? 2.277 -8.391 -8.266 1 93.94 257 TYR B N 1
ATOM 4413 C CA . TYR B 1 257 ? 1.385 -9.266 -7.52 1 93.94 257 TYR B CA 1
ATOM 4414 C C . TYR B 1 257 ? 0.088 -9.508 -8.281 1 93.94 257 TYR B C 1
ATOM 4416 O O . TYR B 1 257 ? -0.464 -10.609 -8.25 1 93.94 257 TYR B O 1
ATOM 4424 N N . ILE B 1 258 ? -0.351 -8.547 -8.984 1 93.38 258 ILE B N 1
ATOM 4425 C CA . ILE B 1 258 ? -1.546 -8.703 -9.805 1 93.38 258 ILE B CA 1
ATOM 4426 C C . ILE B 1 258 ? -1.257 -9.672 -10.953 1 93.38 258 ILE B C 1
ATOM 4428 O O . ILE B 1 258 ? -2.059 -10.562 -11.234 1 93.38 258 ILE B O 1
ATOM 4432 N N . CYS B 1 259 ? -0.115 -9.484 -11.539 1 94.31 259 CYS B N 1
ATOM 4433 C CA . CYS B 1 259 ? 0.269 -10.344 -12.656 1 94.31 259 CYS B CA 1
ATOM 4434 C C . CYS B 1 259 ? 0.434 -11.789 -12.195 1 94.31 259 CYS B C 1
ATOM 4436 O O . CYS B 1 259 ? 0.047 -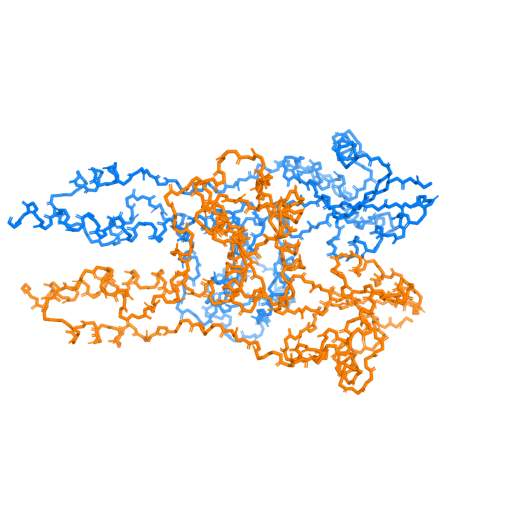12.719 -12.906 1 94.31 259 CYS B O 1
ATOM 4438 N N . MET B 1 260 ? 1.018 -11.922 -11.047 1 93.69 260 MET B N 1
ATOM 4439 C CA . MET B 1 260 ? 1.171 -13.266 -10.508 1 93.69 260 MET B CA 1
ATOM 4440 C C . MET B 1 260 ? -0.186 -13.945 -10.328 1 93.69 260 MET B C 1
ATOM 4442 O O . MET B 1 260 ? -0.349 -15.117 -10.672 1 93.69 260 MET B O 1
ATOM 4446 N N . ASP B 1 261 ? -1.11 -13.195 -9.805 1 92.94 261 ASP B N 1
ATOM 4447 C CA . ASP B 1 261 ? -2.469 -13.695 -9.633 1 92.94 261 ASP B CA 1
ATOM 4448 C C . ASP B 1 261 ? -3.09 -14.078 -10.969 1 92.94 261 ASP B C 1
ATOM 4450 O O . ASP B 1 261 ? -3.723 -15.133 -11.086 1 92.94 261 ASP B O 1
ATOM 4454 N N . GLU B 1 262 ? -2.91 -13.297 -11.938 1 93.12 262 GLU B N 1
ATOM 4455 C CA . GLU B 1 262 ? -3.439 -13.547 -13.273 1 93.12 262 GLU B CA 1
ATOM 4456 C C . GLU B 1 262 ? -2.779 -14.766 -13.914 1 93.12 262 GLU B C 1
ATOM 4458 O O . GLU B 1 262 ? -3.447 -15.578 -14.562 1 93.12 262 GLU B O 1
ATOM 4463 N N . LEU B 1 263 ? -1.554 -14.867 -13.703 1 95.38 263 LEU B N 1
ATOM 4464 C CA . LEU B 1 263 ? -0.802 -15.961 -14.312 1 95.38 263 LEU B CA 1
ATOM 4465 C C . LEU B 1 263 ? -1.225 -17.312 -13.734 1 95.38 263 LEU B C 1
ATOM 4467 O O . LEU B 1 263 ? -1.197 -18.328 -14.438 1 95.38 263 LEU B O 1
ATOM 4471 N N . VAL B 1 264 ? -1.583 -17.281 -12.508 1 95.31 264 VAL B N 1
ATOM 4472 C CA . VAL B 1 264 ? -2.105 -18.516 -11.906 1 95.31 264 VAL B CA 1
ATOM 4473 C C . VAL B 1 264 ? -3.367 -18.953 -12.641 1 95.31 264 VAL B C 1
ATOM 4475 O O . VAL B 1 264 ? -3.527 -20.125 -12.969 1 95.31 264 VAL B O 1
ATOM 4478 N N . GLN B 1 265 ? -4.199 -18.031 -12.938 1 93.5 265 GLN B N 1
ATOM 4479 C CA . GLN B 1 265 ? -5.418 -18.344 -13.68 1 93.5 265 GLN B CA 1
ATOM 4480 C C . GLN B 1 265 ? -5.098 -18.781 -15.109 1 93.5 265 GLN B C 1
ATOM 4482 O O . GLN B 1 265 ? -5.711 -19.719 -15.625 1 93.5 265 GLN B O 1
ATOM 4487 N N . PHE B 1 266 ? -4.211 -18.094 -15.672 1 95.88 266 PHE B N 1
ATOM 4488 C CA . PHE B 1 266 ? -3.805 -18.422 -17.031 1 95.88 266 PHE B CA 1
ATOM 4489 C C . PHE B 1 266 ? -3.207 -19.828 -17.094 1 95.88 266 PHE B C 1
ATOM 4491 O O . PHE B 1 266 ? -3.471 -20.578 -18.031 1 95.88 266 PHE B O 1
ATOM 4498 N N . TYR B 1 267 ? -2.428 -20.094 -16.125 1 97.06 267 TYR B N 1
ATOM 4499 C CA . TYR B 1 267 ? -1.814 -21.406 -16.078 1 97.06 267 TYR B CA 1
ATOM 4500 C C . TYR B 1 267 ? -2.875 -22.5 -15.953 1 97.06 267 TYR B C 1
ATOM 4502 O O . TYR B 1 267 ? -2.729 -23.578 -16.531 1 97.06 267 TYR B O 1
ATOM 4510 N N . SER B 1 268 ? -3.836 -22.266 -15.133 1 95.5 268 SER B N 1
ATOM 4511 C CA . SER B 1 268 ? -4.934 -23.203 -15 1 95.5 268 SER B CA 1
ATOM 4512 C C . SER B 1 268 ? -5.566 -23.516 -16.359 1 95.5 268 SER B C 1
ATOM 4514 O O . SER B 1 268 ? -5.793 -24.672 -16.688 1 95.5 268 SER B O 1
ATOM 4516 N N . GLN B 1 269 ? -5.82 -22.516 -17.078 1 95.06 269 GLN B N 1
ATOM 4517 C CA . GLN B 1 269 ? -6.426 -22.688 -18.406 1 95.06 269 GLN B CA 1
ATOM 4518 C C . GLN B 1 269 ? -5.465 -23.359 -19.359 1 95.06 269 GLN B C 1
ATOM 4520 O O . GLN B 1 269 ? -5.871 -24.219 -20.156 1 95.06 269 GLN B O 1
ATOM 4525 N N . TYR B 1 270 ? -4.277 -22.938 -19.297 1 95.38 270 TYR B N 1
ATOM 4526 C CA . TYR B 1 270 ? -3.236 -23.562 -20.094 1 95.38 270 TYR B CA 1
ATOM 4527 C C . TYR B 1 270 ? -3.15 -25.062 -19.812 1 95.38 270 TYR B C 1
ATOM 4529 O O . TYR B 1 270 ? -3.123 -25.875 -20.734 1 95.38 270 TYR B O 1
ATOM 4537 N N . SER B 1 271 ? -3.102 -25.375 -18.547 1 94 271 SER B N 1
ATOM 4538 C CA . SER B 1 271 ? -2.984 -26.766 -18.109 1 94 271 SER B CA 1
ATOM 4539 C C . SER B 1 271 ? -4.168 -27.594 -18.578 1 94 271 SER B C 1
ATOM 4541 O O . SER B 1 271 ? -3.992 -28.719 -19.062 1 94 271 SER B O 1
ATOM 4543 N N . LEU B 1 272 ? -5.316 -27.062 -18.484 1 91.38 272 LEU B N 1
ATOM 4544 C CA . LEU B 1 272 ? -6.527 -27.75 -18.922 1 91.38 272 LEU B CA 1
ATOM 4545 C C . LEU B 1 272 ? -6.508 -27.969 -20.438 1 91.38 272 LEU B C 1
ATOM 4547 O O . LEU B 1 272 ? -6.883 -29.047 -20.906 1 91.38 272 LEU B O 1
ATOM 4551 N N . SER B 1 273 ? -6.156 -26.953 -21.094 1 90.31 273 SER B N 1
ATOM 4552 C CA . SER B 1 273 ? -6.086 -27.047 -22.547 1 90.31 273 SER B CA 1
ATOM 4553 C C . SER B 1 273 ? -5.066 -28.094 -23 1 90.31 273 SER B C 1
ATOM 4555 O O . SER B 1 273 ? 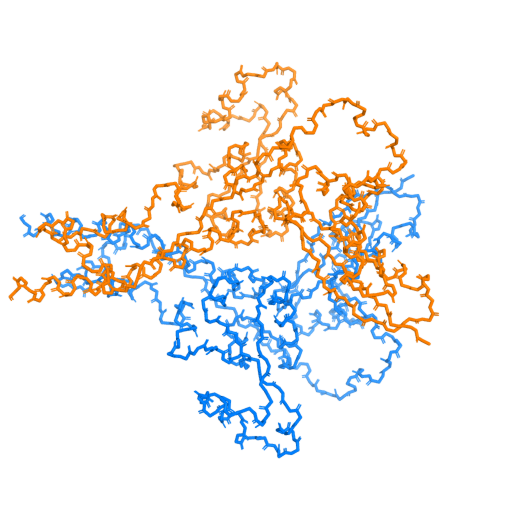-5.309 -28.828 -23.953 1 90.31 273 SER B O 1
ATOM 4557 N N . TYR B 1 274 ? -3.965 -28.094 -22.359 1 89.88 274 TYR B N 1
ATOM 4558 C CA . TYR B 1 274 ? -2.916 -29.062 -22.688 1 89.88 274 TYR B CA 1
ATOM 4559 C C . TYR B 1 274 ? -3.396 -30.484 -22.453 1 89.88 274 TYR B C 1
ATOM 4561 O O . TYR B 1 274 ? -3.189 -31.359 -23.297 1 89.88 274 TYR B O 1
ATOM 4569 N N . ASP B 1 275 ? -3.998 -30.734 -21.359 1 87.25 275 ASP B N 1
ATOM 4570 C CA . ASP B 1 275 ? -4.465 -32.062 -20.984 1 87.25 275 ASP B CA 1
ATOM 4571 C C . ASP B 1 275 ? -5.586 -32.531 -21.906 1 87.25 275 ASP B C 1
ATOM 4573 O O . ASP B 1 275 ? -5.707 -33.719 -22.188 1 87.25 275 ASP B O 1
ATOM 4577 N N . SER B 1 276 ? -6.387 -31.656 -22.312 1 85.5 276 SER B N 1
ATOM 4578 C CA . SER B 1 276 ? -7.473 -32 -23.219 1 85.5 276 SER B CA 1
ATOM 4579 C C . SER B 1 276 ? -6.941 -32.375 -24.594 1 85.5 276 SER B C 1
ATOM 4581 O O . SER B 1 276 ? -7.527 -33.219 -25.281 1 85.5 276 SER B O 1
ATOM 4583 N N . ASN B 1 277 ? -5.895 -31.719 -24.984 1 81.44 277 ASN B N 1
ATOM 4584 C CA . ASN B 1 277 ? -5.32 -31.984 -26.297 1 81.44 277 ASN B CA 1
ATOM 4585 C C . ASN B 1 277 ? -4.477 -33.25 -26.297 1 81.44 277 ASN B C 1
ATOM 4587 O O . ASN B 1 277 ? -4.227 -33.844 -27.359 1 81.44 277 ASN B O 1
ATOM 4591 N N . ASN B 1 278 ? -3.959 -33.625 -25.156 1 73.31 278 ASN B N 1
ATOM 4592 C CA . ASN B 1 278 ? -3.09 -34.781 -25.094 1 73.31 278 ASN B CA 1
ATOM 4593 C C . ASN B 1 278 ? -3.805 -36 -24.484 1 73.31 278 ASN B C 1
ATOM 4595 O O . ASN B 1 278 ? -3.203 -37.062 -24.312 1 73.31 278 ASN B O 1
ATOM 4599 N N . ASN B 1 279 ? -5.012 -35.875 -24.031 1 60.41 279 ASN B N 1
ATOM 4600 C CA . ASN B 1 279 ? -5.828 -37.031 -23.75 1 60.41 279 ASN B CA 1
ATOM 4601 C C . ASN B 1 279 ? -6.73 -37.406 -24.922 1 60.41 279 ASN B C 1
ATOM 4603 O O . ASN B 1 279 ? -7.215 -36.5 -25.625 1 60.41 279 ASN B O 1
#

Foldseek 3Di:
DAKKWWKWKDFQQFQFIAIDMDSDDPVVVLVVLQVCLCPPVPFLLSVVCVLADVVRIDMGTDDIDDDPDVVVRVVVRVVVNVVGDCSHVGVPPVPPVPPPPPPPSPNDDQDEDDAFDDDDLVVLLVQQVVVDVDQDDLVRSVCVRDPPLLQVLCLLDDPDQWDWPDPVSLVSLQHDDDPVVSVVRVVVLCVVVVFDKDKDALPDPCQVVDVVSVVVVVPDDPVCRRPDIIIIGGSVSCLVSSCVRSHSHNVNSVSSVVVSVVSVVSSVVSVVVVVVVVD/DAKKFWKWKDFQQFQFIAIDMDSDDVVVVLVVLQVCLCPPVPFLLSVVCVLADVVRIDMGTDDIDDDPDVVVRVVVRVVVGVVGDCSHVGVPPVPPVVPPPPPPSPNDDQDEDDAFDDDDLVVLLVVQVVVDVDQDDLVRSVCSRDPPLLPPLCLLDDPDQWDWPDPVSLVSLQHDDDPVVSVVRVVVLCVVVVFDKDKDALPDPCQVVDVVSVVVVVPDDPVCRRPDIIIIGGSVSCLVSSCVRSHSHNVNSVSSVVVSVVSVVSSVVSVVVVVVVVD

Nearest PDB structures (foldseek):
  1mk0-assembly1_A  TM=8.375E-01  e=2.224E-02  Tequatrovirus T4
  1ln0-assembly1_A  TM=8.148E-01  e=3.500E-02  Tequatrovirus T4
  2gax-assembly1_A  TM=3.100E-01  e=4.081E+00  Agrobacterium fabrum str. C58
  1mk0-assembly1_A  TM=8.400E-01  e=2.584E-02  Tequatrovirus T4
  1ln0-assembly1_A  TM=8.175E-01  e=2.895E-02  Tequatrovirus T4

Sequence (558 aa):
MKIGYIYAIENNLNDEVYIGSTLRTIEERFSEHKASARRRPTCTFHKFMSLHGIEHFKIIELKKIEVNSFFELQALEESYIRDYGSLNTINGVNKAAVHTRNEILVKRKIYSKECVKLPPLDEVIKIATKASLKKLEINEFIDLFIGEENKWNKMFDSDLSGIHISSLILNQLGYEGEFKNQQTCFKRFLKRNNIIIQEFSSSNPELKLYPSIQEEMKNMKTNVIANRKWLIANPRDLKKIIMKLNTKNGDAIREYYICMDELVQFYSQYSLSYDSNNNMKIGYIYAIENNLNDEVYIGSTLRTIEERFSEHKASARRRPTCTFHKFMSLHGIEHFKIIELKKIEVNSFFELQALEESYIRDYGSLNTINGVNKAAVHTRNEILVKRKIYSKECVKLPPLDEVIKIATKASLKKLEINEFIDLFIGEENKWNKMFDSDLSGIHISSLILNQLGYEGEFKNQQTCFKRFLKRNNIIIQEFSSSNPELKLYPSIQEEMKNMKTNVIANRKWLIANPRDLKKIIMKLNTKNGDAIREYYICMDELVQFYSQYSLSYDSNNN